Protein AF-0000000080073622 (afdb_homodimer)

Radius of gyration: 30.88 Å; Cα contacts (8 Å, |Δi|>4): 681; chains: 2; bounding box: 56×168×53 Å

Organism: NCBI:txid1611254

Structure (mmCIF, N/CA/C/O backbone):
data_AF-0000000080073622-model_v1
#
loop_
_entity.id
_entity.type
_entity.pdbx_description
1 polymer 'Uncharacterized protein'
#
loop_
_atom_site.group_PDB
_atom_site.id
_atom_site.type_symbol
_atom_site.label_atom_id
_atom_site.label_alt_id
_atom_site.label_comp_id
_atom_site.label_asym_id
_atom_site.label_entity_id
_atom_site.label_seq_id
_atom_site.pdbx_PDB_ins_code
_atom_site.Cartn_x
_atom_site.Cartn_y
_atom_site.Cartn_z
_atom_site.occupancy
_atom_site.B_iso_or_equiv
_atom_site.auth_seq_id
_atom_site.auth_comp_id
_atom_site.auth_asym_id
_atom_site.auth_atom_id
_atom_site.pdbx_PDB_model_num
ATOM 1 N N . MET A 1 1 ? 17.375 86.938 4.445 1 24.92 1 MET A N 1
ATOM 2 C CA . MET A 1 1 ? 16.125 86.75 5.156 1 24.92 1 MET A CA 1
ATOM 3 C C . MET A 1 1 ? 15.227 85.75 4.387 1 24.92 1 MET A C 1
ATOM 5 O O . MET A 1 1 ? 14.852 86.062 3.244 1 24.92 1 MET A O 1
ATOM 9 N N . MET A 1 2 ? 15.438 84.312 4.512 1 24.23 2 MET A N 1
ATOM 10 C CA . MET A 1 2 ? 15.656 83.125 3.672 1 24.23 2 MET A CA 1
ATOM 11 C C . MET A 1 2 ? 14.328 82.438 3.316 1 24.23 2 MET A C 1
ATOM 13 O O . MET A 1 2 ? 13.664 81.875 4.184 1 24.23 2 MET A O 1
ATOM 17 N N . GLY A 1 3 ? 13.422 83.25 2.586 1 22.61 3 GLY A N 1
ATOM 18 C CA . GLY A 1 3 ? 11.992 83.062 2.377 1 22.61 3 GLY A CA 1
ATOM 19 C C . GLY A 1 3 ? 11.648 81.688 1.791 1 22.61 3 GLY A C 1
ATOM 20 O O . GLY A 1 3 ? 11.859 81.438 0.602 1 22.61 3 GLY A O 1
ATOM 21 N N . THR A 1 4 ? 12.008 80.5 2.568 1 25.97 4 THR A N 1
ATOM 22 C CA . THR A 1 4 ? 12.195 79.125 2.26 1 25.97 4 THR A CA 1
ATOM 23 C C . THR A 1 4 ? 10.859 78.438 1.951 1 25.97 4 THR A C 1
ATOM 25 O O . THR A 1 4 ? 10.039 78.25 2.852 1 25.97 4 THR A O 1
ATOM 28 N N . ASP A 1 5 ? 10.164 78.812 0.792 1 23.14 5 ASP A N 1
ATOM 29 C CA . ASP A 1 5 ? 8.82 78.75 0.237 1 23.14 5 ASP A CA 1
ATOM 30 C C . ASP A 1 5 ? 8.414 77.25 0.026 1 23.14 5 ASP A C 1
ATOM 32 O O . ASP A 1 5 ? 8.734 76.688 -1.007 1 23.14 5 ASP A O 1
ATOM 36 N N . CYS A 1 6 ? 8.508 76.375 1.032 1 29.16 6 CYS A N 1
ATOM 37 C CA . CYS A 1 6 ? 8.188 75 0.837 1 29.16 6 CYS A CA 1
ATOM 38 C C . CYS A 1 6 ? 6.703 74.812 0.521 1 29.16 6 CYS A C 1
ATOM 40 O O . CYS A 1 6 ? 5.949 74.25 1.343 1 29.16 6 CYS A O 1
ATOM 42 N N . LEU A 1 7 ? 5.914 75.875 -0.12 1 26.7 7 LEU A N 1
ATOM 43 C CA . LEU A 1 7 ? 4.469 76 -0.079 1 26.7 7 LEU A CA 1
ATOM 44 C C . LEU A 1 7 ? 3.766 74.938 -0.89 1 26.7 7 LEU A C 1
ATOM 46 O O . LEU A 1 7 ? 2.646 75.125 -1.364 1 26.7 7 LEU A O 1
ATOM 50 N N . GLY A 1 8 ? 4.41 73.875 -1.225 1 27.06 8 GLY A N 1
ATOM 51 C CA . GLY A 1 8 ? 3.742 73.125 -2.273 1 27.06 8 GLY A CA 1
ATOM 52 C C . GLY A 1 8 ? 2.336 72.688 -1.898 1 27.06 8 GLY A C 1
ATOM 53 O O . GLY A 1 8 ? 1.984 72.625 -0.717 1 27.06 8 GLY A O 1
ATOM 54 N N . GLU A 1 9 ? 1.261 73 -2.658 1 27.97 9 GLU A N 1
ATOM 55 C CA . GLU A 1 9 ? -0.17 72.875 -2.379 1 27.97 9 GLU A CA 1
ATOM 56 C C . GLU A 1 9 ? -0.54 71.5 -1.832 1 27.97 9 GLU A C 1
ATOM 58 O O . GLU A 1 9 ? 0.121 70.5 -2.139 1 27.97 9 GLU A O 1
ATOM 63 N N . PRO A 1 10 ? -1.579 71.5 -0.747 1 24.12 10 PRO A N 1
ATOM 64 C CA . PRO A 1 10 ? -2.035 70.375 0.104 1 24.12 10 PRO A CA 1
ATOM 65 C C . PRO A 1 10 ? -2.617 69.188 -0.698 1 24.12 10 PRO A C 1
ATOM 67 O O . PRO A 1 10 ? -3.074 68.25 -0.117 1 24.12 10 PRO A O 1
ATOM 70 N N . ALA A 1 11 ? -3.205 69.625 -2.021 1 30.83 11 ALA A N 1
ATOM 71 C CA . ALA A 1 11 ? -3.896 68.625 -2.805 1 30.83 11 ALA A CA 1
ATOM 72 C C . ALA A 1 11 ? -3.074 67.375 -2.881 1 30.83 11 ALA A C 1
ATOM 74 O O . ALA A 1 11 ? -3.633 66.25 -2.955 1 30.83 11 ALA A O 1
ATOM 75 N N . ASP A 1 12 ? -1.812 67.625 -3.287 1 24.94 12 ASP A N 1
ATOM 76 C CA . ASP A 1 12 ? -1.096 66.438 -3.734 1 24.94 12 ASP A CA 1
ATOM 77 C C . ASP A 1 12 ? -0.843 65.5 -2.57 1 24.94 12 ASP A C 1
ATOM 79 O O . ASP A 1 12 ? -0.127 64.5 -2.721 1 24.94 12 ASP A O 1
ATOM 83 N N . MET A 1 13 ? -0.926 66 -1.353 1 24.92 13 MET A N 1
ATOM 84 C CA . MET A 1 13 ? -0.505 65.25 -0.192 1 24.92 13 MET A CA 1
ATOM 85 C C . MET A 1 13 ? -1.401 64 -0 1 24.92 13 MET A C 1
ATOM 87 O O . MET A 1 13 ? -1.188 63.25 0.917 1 24.92 13 MET A O 1
ATOM 91 N N . LEU A 1 14 ? -2.697 64.25 -0.379 1 28.52 14 LEU A N 1
ATOM 92 C CA . LEU A 1 14 ? -3.672 63.312 0.127 1 28.52 14 LEU A CA 1
ATOM 93 C C . LEU A 1 14 ? -3.367 61.906 -0.385 1 28.52 14 LEU A C 1
ATOM 95 O O . LEU A 1 14 ? -4.031 60.938 0.003 1 28.52 14 LEU A O 1
ATOM 99 N N . THR A 1 15 ? -2.801 61.906 -1.62 1 27.22 15 THR A N 1
ATOM 100 C CA . THR A 1 15 ? -2.781 60.594 -2.254 1 27.22 15 THR A CA 1
ATOM 101 C C . THR A 1 15 ? -2.156 59.562 -1.326 1 27.22 15 THR A C 1
ATOM 103 O O . THR A 1 15 ? -2.486 58.375 -1.401 1 27.22 15 THR A O 1
ATOM 106 N N . MET A 1 16 ? -1.1 59.906 -0.751 1 26.66 16 MET A N 1
ATOM 107 C CA . MET A 1 16 ? -0.229 58.875 -0.174 1 26.66 16 MET A CA 1
ATOM 108 C C . MET A 1 16 ? -0.922 58.156 0.979 1 26.66 16 MET A C 1
ATOM 110 O O . MET A 1 16 ? -0.392 57.188 1.519 1 26.66 16 MET A O 1
ATOM 114 N N . CYS A 1 17 ? -1.609 58.969 1.791 1 28.34 17 CYS A N 1
ATOM 115 C CA . CYS A 1 17 ? -1.903 58.375 3.092 1 28.34 17 CYS A CA 1
ATOM 116 C C . CYS A 1 17 ? -2.85 57.188 2.951 1 28.34 17 CYS A C 1
ATOM 118 O O . CYS A 1 17 ? -4.043 57.312 3.24 1 28.34 17 CYS A O 1
ATOM 120 N N . ASN A 1 18 ? -3.225 56.75 1.847 1 30.27 18 ASN A N 1
ATOM 121 C CA . ASN A 1 18 ? -4.098 55.562 1.81 1 30.27 18 ASN A CA 1
ATOM 122 C C . ASN A 1 18 ? -3.791 54.594 2.949 1 30.27 18 ASN A C 1
ATOM 124 O O . ASN A 1 18 ? -2.703 54.031 3 1 30.27 18 ASN A O 1
ATOM 128 N N . LYS A 1 19 ? -4.223 54.781 4.152 1 30.91 19 LYS A N 1
ATOM 129 C CA . LYS A 1 19 ? -4.371 54.094 5.43 1 30.91 19 LYS A CA 1
ATOM 130 C C . LYS A 1 19 ? -4.602 52.594 5.215 1 30.91 19 LYS A C 1
ATOM 132 O O . LYS A 1 19 ? -5.617 52.188 4.648 1 30.91 19 LYS A O 1
ATOM 137 N N . GLY A 1 20 ? -3.527 51.844 4.934 1 31.55 20 GLY A N 1
ATOM 138 C CA . GLY A 1 20 ? -3.428 50.375 5.027 1 31.55 20 GLY A CA 1
ATOM 139 C C . GLY A 1 20 ? -4.184 49.812 6.211 1 31.55 20 GLY A C 1
ATOM 140 O O . GLY A 1 20 ? -3.748 49.938 7.355 1 31.55 20 GLY A O 1
ATOM 141 N N . THR A 1 21 ? -5.348 50.125 6.574 1 31.92 21 THR A N 1
ATOM 142 C CA . THR A 1 21 ? -6.184 49.469 7.562 1 31.92 21 THR A CA 1
ATOM 143 C C . THR A 1 21 ? -5.625 48.094 7.891 1 31.92 21 THR A C 1
ATOM 145 O O . THR A 1 21 ? -4.898 47.5 7.09 1 31.92 21 THR A O 1
ATOM 148 N N . VAL A 1 22 ? -6.043 47.469 9.18 1 31.91 22 VAL A N 1
ATOM 149 C CA . VAL A 1 22 ? -5.648 46.219 9.766 1 31.91 22 VAL A CA 1
ATOM 150 C C . VAL A 1 22 ? -5.434 45.188 8.664 1 31.91 22 VAL A C 1
ATOM 152 O O . VAL A 1 22 ? -6.117 45.219 7.637 1 31.91 22 VAL A O 1
ATOM 155 N N . THR A 1 23 ? -4.27 44.531 8.484 1 36.53 23 THR A N 1
ATOM 156 C CA . THR A 1 23 ? -3.41 43.406 8.141 1 36.53 23 THR A CA 1
ATOM 157 C C . THR A 1 23 ? -4.188 42.094 8.219 1 36.53 23 THR A C 1
ATOM 159 O O . THR A 1 23 ? -4.5 41.625 9.312 1 36.53 23 THR A O 1
ATOM 162 N N . GLY A 1 24 ? -5.309 41.969 7.809 1 42.12 24 GLY A N 1
ATOM 163 C CA . GLY A 1 24 ? -6.039 40.719 7.789 1 42.12 24 GLY A CA 1
ATOM 164 C C . GLY A 1 24 ? -5.141 39.5 7.91 1 42.12 24 GLY A C 1
ATOM 165 O O . GLY A 1 24 ? -4.168 39.375 7.164 1 42.12 24 GLY A O 1
ATOM 166 N N . GLN A 1 25 ? -4.676 39.062 9.07 1 51.62 25 GLN A N 1
ATOM 167 C CA . GLN A 1 25 ? -3.785 37.938 9.406 1 51.62 25 GLN A CA 1
ATOM 168 C C . GLN A 1 25 ? -3.82 36.875 8.336 1 51.62 25 GLN A C 1
ATOM 170 O O . GLN A 1 25 ? -4.867 36.25 8.086 1 51.62 25 GLN A O 1
ATOM 175 N N . ASP A 1 26 ? -3.066 37.031 7.172 1 72.5 26 ASP A N 1
ATOM 176 C CA . ASP A 1 26 ? -2.988 36.156 6 1 72.5 26 ASP A CA 1
ATOM 177 C C . ASP A 1 26 ? -2.984 34.688 6.406 1 72.5 26 ASP A C 1
ATOM 179 O O . ASP A 1 26 ? -2.367 34.312 7.41 1 72.5 26 ASP A O 1
ATOM 183 N N . ALA A 1 27 ? -3.953 34.094 5.945 1 87.75 27 ALA A N 1
ATOM 184 C CA . ALA A 1 27 ? -4.125 32.688 6.23 1 87.75 27 ALA A CA 1
ATOM 185 C C . ALA A 1 27 ? -2.83 31.906 5.977 1 87.75 27 ALA A C 1
ATOM 187 O O . ALA A 1 27 ? -2.141 32.156 4.984 1 87.75 27 ALA A O 1
ATOM 188 N N . LYS A 1 28 ? -2.311 31.312 7.016 1 93.25 28 LYS A N 1
ATOM 189 C CA . LYS A 1 28 ? -1.169 30.422 6.844 1 93.25 28 LYS A CA 1
ATOM 190 C C . LYS A 1 28 ? -1.542 29.203 6 1 93.25 28 LYS A C 1
ATOM 192 O O . LYS A 1 28 ? -2.582 28.578 6.227 1 93.25 28 LYS A O 1
ATOM 197 N N . THR A 1 29 ? -0.723 28.969 5.051 1 95.06 29 THR A N 1
ATOM 198 C CA . THR A 1 29 ? -0.988 27.859 4.145 1 95.06 29 THR A CA 1
ATOM 199 C C . THR A 1 29 ? -0.416 26.562 4.703 1 95.06 29 THR A C 1
ATOM 201 O O . THR A 1 29 ? 0.754 26.5 5.086 1 95.06 29 THR A O 1
ATOM 204 N N . VAL A 1 30 ? -1.261 25.578 4.797 1 96.88 30 VAL A N 1
ATOM 205 C CA . VAL A 1 30 ? -0.856 24.25 5.23 1 96.88 30 VAL A CA 1
ATOM 206 C C . VAL A 1 30 ? -1.165 23.234 4.133 1 96.88 30 VAL A C 1
ATOM 208 O O . VAL A 1 30 ? -2.311 23.109 3.693 1 96.88 30 VAL A O 1
ATOM 211 N N . VAL A 1 31 ? -0.103 22.547 3.629 1 97.75 31 VAL A N 1
ATOM 212 C CA . VAL A 1 31 ? -0.328 21.422 2.715 1 97.75 31 VAL A CA 1
ATOM 213 C C . VAL A 1 31 ? -0.567 20.141 3.512 1 97.75 31 VAL A C 1
ATOM 215 O O . VAL A 1 31 ? 0.205 19.812 4.414 1 97.75 31 VAL A O 1
ATOM 218 N N . ILE A 1 32 ? -1.663 19.5 3.236 1 98.38 32 ILE A N 1
ATOM 219 C CA . ILE A 1 32 ? -1.957 18.203 3.863 1 98.38 32 ILE A CA 1
ATOM 220 C C . ILE A 1 32 ? -2.129 17.141 2.787 1 98.38 32 ILE A C 1
ATOM 222 O O . ILE A 1 32 ? -2.924 17.297 1.859 1 98.38 32 ILE A O 1
ATOM 226 N N . THR A 1 33 ? -1.308 16.078 2.883 1 98.31 33 THR A N 1
ATOM 227 C CA . THR A 1 33 ? -1.435 14.984 1.932 1 98.31 33 THR A CA 1
ATOM 228 C C . THR A 1 33 ? -2.068 13.766 2.596 1 98.31 33 THR A C 1
ATOM 230 O O . THR A 1 33 ? -1.974 13.594 3.812 1 98.31 33 THR A O 1
ATOM 233 N N . ALA A 1 34 ? -2.748 13 1.82 1 96.5 34 ALA A N 1
ATOM 234 C CA . ALA A 1 34 ? -3.307 11.703 2.201 1 96.5 34 ALA A CA 1
ATOM 235 C C . ALA A 1 34 ? -3.205 10.703 1.054 1 96.5 34 ALA A C 1
ATOM 237 O O . ALA A 1 34 ? -2.902 11.078 -0.081 1 96.5 34 ALA A O 1
ATOM 238 N N . PHE A 1 35 ? -3.389 9.445 1.387 1 91.69 35 PHE A N 1
ATOM 239 C CA . PHE A 1 35 ? -3.25 8.414 0.367 1 91.69 35 PHE A CA 1
ATOM 240 C C . PHE A 1 35 ? -4.617 7.922 -0.092 1 91.69 35 PHE A C 1
ATOM 242 O O . PHE A 1 35 ? -5.523 7.734 0.724 1 91.69 35 PHE A O 1
ATOM 249 N N . GLU A 1 36 ? -4.676 7.758 -1.34 1 85.5 36 GLU A N 1
ATOM 250 C CA . GLU A 1 36 ? -5.887 7.191 -1.93 1 85.5 36 GLU A CA 1
ATOM 251 C C . GLU A 1 36 ? -5.98 5.691 -1.668 1 85.5 36 GLU A C 1
ATOM 253 O O . GLU A 1 36 ? -4.977 5.047 -1.366 1 85.5 36 GLU A O 1
ATOM 258 N N . ASN A 1 37 ? -7.258 5.242 -1.742 1 70.88 37 ASN A N 1
ATOM 259 C CA . ASN A 1 37 ? -7.441 3.799 -1.638 1 70.88 37 ASN A CA 1
ATOM 260 C C . ASN A 1 37 ? -6.918 3.076 -2.877 1 70.88 37 ASN A C 1
ATOM 262 O O . ASN A 1 37 ? -7.133 3.531 -4.004 1 70.88 37 ASN A O 1
ATOM 266 N N . ARG A 1 38 ? -5.984 2.174 -2.723 1 60.5 38 ARG A N 1
ATOM 267 C CA . ARG A 1 38 ? -5.484 1.45 -3.887 1 60.5 38 ARG A CA 1
ATOM 268 C C . ARG A 1 38 ? -6.469 0.374 -4.328 1 60.5 38 ARG A C 1
ATOM 270 O O . ARG A 1 38 ? -6.539 0.033 -5.512 1 60.5 38 ARG A O 1
ATOM 277 N N . PHE A 1 39 ? -6.988 -0.305 -3.441 1 53.12 39 PHE A N 1
ATOM 278 C CA . PHE A 1 39 ? -7.566 -1.595 -3.799 1 53.12 39 PHE A CA 1
ATOM 279 C C . PHE A 1 39 ? -9.086 -1.562 -3.668 1 53.12 39 PHE A C 1
ATOM 281 O O . PHE A 1 39 ? -9.789 -2.326 -4.336 1 53.12 39 PHE A O 1
ATOM 288 N N . PHE A 1 40 ? -9.57 -1.065 -2.521 1 49.78 40 PHE A N 1
ATOM 289 C CA . PHE A 1 40 ? -10.883 -1.545 -2.113 1 49.78 40 PHE A CA 1
ATOM 290 C C . PHE A 1 40 ? -11.984 -0.757 -2.807 1 49.78 40 PHE A C 1
ATOM 292 O O . PHE A 1 40 ? -11.711 0.231 -3.492 1 49.78 40 PHE A O 1
ATOM 299 N N . GLU A 1 41 ? -13.102 -1.478 -2.289 1 49.12 41 GLU A N 1
ATOM 300 C CA . GLU A 1 41 ? -14.461 -1.06 -2.609 1 49.12 41 GLU A CA 1
ATOM 301 C C . GLU A 1 41 ? -14.578 0.461 -2.656 1 49.12 41 GLU A C 1
ATOM 303 O O . GLU A 1 41 ? -13.961 1.16 -1.846 1 49.12 41 GLU A O 1
ATOM 308 N N . PHE A 1 42 ? -15 0.798 -3.838 1 44.44 42 PHE A N 1
ATOM 309 C CA . PHE A 1 42 ? -15.422 2.166 -4.109 1 44.44 42 PHE A CA 1
ATOM 310 C C . PHE A 1 42 ? -15.859 2.863 -2.824 1 44.44 42 PHE A C 1
ATOM 312 O O . PHE A 1 42 ? -15.766 4.086 -2.715 1 44.44 42 PHE A O 1
ATOM 319 N N . TRP A 1 43 ? -16.25 1.98 -1.862 1 46.62 43 TRP A N 1
ATOM 320 C CA . TRP A 1 43 ? -16.984 2.723 -0.844 1 46.62 43 TRP A CA 1
ATOM 321 C C . TRP A 1 43 ? -16.109 2.98 0.379 1 46.62 43 TRP A C 1
ATOM 323 O O . TRP A 1 43 ? -16.484 3.773 1.252 1 46.62 43 TRP A O 1
ATOM 333 N N . LYS A 1 44 ? -14.938 2.092 0.504 1 58.84 44 LYS A N 1
ATOM 334 C CA . LYS A 1 44 ? -14.273 2.406 1.765 1 58.84 44 LYS A CA 1
ATOM 335 C C . LYS A 1 44 ? -13.008 3.23 1.528 1 58.84 44 LYS A C 1
ATOM 337 O O . LYS A 1 44 ? -12.203 2.902 0.658 1 58.84 44 LYS A O 1
ATOM 342 N N . LYS A 1 45 ? -12.977 4.324 2.141 1 70.69 45 LYS A N 1
ATOM 343 C CA . LYS A 1 45 ? -11.891 5.289 1.993 1 70.69 45 LYS A CA 1
ATOM 344 C C . LYS A 1 45 ? -10.711 4.938 2.9 1 70.69 45 LYS A C 1
ATOM 346 O O . LYS A 1 45 ? -10.906 4.43 4.008 1 70.69 45 LYS A O 1
ATOM 351 N N . ASN A 1 46 ? -9.492 5.047 2.375 1 80.69 46 ASN A N 1
ATOM 352 C CA . ASN A 1 46 ? -8.297 5.074 3.211 1 80.69 46 ASN A CA 1
ATOM 353 C C . ASN A 1 46 ? -8.484 5.988 4.418 1 80.69 46 ASN A C 1
ATOM 355 O O . ASN A 1 46 ? -8.953 7.117 4.281 1 80.69 46 ASN A O 1
AT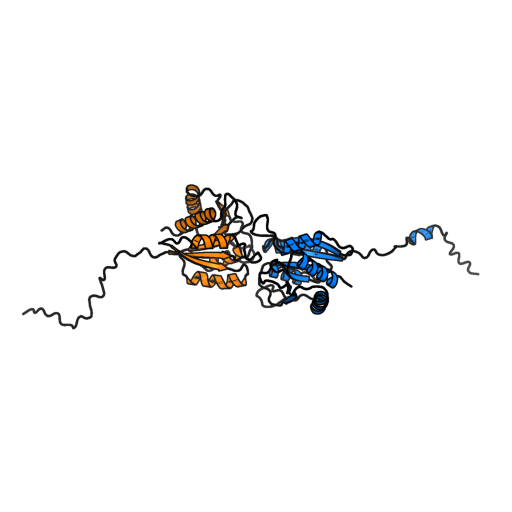OM 359 N N . PRO A 1 47 ? -8.172 5.539 5.562 1 89 47 PRO A N 1
ATOM 360 C CA . PRO A 1 47 ? -8.367 6.371 6.754 1 89 47 PRO A CA 1
ATOM 361 C C . PRO A 1 47 ? -7.75 7.758 6.613 1 89 47 PRO A C 1
ATOM 363 O O . PRO A 1 47 ? -8.336 8.75 7.059 1 89 47 PRO A O 1
ATOM 366 N N . SER A 1 48 ? -6.531 7.82 6.02 1 93.25 48 SER A N 1
ATOM 367 C CA . SER A 1 48 ? -5.895 9.125 5.867 1 93.25 48 SER A CA 1
ATOM 368 C C . SER A 1 48 ? -6.711 10.039 4.953 1 93.25 48 SER A C 1
ATOM 370 O O . SER A 1 48 ? -6.824 11.234 5.207 1 93.25 48 SER A O 1
ATOM 372 N N . GLU A 1 49 ? -7.203 9.469 3.957 1 92.06 49 GLU A N 1
ATOM 373 C CA . GLU A 1 49 ? -8.062 10.234 3.061 1 92.06 49 GLU A CA 1
ATOM 374 C C . GLU A 1 49 ? -9.352 10.656 3.754 1 92.06 49 GLU A C 1
ATOM 376 O O . GLU A 1 49 ? -9.836 11.766 3.559 1 92.06 49 GLU A O 1
ATOM 381 N N . ALA A 1 50 ? -9.953 9.758 4.52 1 91.56 50 ALA A N 1
ATOM 382 C CA . ALA A 1 50 ? -11.164 10.062 5.273 1 91.56 50 ALA A CA 1
ATOM 383 C C . ALA A 1 50 ? -10.93 11.234 6.227 1 91.56 50 ALA A C 1
ATOM 385 O O . ALA A 1 50 ? -11.781 12.125 6.34 1 91.56 50 ALA A O 1
ATOM 386 N N . VAL A 1 51 ? -9.82 11.258 6.863 1 95.25 51 VAL A N 1
ATOM 387 C CA . VAL A 1 51 ? -9.484 12.32 7.809 1 95.25 51 VAL A CA 1
ATOM 388 C C . VAL A 1 51 ? -9.289 13.633 7.055 1 95.25 51 VAL A C 1
ATOM 390 O O . VAL A 1 51 ? -9.789 14.68 7.484 1 95.25 51 VAL A O 1
ATOM 393 N N . LEU A 1 52 ? -8.594 13.602 5.965 1 97 52 LEU A N 1
ATOM 394 C CA . LEU A 1 52 ? -8.391 14.789 5.152 1 97 52 LEU A CA 1
ATOM 395 C C . LEU A 1 52 ? -9.727 15.367 4.699 1 97 52 LEU A C 1
ATOM 397 O O . LEU A 1 52 ? -9.961 16.578 4.809 1 97 52 LEU A O 1
ATOM 401 N N . ASP A 1 53 ? -10.586 14.477 4.27 1 94.19 53 ASP A N 1
ATOM 402 C CA . ASP A 1 53 ? -11.906 14.922 3.824 1 94.19 53 ASP A CA 1
ATOM 403 C C . ASP A 1 53 ? -12.672 15.578 4.965 1 94.19 53 ASP A C 1
ATOM 405 O O . ASP A 1 53 ? -13.344 16.594 4.762 1 94.19 53 ASP A O 1
ATOM 409 N N . GLU A 1 54 ? -12.594 14.984 6.07 1 95.75 54 GLU A N 1
ATOM 410 C CA . GLU A 1 54 ? -13.273 15.523 7.242 1 95.75 54 GLU A CA 1
ATOM 411 C C . GLU A 1 54 ? -12.719 16.891 7.621 1 95.75 54 GLU A C 1
ATOM 413 O O . GLU A 1 54 ? -13.469 17.797 8.016 1 95.75 54 GLU A O 1
ATOM 418 N N . LEU A 1 55 ? -11.422 17.094 7.52 1 97 55 LEU A N 1
ATOM 419 C CA . LEU A 1 55 ? -10.766 18.359 7.82 1 97 55 LEU A CA 1
ATOM 420 C C . LEU A 1 55 ? -11.297 19.484 6.93 1 97 55 LEU A C 1
ATOM 422 O O . LEU A 1 55 ? -11.438 20.625 7.379 1 97 55 LEU A O 1
ATOM 426 N N . LEU A 1 56 ? -11.594 19.156 5.738 1 96.69 56 LEU A N 1
ATOM 427 C CA . LEU A 1 56 ? -11.977 20.141 4.734 1 96.69 56 LEU A CA 1
ATOM 428 C C . LEU A 1 56 ? -13.414 20.594 4.941 1 96.69 56 LEU A C 1
ATOM 430 O O . LEU A 1 56 ? -13.828 21.625 4.391 1 96.69 56 LEU A O 1
ATOM 434 N N . LYS A 1 57 ? -14.156 19.875 5.723 1 95.75 57 LYS A N 1
ATOM 435 C CA . LYS A 1 57 ? -15.555 20.234 5.965 1 95.75 57 LYS A CA 1
ATOM 436 C C . LYS A 1 57 ? -15.664 21.438 6.891 1 95.75 57 LYS A C 1
ATOM 438 O O . LYS A 1 57 ? -16.703 22.094 6.941 1 95.75 57 LYS A O 1
ATOM 443 N N . SER A 1 58 ? -14.648 21.75 7.641 1 91.88 58 SER A N 1
ATOM 444 C CA . SER A 1 58 ? -14.672 22.844 8.602 1 91.88 58 SER A CA 1
ATOM 445 C C . SER A 1 58 ? -13.445 23.734 8.445 1 91.88 58 SER A C 1
ATOM 447 O O . SER A 1 58 ? -12.516 23.672 9.242 1 91.88 58 SER A O 1
ATOM 449 N N . PRO A 1 59 ? -13.531 24.578 7.492 1 86.69 59 PRO A N 1
ATOM 450 C CA . PRO A 1 59 ? -12.391 25.484 7.277 1 86.69 59 PRO A CA 1
ATOM 451 C C . PRO A 1 59 ? -12.164 26.438 8.445 1 86.69 59 PRO A C 1
ATOM 453 O O . PRO A 1 59 ? -13.117 26.797 9.148 1 86.69 59 PRO A O 1
ATOM 456 N N . ARG A 1 60 ? -10.93 26.781 8.617 1 87.38 60 ARG A N 1
ATOM 457 C CA . ARG A 1 60 ? -10.539 27.75 9.633 1 87.38 60 ARG A CA 1
ATOM 458 C C . ARG A 1 60 ? -10.133 29.078 8.992 1 87.38 60 ARG A C 1
ATOM 460 O O . ARG A 1 60 ? -9.523 29.094 7.922 1 87.38 60 ARG A O 1
ATOM 467 N N . LYS A 1 61 ? -10.43 30.125 9.672 1 84.31 61 LYS A N 1
ATOM 468 C CA . LYS A 1 61 ? -10.219 31.469 9.117 1 84.31 61 LYS A CA 1
ATOM 469 C C . LYS A 1 61 ? -8.734 31.75 8.93 1 84.31 61 LYS A C 1
ATOM 471 O O . LYS A 1 61 ? -8.328 32.344 7.922 1 84.31 61 LYS A O 1
ATOM 476 N N . ASN A 1 62 ? -7.875 31.375 9.773 1 90.12 62 ASN A N 1
ATOM 477 C CA . ASN A 1 62 ? -6.469 31.766 9.734 1 90.12 62 ASN A CA 1
ATOM 478 C C . ASN A 1 62 ? -5.59 30.672 9.148 1 90.12 62 ASN A C 1
ATOM 480 O O . ASN A 1 62 ? -4.363 30.75 9.219 1 90.12 62 ASN A O 1
ATOM 484 N N . ILE A 1 63 ? -6.211 29.641 8.531 1 94.12 63 ILE A N 1
ATOM 485 C CA . ILE A 1 63 ? -5.449 28.547 7.945 1 94.12 63 ILE A CA 1
ATOM 486 C C . ILE A 1 63 ? -6.051 28.172 6.598 1 94.12 63 ILE A C 1
ATOM 488 O O . ILE A 1 63 ? -7.258 27.938 6.492 1 94.12 63 ILE A O 1
ATOM 492 N N . LYS A 1 64 ? -5.254 28.188 5.586 1 94.69 64 LYS A N 1
ATOM 493 C CA . LYS A 1 64 ? -5.629 27.672 4.27 1 94.69 64 LYS A CA 1
ATOM 494 C C . LYS A 1 64 ? -5.055 26.281 4.043 1 94.69 64 LYS A C 1
ATOM 496 O O . LYS A 1 64 ? -3.84 26.109 3.928 1 94.69 64 LYS A O 1
ATOM 501 N N . ILE A 1 65 ? -5.93 25.344 3.895 1 96.81 65 ILE A N 1
ATOM 502 C CA . ILE A 1 65 ? -5.488 23.969 3.662 1 96.81 65 ILE A CA 1
ATOM 503 C C . ILE A 1 65 ? -5.402 23.703 2.16 1 96.81 65 ILE A C 1
ATOM 505 O O . ILE A 1 65 ? -6.352 23.969 1.421 1 96.81 65 ILE A O 1
ATOM 509 N N . VAL A 1 66 ? -4.281 23.281 1.68 1 96.81 66 VAL A N 1
ATOM 510 C CA . VAL A 1 66 ? -4.105 22.734 0.337 1 96.81 66 VAL A CA 1
ATOM 511 C C . VAL A 1 66 ? -4.07 21.219 0.397 1 96.81 66 VAL A C 1
ATOM 513 O O . VAL A 1 66 ? -3.053 20.625 0.765 1 96.81 66 VAL A O 1
ATOM 516 N N . PRO A 1 67 ? -5.203 20.594 0.092 1 97.62 67 PRO A N 1
ATOM 517 C CA . PRO A 1 67 ? -5.277 19.141 0.164 1 97.62 67 PRO A CA 1
ATOM 518 C C . PRO A 1 67 ? -4.672 18.453 -1.062 1 97.62 67 PRO A C 1
ATOM 520 O O . PRO A 1 67 ? -4.895 18.891 -2.191 1 97.62 67 PRO A O 1
ATOM 523 N N . LEU A 1 68 ? -3.857 17.438 -0.914 1 97.12 68 LEU A N 1
ATOM 524 C CA . LEU A 1 68 ? -3.311 16.625 -1.991 1 97.12 68 LEU A CA 1
ATOM 525 C C . LEU A 1 68 ? -3.525 15.133 -1.71 1 97.12 68 LEU A C 1
ATOM 527 O O . LEU A 1 68 ? -3.018 14.609 -0.719 1 97.12 68 LEU A O 1
ATOM 531 N N . LYS A 1 69 ? -4.285 14.516 -2.492 1 94.56 69 LYS A N 1
ATOM 532 C CA . LYS A 1 69 ? -4.461 13.062 -2.432 1 94.56 69 LYS A CA 1
ATOM 533 C C . LYS A 1 69 ? -3.482 12.352 -3.363 1 94.56 69 LYS A C 1
ATOM 535 O O . LYS A 1 69 ? -3.342 12.727 -4.527 1 94.56 69 LYS A O 1
ATOM 540 N N . ILE A 1 70 ? -2.85 11.305 -2.828 1 94.06 70 ILE A N 1
ATOM 541 C CA . ILE A 1 70 ? -1.764 10.664 -3.561 1 94.06 70 ILE A CA 1
ATOM 542 C C . ILE A 1 70 ? -2.053 9.172 -3.707 1 94.06 70 ILE A C 1
ATOM 544 O O . ILE A 1 70 ? -2.438 8.508 -2.74 1 94.06 70 ILE A O 1
ATOM 548 N N . LYS A 1 71 ? -1.843 8.672 -4.938 1 88.25 71 LYS A N 1
ATOM 549 C CA . LYS A 1 71 ? -1.813 7.227 -5.105 1 88.25 71 LYS A CA 1
ATOM 550 C C . LYS A 1 71 ? -0.592 6.617 -4.422 1 88.25 71 LYS A C 1
ATOM 552 O O . LYS A 1 71 ? 0.48 7.223 -4.398 1 88.25 71 LYS A O 1
ATOM 557 N N . SER A 1 72 ? -0.739 5.457 -3.918 1 86.31 72 SER A N 1
ATOM 558 C CA . SER A 1 72 ? 0.345 4.816 -3.182 1 86.31 72 SER A CA 1
ATOM 559 C C . SER A 1 72 ? 1.352 4.172 -4.129 1 86.31 72 SER A C 1
ATOM 561 O O . SER A 1 72 ? 1.595 2.963 -4.059 1 86.31 72 SER A O 1
ATOM 563 N N . THR A 1 73 ? 1.917 4.906 -5.043 1 87.44 73 THR A N 1
ATOM 564 C CA . THR A 1 73 ? 2.957 4.469 -5.965 1 87.44 73 THR A CA 1
ATOM 565 C C . THR A 1 73 ? 4.137 5.438 -5.949 1 87.44 73 THR A C 1
ATOM 567 O O . THR A 1 73 ? 3.971 6.621 -5.652 1 87.44 73 THR A O 1
ATOM 570 N N . PHE A 1 74 ? 5.262 4.938 -6.32 1 88.12 74 PHE A N 1
ATOM 571 C CA . PHE A 1 74 ? 6.453 5.773 -6.363 1 88.12 74 PHE A CA 1
ATOM 572 C C . PHE A 1 74 ? 6.281 6.902 -7.375 1 88.12 74 PHE A C 1
ATOM 574 O O . PHE A 1 74 ? 6.648 8.047 -7.102 1 88.12 74 PHE A O 1
ATOM 581 N N . GLU A 1 75 ? 5.68 6.539 -8.43 1 88.25 75 GLU A N 1
ATOM 582 C CA . GLU A 1 75 ? 5.484 7.535 -9.484 1 88.25 75 GLU A CA 1
ATOM 583 C C . GLU A 1 75 ? 4.586 8.672 -9 1 88.25 75 GLU A C 1
ATOM 585 O O . GLU A 1 75 ? 4.859 9.844 -9.273 1 88.25 75 GLU A O 1
ATOM 590 N N . ALA A 1 76 ? 3.564 8.312 -8.383 1 91.62 76 ALA A N 1
ATOM 591 C CA . ALA A 1 76 ? 2.631 9.32 -7.887 1 91.62 76 ALA A CA 1
ATOM 592 C C . ALA A 1 76 ? 3.305 10.234 -6.867 1 91.62 76 ALA A C 1
ATOM 594 O O . ALA A 1 76 ? 3.08 11.445 -6.867 1 91.62 76 ALA A O 1
ATOM 595 N N . VAL A 1 77 ? 4.09 9.656 -5.996 1 93.69 77 VAL A N 1
ATOM 596 C CA . VAL A 1 77 ? 4.816 10.43 -4.996 1 93.69 77 VAL A CA 1
ATOM 597 C C . VAL A 1 77 ? 5.797 11.375 -5.684 1 93.69 77 VAL A C 1
ATOM 599 O O . VAL A 1 77 ? 5.84 12.57 -5.383 1 93.69 77 VAL A O 1
ATOM 602 N N . ASP A 1 78 ? 6.52 10.875 -6.637 1 91.62 78 ASP A N 1
ATOM 603 C CA . ASP A 1 78 ? 7.488 11.688 -7.371 1 91.62 78 ASP A CA 1
ATOM 604 C C . ASP A 1 78 ? 6.812 12.883 -8.039 1 91.62 78 ASP A C 1
ATOM 606 O O . ASP A 1 78 ? 7.391 13.969 -8.117 1 91.62 78 ASP A O 1
ATOM 610 N N . GLU A 1 79 ? 5.684 12.625 -8.492 1 93.25 79 GLU A N 1
ATOM 611 C CA . GLU A 1 79 ? 4.941 13.664 -9.195 1 93.25 79 GLU A CA 1
ATOM 612 C C . GLU A 1 79 ? 4.391 14.711 -8.227 1 93.25 79 GLU A C 1
ATOM 614 O O . GLU A 1 79 ? 4.309 15.891 -8.562 1 93.25 79 GLU A O 1
ATOM 619 N N . LYS A 1 80 ? 4.039 14.273 -7.062 1 95.19 80 LYS A N 1
ATOM 620 C CA . LYS A 1 80 ? 3.311 15.141 -6.145 1 95.19 80 LYS A CA 1
ATOM 621 C C . LYS A 1 80 ? 4.27 15.977 -5.305 1 95.19 80 LYS A C 1
ATOM 623 O O . LYS A 1 80 ? 3.943 17.109 -4.922 1 95.19 80 LYS A O 1
ATOM 628 N N . VAL A 1 81 ? 5.453 15.547 -5.039 1 95.25 81 VAL A N 1
ATOM 629 C CA . VAL A 1 81 ? 6.383 16.203 -4.129 1 95.25 81 VAL A CA 1
ATOM 630 C C . VAL A 1 81 ? 6.715 17.609 -4.656 1 95.25 81 VAL A C 1
ATOM 632 O O . VAL A 1 81 ? 6.656 18.594 -3.916 1 95.25 81 VAL A O 1
ATOM 635 N N . PRO A 1 82 ? 7.004 17.781 -5.984 1 92.81 82 PRO A N 1
ATOM 636 C CA . PRO A 1 82 ? 7.234 19.141 -6.496 1 92.81 82 PRO A CA 1
ATOM 637 C C . PRO A 1 82 ? 6.012 20.047 -6.34 1 92.81 82 PRO A C 1
ATOM 639 O O . PRO A 1 82 ? 6.156 21.25 -6.148 1 92.81 82 PRO A O 1
ATOM 642 N N . GLU A 1 83 ? 4.836 19.484 -6.41 1 93.5 83 GLU A N 1
ATOM 643 C CA . GLU A 1 83 ? 3.605 20.25 -6.246 1 93.5 83 GLU A CA 1
ATOM 644 C C . GLU A 1 83 ? 3.48 20.812 -4.828 1 93.5 83 GLU A C 1
ATOM 646 O O . GLU A 1 83 ? 2.951 21.906 -4.625 1 93.5 83 GLU A O 1
ATOM 651 N N . ILE A 1 84 ? 3.898 20.047 -3.885 1 94.06 84 ILE A N 1
ATOM 652 C CA . ILE A 1 84 ? 3.854 20.453 -2.484 1 94.06 84 ILE A CA 1
ATOM 653 C C . ILE A 1 84 ? 4.668 21.719 -2.291 1 94.06 84 ILE A C 1
ATOM 655 O O . ILE A 1 84 ? 4.223 22.656 -1.612 1 94.06 84 ILE A O 1
ATOM 659 N N . GLY A 1 85 ? 5.805 21.828 -2.895 1 88.56 85 GLY A N 1
ATOM 660 C CA . GLY A 1 85 ? 6.684 22.969 -2.768 1 88.56 85 GLY A CA 1
ATOM 661 C C . GLY A 1 85 ? 6.141 24.219 -3.439 1 88.56 85 GLY A C 1
ATOM 662 O O . GLY A 1 85 ? 6.434 25.344 -3.014 1 88.56 85 GLY A O 1
ATOM 663 N N . LYS A 1 86 ? 5.324 24.062 -4.418 1 88.12 86 LYS A N 1
ATOM 664 C CA . LYS A 1 86 ? 4.801 25.172 -5.203 1 88.12 86 LYS A CA 1
ATOM 665 C C . LYS A 1 86 ? 3.877 26.047 -4.367 1 88.12 86 LYS A C 1
ATOM 667 O O . LYS A 1 86 ? 3.77 27.25 -4.613 1 88.12 86 LYS A O 1
ATOM 672 N N . SER A 1 87 ? 3.291 25.547 -3.377 1 87.31 87 SER A N 1
ATOM 673 C CA . SER A 1 87 ? 2.336 26.297 -2.561 1 87.31 87 SER A CA 1
ATOM 674 C C . SER A 1 87 ? 3.047 27.094 -1.477 1 87.31 87 SER A C 1
ATOM 676 O O . SER A 1 87 ? 2.408 27.844 -0.734 1 87.31 87 SER A O 1
ATOM 678 N N . VAL A 1 88 ? 4.293 27 -1.336 1 87.06 88 VAL A N 1
ATOM 679 C CA . VAL A 1 88 ? 5.105 27.656 -0.322 1 87.06 88 VAL A CA 1
ATOM 680 C C . VAL A 1 88 ? 4.414 27.562 1.037 1 87.06 88 VAL A C 1
ATOM 682 O O . VAL A 1 88 ? 4.102 28.578 1.657 1 87.06 88 VAL A O 1
ATOM 685 N N . PRO A 1 89 ? 4.184 26.375 1.464 1 94 89 PRO A N 1
ATOM 686 C CA . PRO A 1 89 ? 3.434 26.203 2.707 1 94 89 PRO A CA 1
ATOM 687 C C . PRO A 1 89 ? 4.238 26.594 3.945 1 94 89 PRO A C 1
ATOM 689 O O . PRO A 1 89 ? 5.469 26.578 3.914 1 94 89 PRO A O 1
ATOM 692 N N . GLU A 1 90 ? 3.412 27.016 4.965 1 93.06 90 GLU A N 1
ATOM 693 C CA . GLU A 1 90 ? 4.023 27.188 6.281 1 93.06 90 GLU A CA 1
ATOM 694 C C . GLU A 1 90 ? 4.414 25.844 6.887 1 93.06 90 GLU A C 1
ATOM 696 O O . GLU A 1 90 ? 5.48 25.719 7.488 1 93.06 90 GLU A O 1
ATOM 701 N N . ILE A 1 91 ? 3.584 24.891 6.73 1 96.06 91 ILE A N 1
ATOM 702 C CA . ILE A 1 91 ? 3.812 23.562 7.262 1 96.06 91 ILE A CA 1
ATOM 703 C C . ILE A 1 91 ? 3.271 22.516 6.285 1 96.06 91 ILE A C 1
ATOM 705 O O . ILE A 1 91 ? 2.357 22.797 5.504 1 96.06 91 ILE A O 1
ATOM 709 N N . ILE A 1 92 ? 3.902 21.375 6.273 1 98 92 ILE A N 1
ATOM 710 C CA . ILE A 1 92 ? 3.459 20.219 5.508 1 98 92 ILE A CA 1
ATOM 711 C C . ILE A 1 92 ? 3.09 19.078 6.457 1 98 92 ILE A C 1
ATOM 713 O O . ILE A 1 92 ? 3.906 18.656 7.281 1 98 92 ILE A O 1
ATOM 717 N N . LEU A 1 93 ? 1.844 18.609 6.387 1 98.56 93 LEU A N 1
ATOM 718 C CA . LEU A 1 93 ? 1.397 17.453 7.152 1 98.56 93 LEU A CA 1
ATOM 719 C C . LEU A 1 93 ? 1.062 16.281 6.227 1 98.56 93 LEU A C 1
ATOM 721 O O . LEU A 1 93 ? 0.182 16.406 5.371 1 98.56 93 LEU A O 1
ATOM 725 N N . HIS A 1 94 ? 1.815 15.227 6.348 1 98.56 94 HIS A N 1
ATOM 726 C CA . HIS A 1 94 ? 1.476 13.977 5.664 1 98.56 94 HIS A CA 1
ATOM 727 C C . HIS A 1 94 ? 0.625 13.078 6.555 1 98.56 94 HIS A C 1
ATOM 729 O O . HIS A 1 94 ? 1.007 12.781 7.688 1 98.56 94 HIS A O 1
ATOM 735 N N . LEU A 1 95 ? -0.543 12.68 6.098 1 97.88 95 LEU A N 1
ATOM 736 C CA . LEU A 1 95 ? -1.373 11.695 6.785 1 97.88 95 LEU A CA 1
ATOM 737 C C . LEU A 1 95 ? -1.232 10.32 6.137 1 97.88 95 LEU A C 1
ATOM 739 O O . LEU A 1 95 ? -1.286 10.203 4.91 1 97.88 95 LEU A O 1
ATOM 743 N N . ALA A 1 96 ? -1.028 9.32 6.926 1 94.88 96 ALA A N 1
ATOM 744 C CA . ALA A 1 96 ? -0.949 7.945 6.441 1 94.88 96 ALA A CA 1
ATOM 745 C C . ALA A 1 96 ? -1.486 6.965 7.477 1 94.88 96 ALA A C 1
ATOM 747 O O . ALA A 1 96 ? -1.24 7.121 8.672 1 94.88 96 ALA A O 1
ATOM 748 N N . ALA A 1 97 ? -2.121 5.973 7.031 1 91.25 97 ALA A N 1
ATOM 749 C CA . ALA A 1 97 ? -2.686 4.969 7.926 1 91.25 97 ALA A CA 1
ATOM 750 C C . ALA A 1 97 ? -1.617 3.982 8.391 1 91.25 97 ALA A C 1
ATOM 752 O O . ALA A 1 97 ? -0.563 3.861 7.762 1 91.25 97 ALA A O 1
ATOM 753 N N . HIS A 1 98 ? -1.833 3.402 9.523 1 88.44 98 HIS A N 1
ATOM 754 C CA . HIS A 1 98 ? -1.072 2.246 9.984 1 88.44 98 HIS A CA 1
ATOM 755 C C . HIS A 1 98 ? -1.985 1.204 10.625 1 88.44 98 HIS A C 1
ATOM 757 O O . HIS A 1 98 ? -3.168 1.468 10.852 1 88.44 98 HIS A O 1
ATOM 763 N N . SER A 1 99 ? -1.432 0.047 11.008 1 83.94 99 SER A N 1
ATOM 764 C CA . SER A 1 99 ? -2.287 -1.09 11.328 1 83.94 99 SER A CA 1
ATOM 765 C C . SER A 1 99 ? -2.426 -1.268 12.836 1 83.94 99 SER A C 1
ATOM 767 O O . SER A 1 99 ? -3.287 -2.016 13.305 1 83.94 99 SER A O 1
ATOM 769 N N . THR A 1 100 ? -1.573 -0.662 13.648 1 87.69 100 THR A N 1
ATOM 770 C CA . THR A 1 100 ? -1.633 -0.803 15.102 1 87.69 100 THR A CA 1
ATOM 771 C C . THR A 1 100 ? -2.854 -0.081 15.664 1 87.69 100 THR A C 1
ATOM 773 O O . THR A 1 100 ? -3.01 1.127 15.477 1 87.69 100 THR A O 1
ATOM 776 N N . PRO A 1 101 ? -3.746 -0.82 16.422 1 89.88 101 PRO A N 1
ATOM 777 C CA . PRO A 1 101 ? -4.961 -0.177 16.938 1 89.88 101 PRO A CA 1
ATOM 778 C C . PRO A 1 101 ? -4.672 0.814 18.062 1 89.88 101 PRO A C 1
ATOM 780 O O . PRO A 1 101 ? -3.699 0.647 18.797 1 89.88 101 PRO A O 1
ATOM 783 N N . LYS A 1 102 ? -5.473 1.868 18.125 1 94.25 102 LYS A N 1
ATOM 784 C CA . LYS A 1 102 ? -5.66 2.748 19.281 1 94.25 102 LYS A CA 1
ATOM 785 C C . LYS A 1 102 ? -4.375 3.506 19.594 1 94.25 102 LYS A C 1
ATOM 787 O O . LYS A 1 102 ? -3.994 3.617 20.766 1 94.25 102 LYS A O 1
ATOM 792 N N . ILE A 1 103 ? -3.74 4.023 18.578 1 95.75 103 ILE A N 1
ATOM 793 C CA . ILE A 1 103 ? -2.574 4.871 18.812 1 95.75 103 ILE A CA 1
ATOM 794 C C . ILE A 1 103 ? -2.279 5.699 17.562 1 95.75 103 ILE A C 1
ATOM 796 O O . ILE A 1 103 ? -2.309 5.18 16.438 1 95.75 103 ILE A O 1
ATOM 800 N N . ILE A 1 104 ? -2.09 6.977 17.719 1 97.19 104 ILE A N 1
ATOM 801 C CA . ILE A 1 104 ? -1.601 7.867 16.672 1 97.19 104 ILE A CA 1
ATOM 802 C C . ILE A 1 104 ? -0.096 8.07 16.828 1 97.19 104 ILE A C 1
ATOM 804 O O . ILE A 1 104 ? 0.383 8.367 17.922 1 97.19 104 ILE A O 1
ATOM 808 N N . TYR A 1 105 ? 0.659 7.883 15.766 1 97.31 105 TYR A N 1
ATOM 809 C CA . TYR A 1 105 ? 2.098 8.125 15.82 1 97.31 105 TYR A CA 1
ATOM 810 C C . TYR A 1 105 ? 2.463 9.414 15.102 1 97.31 105 TYR A C 1
ATOM 812 O O . TYR A 1 105 ? 1.932 9.703 14.023 1 97.31 105 TYR A O 1
ATOM 820 N N . LEU A 1 106 ? 3.311 10.18 15.711 1 98.5 106 LEU A N 1
ATOM 821 C CA . LEU A 1 106 ? 4.023 11.273 15.062 1 98.5 106 LEU A CA 1
ATOM 822 C C . LEU A 1 106 ? 5.445 10.852 14.695 1 98.5 106 LEU A C 1
ATOM 824 O O . LEU A 1 106 ? 6.281 10.648 15.578 1 98.5 106 LEU A O 1
ATOM 828 N N . GLU A 1 107 ? 5.711 10.766 13.398 1 98.12 107 GLU A N 1
ATOM 829 C CA . GLU A 1 107 ? 6.992 10.211 12.977 1 98.12 107 GLU A CA 1
ATOM 830 C C . GLU A 1 107 ? 8.094 11.266 13.039 1 98.12 107 GLU A C 1
ATOM 832 O O . GLU A 1 107 ? 8 12.305 12.383 1 98.12 107 GLU A O 1
ATOM 837 N N . LYS A 1 108 ? 9.109 10.922 13.719 1 97.56 108 LYS A N 1
ATOM 838 C CA . LYS A 1 108 ? 10.219 11.852 13.875 1 97.56 108 LYS A CA 1
ATOM 839 C C . LYS A 1 108 ? 11.219 11.719 12.734 1 97.56 108 LYS A C 1
ATOM 841 O O . LYS A 1 108 ? 11.859 12.695 12.344 1 97.56 108 LYS A O 1
ATOM 846 N N . ILE A 1 109 ? 11.359 10.477 12.25 1 95.81 109 ILE A N 1
ATOM 847 C CA . ILE A 1 109 ? 12.422 10.25 11.281 1 95.81 109 ILE A CA 1
ATOM 848 C C . ILE A 1 109 ? 11.836 9.617 10.016 1 95.81 109 ILE A C 1
ATOM 850 O O . ILE A 1 109 ? 10.719 9.094 10.039 1 95.81 109 ILE A O 1
ATOM 854 N N . ALA A 1 110 ? 12.516 9.695 8.922 1 94.75 110 ALA A N 1
ATOM 855 C CA . ALA A 1 110 ? 12.289 8.984 7.668 1 94.75 110 ALA A CA 1
ATOM 856 C C . ALA A 1 110 ? 13.602 8.461 7.094 1 94.75 110 ALA A C 1
ATOM 858 O O . ALA A 1 110 ? 14.68 8.969 7.418 1 94.75 110 ALA A O 1
ATOM 859 N N . PHE A 1 111 ? 13.453 7.43 6.242 1 89.38 111 PHE A N 1
ATOM 860 C CA . PHE A 1 111 ? 14.633 6.836 5.633 1 89.38 111 PHE A CA 1
ATOM 861 C C . PHE A 1 111 ? 14.641 7.074 4.125 1 89.38 111 PHE A C 1
ATOM 863 O O . PHE A 1 111 ? 13.633 6.852 3.451 1 89.38 111 PHE A O 1
ATOM 870 N N . SER A 1 112 ? 15.625 7.633 3.664 1 80 112 SER A N 1
ATOM 871 C CA . SER A 1 112 ? 15.766 7.797 2.221 1 80 112 SER A CA 1
ATOM 872 C C . SER A 1 112 ? 16.359 6.547 1.578 1 80 112 SER A C 1
ATOM 874 O O . SER A 1 112 ? 15.617 5.66 1.139 1 80 112 SER A O 1
ATOM 876 N N . ASP A 1 113 ? 17.578 6.578 1.134 1 65.31 113 ASP A N 1
ATOM 877 C CA . ASP A 1 113 ? 18.312 5.48 0.497 1 65.31 113 ASP A CA 1
ATOM 878 C C . ASP A 1 113 ? 18.953 4.566 1.538 1 65.31 113 ASP A C 1
ATOM 880 O O . ASP A 1 113 ? 19.719 5.023 2.377 1 65.31 113 ASP A O 1
ATOM 884 N N . GLY A 1 114 ? 18.797 3.254 1.482 1 58.34 114 GLY A N 1
ATOM 885 C CA . GLY A 1 114 ? 19.562 2.205 2.135 1 58.34 114 GLY A CA 1
ATOM 886 C C . GLY A 1 114 ? 19.688 2.402 3.633 1 58.34 114 GLY A C 1
ATOM 887 O O . GLY A 1 114 ? 20.641 1.91 4.25 1 58.34 114 GLY A O 1
ATOM 888 N N . TYR A 1 115 ? 18.781 2.777 4.469 1 59.72 115 TYR A N 1
ATOM 889 C CA . TYR A 1 115 ? 18.641 2.848 5.918 1 59.72 115 TYR A CA 1
ATOM 890 C C . TYR A 1 115 ? 19.812 3.586 6.547 1 59.72 115 TYR A C 1
ATOM 892 O O . TYR A 1 115 ? 19.938 3.643 7.773 1 59.72 115 TYR A O 1
ATOM 900 N N . SER A 1 116 ? 20.75 4.129 5.891 1 65.62 116 SER A N 1
ATOM 901 C CA . SER A 1 116 ? 21.984 4.523 6.559 1 65.62 116 SER A CA 1
ATOM 902 C C . SER A 1 116 ? 21.875 5.941 7.113 1 65.62 116 SER A C 1
ATOM 904 O O . SER A 1 116 ? 22.453 6.242 8.164 1 65.62 116 SER A O 1
ATOM 906 N N . ASN A 1 117 ? 21.141 6.863 6.57 1 79.62 117 ASN A N 1
ATOM 907 C CA . ASN A 1 117 ? 21.094 8.234 7.066 1 79.62 117 ASN A CA 1
ATOM 908 C C . ASN A 1 117 ? 19.672 8.734 7.219 1 79.62 117 ASN A C 1
ATOM 910 O O . ASN A 1 117 ? 19.094 9.281 6.277 1 79.62 117 ASN A O 1
ATOM 914 N N . PRO A 1 118 ? 19.219 8.578 8.516 1 90 118 PRO A N 1
ATOM 915 C CA . PRO A 1 118 ? 17.828 9.023 8.719 1 90 118 PRO A CA 1
ATOM 916 C C . PRO A 1 118 ? 17.672 10.539 8.625 1 90 118 PRO A C 1
ATOM 918 O O . PRO A 1 118 ? 18.578 11.281 9.039 1 90 118 PRO A O 1
ATOM 921 N N . LEU A 1 119 ? 16.641 11.008 8.008 1 93.94 119 LEU A N 1
ATOM 922 C CA . LEU A 1 119 ? 16.188 12.398 8.031 1 93.94 119 LEU A CA 1
ATOM 923 C C . LEU A 1 119 ? 15.258 12.641 9.211 1 93.94 119 LEU A C 1
ATOM 925 O O . LEU A 1 119 ? 14.477 11.766 9.586 1 93.94 119 LEU A O 1
ATOM 929 N N . GLU A 1 120 ? 15.383 13.844 9.797 1 95.19 120 GLU A N 1
ATOM 930 C CA . GLU A 1 120 ? 14.578 14.102 10.984 1 95.19 120 GLU A CA 1
ATOM 931 C C . GLU A 1 120 ? 13.68 15.32 10.781 1 95.19 120 GLU A C 1
ATOM 933 O O . GLU A 1 120 ? 14.109 16.328 10.227 1 95.19 120 GLU A O 1
ATOM 938 N N . SER A 1 121 ? 12.414 15.195 11.172 1 96.56 121 SER A N 1
ATOM 939 C CA . SER A 1 121 ? 11.539 16.359 11.234 1 96.56 121 SER A CA 1
ATOM 940 C C . SER A 1 121 ? 12.016 17.359 12.281 1 96.56 121 SER A C 1
ATOM 942 O O . SER A 1 121 ? 12.484 16.969 13.352 1 96.56 121 SER A O 1
ATOM 944 N N . THR A 1 122 ? 11.75 18.609 12.039 1 94.06 122 THR A N 1
ATOM 945 C CA . THR A 1 122 ? 12.234 19.641 12.945 1 94.06 122 THR A CA 1
ATOM 946 C C . THR A 1 122 ? 11.094 20.172 13.805 1 94.06 122 THR A C 1
ATOM 948 O O . THR A 1 122 ? 11.266 21.156 14.531 1 94.06 122 THR A O 1
ATOM 951 N N . VAL A 1 123 ? 10.047 19.594 13.734 1 95.88 123 VAL A N 1
ATOM 952 C CA . VAL A 1 123 ? 8.93 20.062 14.547 1 95.88 123 VAL A CA 1
ATOM 953 C C . VAL A 1 123 ? 9.227 19.844 16.031 1 95.88 123 VAL A C 1
ATOM 955 O O . VAL A 1 123 ? 10.008 18.953 16.375 1 95.88 123 VAL A O 1
ATOM 958 N N . ASP A 1 124 ? 8.602 20.703 16.859 1 95 124 ASP A N 1
ATOM 959 C CA . ASP A 1 124 ? 8.75 20.578 18.297 1 95 124 ASP A CA 1
ATOM 960 C C . ASP A 1 124 ? 7.789 19.547 18.859 1 95 124 ASP A C 1
ATOM 962 O O . ASP A 1 124 ? 6.68 19.875 19.297 1 95 124 ASP A O 1
ATOM 966 N N . PHE A 1 125 ? 8.289 18.328 18.953 1 97.19 125 PHE A N 1
ATOM 967 C CA . PHE A 1 125 ? 7.445 17.203 19.359 1 97.19 125 PHE A CA 1
ATOM 968 C C . PHE A 1 125 ? 6.969 17.375 20.797 1 97.19 125 PHE A C 1
ATOM 970 O O . PHE A 1 125 ? 5.812 17.078 21.109 1 97.19 125 PHE A O 1
ATOM 977 N N . GLU A 1 126 ? 7.828 17.797 21.625 1 95.06 126 GLU A N 1
ATOM 978 C CA . GLU A 1 126 ? 7.449 17.969 23.031 1 95.06 126 GLU A CA 1
ATOM 979 C C . GLU A 1 126 ? 6.324 18.984 23.172 1 95.06 126 GLU A C 1
ATOM 981 O O . GLU A 1 126 ? 5.344 18.75 23.875 1 95.06 126 GLU A O 1
ATOM 986 N N . TYR A 1 127 ? 6.516 20.031 22.484 1 94.69 127 TYR A N 1
ATOM 987 C CA . TYR A 1 127 ? 5.496 21.078 22.531 1 94.69 127 TYR A CA 1
ATOM 988 C C . TYR A 1 127 ? 4.16 20.562 22.016 1 94.69 127 TYR A C 1
ATOM 990 O O . TYR A 1 127 ? 3.119 20.766 22.641 1 94.69 127 TYR A O 1
ATOM 998 N N . ILE A 1 128 ? 4.145 19.859 20.859 1 95.62 128 ILE A N 1
ATOM 999 C CA . ILE A 1 128 ? 2.932 19.328 20.25 1 95.62 128 ILE A CA 1
ATOM 1000 C C . ILE A 1 128 ? 2.26 18.344 21.219 1 95.62 128 ILE A C 1
ATOM 1002 O O . ILE A 1 128 ? 1.053 18.438 21.453 1 95.62 128 ILE A O 1
ATOM 1006 N N . LEU A 1 129 ? 3.029 17.453 21.828 1 95.81 129 LEU A N 1
ATOM 1007 C CA . LEU A 1 129 ? 2.486 16.406 22.688 1 95.81 129 LEU A CA 1
ATOM 1008 C C . LEU A 1 129 ? 1.913 17 23.969 1 95.81 129 LEU A C 1
ATOM 1010 O O . LEU A 1 129 ? 0.887 16.531 24.469 1 95.81 129 LEU A O 1
ATOM 1014 N N . ASP A 1 130 ? 2.553 18 24.516 1 94 130 ASP A N 1
ATOM 1015 C CA . ASP A 1 130 ? 2.043 18.688 25.688 1 94 130 ASP A CA 1
ATOM 1016 C C . ASP A 1 130 ? 0.684 19.328 25.406 1 94 130 ASP A C 1
ATOM 1018 O O . ASP A 1 130 ? -0.238 19.219 26.219 1 94 130 ASP A O 1
ATOM 1022 N N . GLU A 1 131 ? 0.604 19.969 24.266 1 91.5 131 GLU A N 1
ATOM 1023 C CA . GLU A 1 131 ? -0.639 20.625 23.875 1 91.5 131 GLU A CA 1
ATOM 1024 C C . GLU A 1 131 ? -1.762 19.625 23.656 1 91.5 131 GLU A C 1
ATOM 1026 O O . GLU A 1 131 ? -2.918 19.891 24 1 91.5 131 GLU A O 1
ATOM 1031 N N . LEU A 1 132 ? -1.438 18.484 23.094 1 93 132 LEU A N 1
ATOM 1032 C CA . LEU A 1 132 ? -2.432 17.453 22.781 1 93 132 LEU A CA 1
ATOM 1033 C C . LEU A 1 132 ? -2.895 16.75 24.062 1 93 132 LEU A C 1
ATOM 1035 O O . LEU A 1 132 ? -4.059 16.375 24.172 1 93 132 LEU A O 1
ATOM 1039 N N . ASP A 1 133 ? -1.989 16.406 24.938 1 86.5 133 ASP A N 1
ATOM 1040 C CA . ASP A 1 133 ? -2.324 15.75 26.203 1 86.5 133 ASP A CA 1
ATOM 1041 C C . ASP A 1 133 ? -3.381 16.547 26.953 1 86.5 133 ASP A C 1
ATOM 1043 O O . ASP A 1 133 ? -4.277 15.969 27.578 1 86.5 133 ASP A O 1
ATOM 1047 N N . GLU A 1 134 ? -3.465 17.766 26.844 1 79.81 134 GLU A N 1
ATOM 1048 C CA . GLU A 1 134 ? -4.391 18.641 27.547 1 79.81 134 GLU A CA 1
ATOM 1049 C C . GLU A 1 134 ? -5.758 18.672 26.875 1 79.81 134 GLU A C 1
ATOM 1051 O O . GLU A 1 134 ? -6.777 18.875 27.531 1 79.81 134 GLU A O 1
ATOM 1056 N N . LYS A 1 135 ? -5.723 18.328 25.656 1 82.06 135 LYS A N 1
ATOM 1057 C CA . LYS A 1 135 ? -6.926 18.656 24.906 1 82.06 135 LYS A CA 1
ATOM 1058 C C . LYS A 1 135 ? -7.586 17.406 24.328 1 82.06 135 LYS A C 1
ATOM 1060 O O . LYS A 1 135 ? -8.789 17.406 24.047 1 82.06 135 LYS A O 1
ATOM 1065 N N . CYS A 1 136 ? -6.645 16.453 24.141 1 81.5 136 CYS A N 1
ATOM 1066 C CA . CYS A 1 136 ? -7.176 15.305 23.438 1 81.5 136 CYS A CA 1
ATOM 1067 C C . CYS A 1 136 ? -7.09 14.047 24.297 1 81.5 136 CYS A C 1
ATOM 1069 O O . CYS A 1 136 ? -6.219 13.938 25.156 1 81.5 136 CYS A O 1
ATOM 1071 N N . GLY A 1 137 ? -8.094 13.117 24.203 1 87.62 137 GLY A N 1
ATOM 1072 C CA . GLY A 1 137 ? -8.164 11.906 25.016 1 87.62 137 GLY A CA 1
ATOM 1073 C C . GLY A 1 137 ? -7.633 10.68 24.281 1 87.62 137 GLY A C 1
ATOM 1074 O O . GLY A 1 137 ? -7.766 9.562 24.766 1 87.62 137 GLY A O 1
ATOM 1075 N N . LEU A 1 138 ? -6.977 10.898 23.172 1 95.75 138 LEU A N 1
ATOM 1076 C CA . LEU A 1 138 ? -6.445 9.766 22.406 1 95.75 138 LEU A CA 1
ATOM 1077 C C . LEU A 1 138 ? -4.961 9.578 22.688 1 95.75 138 LEU A C 1
ATOM 1079 O O . LEU A 1 138 ? -4.25 10.539 23 1 95.75 138 LEU A O 1
ATOM 1083 N N . LYS A 1 139 ? -4.504 8.344 22.641 1 96.56 139 LYS A N 1
ATOM 1084 C CA . LYS A 1 139 ? -3.08 8.055 22.781 1 96.56 139 LYS A CA 1
ATOM 1085 C C . LYS A 1 139 ? -2.301 8.5 21.547 1 96.56 139 LYS A C 1
ATOM 1087 O O . LYS A 1 139 ? -2.623 8.102 20.438 1 96.56 139 LYS A O 1
ATOM 1092 N N . ILE A 1 140 ? -1.338 9.367 21.797 1 97.56 140 ILE A N 1
ATOM 1093 C CA . ILE A 1 140 ? -0.448 9.875 20.766 1 97.56 140 ILE A CA 1
ATOM 1094 C C . ILE A 1 140 ? 1.005 9.711 21.203 1 97.56 140 ILE A C 1
ATOM 1096 O O . ILE A 1 140 ? 1.353 10.023 22.344 1 97.56 140 ILE A O 1
ATOM 1100 N N . GLU A 1 141 ? 1.838 9.203 20.297 1 96.88 141 GLU A N 1
ATOM 1101 C CA . GLU A 1 141 ? 3.24 9.008 20.641 1 96.88 141 GLU A CA 1
ATOM 1102 C C . GLU A 1 141 ? 4.164 9.461 19.516 1 96.88 141 GLU A C 1
ATOM 1104 O O . GLU A 1 141 ? 3.82 9.328 18.344 1 96.88 141 GLU A O 1
ATOM 1109 N N . LYS A 1 142 ? 5.281 9.984 19.938 1 97.75 142 LYS A N 1
ATOM 1110 C CA . LYS A 1 142 ? 6.383 10.164 19 1 97.75 142 LYS A CA 1
ATOM 1111 C C . LYS A 1 142 ? 6.996 8.828 18.594 1 97.75 142 LYS A C 1
ATOM 1113 O O . LYS A 1 142 ? 7.207 7.957 19.438 1 97.75 142 LYS A O 1
ATOM 1118 N N . SER A 1 143 ? 7.199 8.609 17.281 1 97.25 143 SER A N 1
ATOM 1119 C CA . SER A 1 143 ? 7.75 7.352 16.797 1 97.25 143 SER A CA 1
ATOM 1120 C C . SER A 1 143 ? 9.031 7.582 16 1 97.25 143 SER A C 1
ATOM 1122 O O . SER A 1 143 ? 9.141 8.562 15.25 1 97.25 143 SER A O 1
ATOM 1124 N N . GLU A 1 144 ? 10.039 6.652 16.125 1 94.31 144 GLU A N 1
ATOM 1125 C CA . GLU A 1 144 ? 11.258 6.641 15.328 1 94.31 144 GLU A CA 1
ATOM 1126 C C . GLU A 1 144 ? 11.414 5.312 14.586 1 94.31 144 GLU A C 1
ATOM 1128 O O . GLU A 1 144 ? 12.516 4.953 14.18 1 94.31 144 GLU A O 1
ATOM 1133 N N . ASN A 1 145 ? 10.297 4.605 14.453 1 88.25 145 ASN A N 1
ATOM 1134 C CA . ASN A 1 145 ? 10.305 3.26 13.883 1 88.25 145 ASN A CA 1
ATOM 1135 C C . ASN A 1 145 ? 9.461 3.178 12.625 1 88.25 145 ASN A C 1
ATOM 1137 O O . ASN A 1 145 ? 8.719 2.213 12.43 1 88.25 145 ASN A O 1
ATOM 1141 N N . ILE A 1 146 ? 9.672 4.109 11.805 1 88.62 146 ILE A N 1
ATOM 1142 C CA . ILE A 1 146 ? 8.859 4.133 10.594 1 88.62 146 ILE A CA 1
ATOM 1143 C C . ILE A 1 146 ? 9.234 2.955 9.695 1 88.62 146 ILE A C 1
ATOM 1145 O O . ILE A 1 146 ? 10.414 2.598 9.586 1 88.62 146 ILE A O 1
ATOM 1149 N N . GLU A 1 147 ? 8.203 2.354 9.18 1 84.75 147 GLU A N 1
ATOM 1150 C CA . GLU A 1 147 ? 8.398 1.288 8.195 1 84.75 147 GLU A CA 1
ATOM 1151 C C . GLU A 1 147 ? 8.852 1.851 6.852 1 84.75 147 GLU A C 1
ATOM 1153 O O . GLU A 1 147 ? 8.492 2.973 6.488 1 84.75 147 GLU A O 1
ATOM 1158 N N . ARG A 1 148 ? 9.648 1.065 6.094 1 86.31 148 ARG A N 1
ATOM 1159 C CA . ARG A 1 148 ? 10.039 1.464 4.746 1 86.31 148 ARG A CA 1
ATOM 1160 C C . ARG A 1 148 ? 8.914 1.213 3.75 1 86.31 148 ARG A C 1
ATOM 1162 O O . ARG A 1 148 ? 8.859 0.15 3.129 1 86.31 148 ARG A O 1
ATOM 1169 N N . SER A 1 149 ? 8.141 2.16 3.588 1 90.12 149 SER A N 1
ATOM 1170 C CA . SER A 1 149 ? 6.934 2.127 2.771 1 90.12 149 SER A CA 1
ATOM 1171 C C . SER A 1 149 ? 6.852 3.346 1.859 1 90.12 149 SER A C 1
ATOM 1173 O O . SER A 1 149 ? 7.75 4.191 1.857 1 90.12 149 SER A O 1
ATOM 1175 N N . ILE A 1 150 ? 5.82 3.322 1.101 1 90.06 150 ILE A N 1
ATOM 1176 C CA . ILE A 1 150 ? 5.617 4.449 0.196 1 90.06 150 ILE A CA 1
ATOM 1177 C C . ILE A 1 150 ? 5.441 5.73 1.003 1 90.06 150 ILE A C 1
ATOM 1179 O O . ILE A 1 150 ? 5.895 6.801 0.587 1 90.06 150 ILE A O 1
ATOM 1183 N N . GLU A 1 151 ? 4.785 5.613 2.168 1 93.81 151 GLU A N 1
ATOM 1184 C CA . GLU A 1 151 ? 4.609 6.773 3.037 1 93.81 151 GLU A CA 1
ATOM 1185 C C . GLU A 1 151 ? 5.957 7.289 3.543 1 93.81 151 GLU A C 1
ATOM 1187 O O . GLU A 1 151 ? 6.172 8.5 3.617 1 93.81 151 GLU A O 1
ATOM 1192 N N . ASN A 1 152 ? 6.816 6.363 3.914 1 92.69 152 ASN A N 1
ATOM 1193 C CA . ASN A 1 152 ? 8.18 6.754 4.27 1 92.69 152 ASN A CA 1
ATOM 1194 C C . ASN A 1 152 ? 8.883 7.449 3.107 1 92.69 152 ASN A C 1
ATOM 1196 O O . ASN A 1 152 ? 9.602 8.43 3.311 1 92.69 152 ASN A O 1
ATOM 1200 N N . TYR A 1 153 ? 8.703 6.922 1.955 1 92.19 153 TYR A N 1
ATOM 1201 C CA . TYR A 1 153 ? 9.312 7.508 0.768 1 92.19 153 TYR A CA 1
ATOM 1202 C C . TYR A 1 153 ? 8.852 8.945 0.568 1 92.19 153 TYR A C 1
ATOM 1204 O O . TYR A 1 153 ? 9.672 9.852 0.393 1 92.19 153 TYR A O 1
ATOM 1212 N N . LEU A 1 154 ? 7.602 9.164 0.651 1 95.38 154 LEU A N 1
ATOM 1213 C CA . LEU A 1 154 ? 7.043 10.508 0.552 1 95.38 154 LEU A CA 1
ATOM 1214 C C . LEU A 1 154 ? 7.641 11.422 1.616 1 95.38 154 LEU A C 1
ATOM 1216 O O . LEU A 1 154 ? 8.117 12.523 1.305 1 95.38 154 LEU A O 1
ATOM 1220 N N . TYR A 1 155 ? 7.602 10.922 2.791 1 97.06 155 TYR A N 1
ATOM 1221 C CA . TYR A 1 155 ? 8.078 11.695 3.934 1 97.06 155 TYR A CA 1
ATOM 1222 C C . TYR A 1 155 ? 9.547 12.055 3.773 1 97.06 155 TYR A C 1
ATOM 1224 O O . TYR A 1 155 ? 9.938 13.211 3.963 1 97.06 155 TYR A O 1
ATOM 1232 N N . SER A 1 156 ? 10.336 11.102 3.357 1 95 156 SER A N 1
ATOM 1233 C CA . SER A 1 156 ? 11.766 11.328 3.188 1 95 156 SER A CA 1
ATOM 1234 C C . SER A 1 156 ? 12.039 12.352 2.094 1 95 156 SER A C 1
ATOM 1236 O O . SER A 1 156 ? 12.93 13.195 2.236 1 95 156 SER A O 1
ATOM 1238 N N . LEU A 1 157 ? 11.32 12.281 1.054 1 94.38 157 LEU A N 1
ATOM 1239 C CA . LEU A 1 157 ? 11.516 13.219 -0.041 1 94.38 157 LEU A CA 1
ATOM 1240 C C . LEU A 1 157 ? 11.172 14.641 0.397 1 94.38 157 LEU A C 1
ATOM 1242 O O . LEU A 1 157 ? 11.906 15.586 0.087 1 94.38 157 LEU A O 1
ATOM 1246 N N . THR A 1 158 ? 10.07 14.758 1.091 1 96.31 158 THR A N 1
ATOM 1247 C CA . THR A 1 158 ? 9.664 16.094 1.507 1 96.31 158 THR A CA 1
ATOM 1248 C C . THR A 1 158 ? 10.633 16.656 2.543 1 96.31 158 THR A C 1
ATOM 1250 O O . THR A 1 158 ? 10.961 17.844 2.514 1 96.31 158 THR A O 1
ATOM 1253 N N . LEU A 1 159 ? 11.062 15.828 3.457 1 95.31 159 LEU A N 1
ATOM 1254 C CA . LEU A 1 159 ? 12.047 16.281 4.438 1 95.31 159 LEU A CA 1
ATOM 1255 C C . LEU A 1 159 ? 13.328 16.734 3.756 1 95.31 159 LEU A C 1
ATOM 1257 O O . LEU A 1 159 ? 13.977 17.672 4.211 1 95.31 159 LEU A O 1
ATOM 1261 N N . ARG A 1 160 ? 13.664 16.078 2.721 1 91.94 160 ARG A N 1
ATOM 1262 C CA . ARG A 1 160 ? 14.906 16.359 2.02 1 91.94 160 ARG A CA 1
ATOM 1263 C C . ARG A 1 160 ? 14.773 17.609 1.154 1 91.94 160 ARG A C 1
ATOM 1265 O O . ARG A 1 160 ? 15.703 18.422 1.073 1 91.94 160 ARG A O 1
ATOM 1272 N N . GLU A 1 161 ? 13.664 17.766 0.537 1 91.06 161 GLU A N 1
ATOM 1273 C CA . GLU A 1 161 ? 13.531 18.766 -0.52 1 91.06 161 GLU A CA 1
ATOM 1274 C C . GLU A 1 161 ? 12.906 20.047 0.011 1 91.06 161 GLU A C 1
ATOM 1276 O O . GLU A 1 161 ? 12.977 21.094 -0.639 1 91.06 161 GLU A O 1
ATOM 1281 N N . SER A 1 162 ? 12.289 19.953 1.132 1 89.06 162 SER A N 1
ATOM 1282 C CA . SER A 1 162 ? 11.602 21.125 1.658 1 89.06 162 SER A CA 1
ATOM 1283 C C . SER A 1 162 ? 12.305 21.656 2.9 1 89.06 162 SER A C 1
ATOM 1285 O O . SER A 1 162 ? 12.812 20.891 3.719 1 89.06 162 SER A O 1
ATOM 1287 N N . SER A 1 163 ? 12.258 22.969 3.031 1 87.5 163 SER A N 1
ATOM 1288 C CA . SER A 1 163 ? 12.773 23.609 4.234 1 87.5 163 SER A CA 1
ATOM 1289 C C . SER A 1 163 ? 11.664 23.844 5.254 1 87.5 163 SER A C 1
ATOM 1291 O O . SER A 1 163 ? 11.93 24.234 6.391 1 87.5 163 SER A O 1
ATOM 1293 N N . GLN A 1 164 ? 10.508 23.594 4.852 1 91.25 164 GLN A N 1
ATOM 1294 C CA . GLN A 1 164 ? 9.359 23.844 5.715 1 91.25 164 GLN A CA 1
ATOM 1295 C C . GLN A 1 164 ? 9.219 22.75 6.766 1 91.25 164 GLN A C 1
ATOM 1297 O O . GLN A 1 164 ? 9.68 21.625 6.562 1 91.25 164 GLN A O 1
ATOM 1302 N N . LYS A 1 165 ? 8.578 23.141 7.895 1 93.94 165 LYS A N 1
ATOM 1303 C CA . LYS A 1 165 ? 8.227 22.141 8.898 1 93.94 165 LYS A CA 1
ATOM 1304 C C . LYS A 1 165 ? 7.336 21.047 8.297 1 93.94 165 LYS A C 1
ATOM 1306 O O . LYS A 1 165 ? 6.297 21.344 7.703 1 93.94 165 LYS A O 1
ATOM 1311 N N . THR A 1 166 ? 7.82 19.828 8.391 1 97.19 166 THR A N 1
ATOM 1312 C CA . THR A 1 166 ? 7.117 18.688 7.828 1 97.19 166 THR A CA 1
ATOM 1313 C C . THR A 1 166 ? 6.918 17.594 8.883 1 97.19 166 THR A C 1
ATOM 1315 O O . THR A 1 166 ? 7.832 17.312 9.656 1 97.19 166 THR A O 1
ATOM 1318 N N . LEU A 1 167 ? 5.695 17.078 8.953 1 98.44 167 LEU A N 1
ATOM 1319 C CA . LEU A 1 167 ? 5.387 16.031 9.914 1 98.44 167 LEU A CA 1
ATOM 1320 C C . LEU A 1 167 ? 4.512 14.953 9.289 1 98.44 167 LEU A C 1
ATOM 1322 O O . LEU A 1 167 ? 3.564 15.258 8.562 1 98.44 167 LEU A O 1
ATOM 1326 N N . LEU A 1 168 ? 4.93 13.688 9.469 1 98.56 168 LEU A N 1
ATOM 1327 C CA . LEU A 1 168 ? 4.086 12.555 9.109 1 98.56 168 LEU A CA 1
ATOM 1328 C C . LEU A 1 168 ? 3.283 12.07 10.312 1 98.56 168 LEU A C 1
ATOM 1330 O O . LEU A 1 168 ? 3.857 11.711 11.344 1 98.56 168 LEU A O 1
ATOM 1334 N N . ILE A 1 169 ? 1.995 12.07 10.164 1 98.5 169 ILE A N 1
ATOM 1335 C CA . ILE A 1 169 ? 1.066 11.594 11.18 1 98.5 169 ILE A CA 1
ATOM 1336 C C . ILE A 1 169 ? 0.502 10.242 10.766 1 98.5 169 ILE A C 1
ATOM 1338 O O . ILE A 1 169 ? -0.136 10.117 9.719 1 98.5 169 ILE A O 1
ATOM 1342 N N . ARG A 1 170 ? 0.712 9.258 11.562 1 96.56 170 ARG A N 1
ATOM 1343 C CA . ARG A 1 170 ? 0.221 7.906 11.297 1 96.56 170 ARG A CA 1
ATOM 1344 C C . ARG A 1 170 ? -1.115 7.664 11.992 1 96.56 170 ARG A C 1
ATOM 1346 O O . ARG A 1 170 ? -1.203 7.727 13.219 1 96.56 170 ARG A O 1
ATOM 1353 N N . ILE A 1 171 ? -2.059 7.32 11.234 1 94.44 171 ILE A N 1
ATOM 1354 C CA . ILE A 1 171 ? -3.451 7.211 11.656 1 94.44 171 ILE A CA 1
ATOM 1355 C C . ILE A 1 171 ? -3.807 5.742 11.883 1 94.44 171 ILE A C 1
ATOM 1357 O O . ILE A 1 171 ? -3.643 4.914 10.984 1 94.44 171 ILE A O 1
ATOM 1361 N N . PRO A 1 172 ? -4.355 5.395 13.047 1 92.88 172 PRO A N 1
ATOM 1362 C CA . PRO A 1 172 ? -4.781 4.02 13.297 1 92.88 172 PRO A CA 1
ATOM 1363 C C . PRO A 1 172 ? -6.117 3.68 12.633 1 92.88 172 PRO A C 1
ATOM 1365 O O . PRO A 1 172 ? -6.812 4.574 12.156 1 92.88 172 PRO A O 1
ATOM 1368 N N . PRO A 1 173 ? -6.391 2.33 12.586 1 88.5 173 PRO A N 1
ATOM 1369 C CA . PRO A 1 173 ? -7.75 1.979 12.172 1 88.5 173 PRO A CA 1
ATOM 1370 C C . PRO A 1 173 ? -8.82 2.637 13.039 1 88.5 173 PRO A C 1
ATOM 1372 O O . PRO A 1 173 ? -8.633 2.789 14.25 1 88.5 173 PRO A O 1
ATOM 1375 N N . PHE A 1 174 ? -9.914 3.012 12.367 1 91.25 174 PHE A N 1
ATOM 1376 C CA . PHE A 1 174 ? -11 3.629 13.117 1 91.25 174 PHE A CA 1
ATOM 1377 C C . PHE A 1 174 ? -11.664 2.611 14.039 1 91.25 174 PHE A C 1
ATOM 1379 O O . PHE A 1 174 ? -11.758 1.43 13.703 1 91.25 174 PHE A O 1
ATOM 1386 N N . ASP A 1 175 ? -12.039 2.982 15.148 1 90.69 175 ASP A N 1
ATOM 1387 C CA . ASP A 1 175 ? -12.883 2.209 16.062 1 90.69 175 ASP A CA 1
ATOM 1388 C C . ASP A 1 175 ? -13.789 3.123 16.875 1 90.69 175 ASP A C 1
ATOM 1390 O O . ASP A 1 175 ? -14.055 4.262 16.484 1 90.69 175 ASP A O 1
ATOM 1394 N N . ASP A 1 176 ? -14.352 2.605 17.953 1 93 176 ASP A N 1
ATOM 1395 C CA . ASP A 1 176 ? -15.359 3.367 18.688 1 93 176 ASP A CA 1
ATOM 1396 C C . ASP A 1 176 ? -14.727 4.559 19.406 1 93 176 ASP A C 1
ATOM 1398 O O . ASP A 1 176 ? -15.398 5.562 19.656 1 93 176 ASP A O 1
ATOM 1402 N N . GLU A 1 177 ? -13.531 4.441 19.75 1 93.94 177 GLU A N 1
ATOM 1403 C CA . GLU A 1 177 ? -12.812 5.508 20.453 1 93.94 177 GLU A CA 1
ATOM 1404 C C . GLU A 1 177 ? -12.016 6.367 19.469 1 93.94 177 GLU A C 1
ATOM 1406 O O . GLU A 1 177 ? -12.07 7.598 19.531 1 93.94 177 GLU A O 1
ATOM 1411 N N . TYR A 1 178 ? -11.367 5.73 18.609 1 94.5 178 TYR A N 1
ATOM 1412 C CA . TYR A 1 178 ? -10.602 6.395 17.562 1 94.5 178 TYR A CA 1
ATOM 1413 C C . TYR A 1 178 ? -11.438 6.574 16.312 1 94.5 178 TYR A C 1
ATOM 1415 O O . TYR A 1 178 ? -11.133 6 15.258 1 94.5 178 TYR A O 1
ATOM 1423 N N . THR A 1 179 ? -12.453 7.461 16.422 1 94.12 179 THR A N 1
ATOM 1424 C CA . THR A 1 179 ? -13.336 7.73 15.297 1 94.12 179 THR A CA 1
ATOM 1425 C C . THR A 1 179 ? -12.664 8.664 14.297 1 94.12 179 THR A C 1
ATOM 1427 O O . THR A 1 179 ? -11.672 9.328 14.625 1 94.12 179 THR A O 1
ATOM 1430 N N . LYS A 1 180 ? -13.219 8.672 13.141 1 94.94 180 LYS A N 1
ATOM 1431 C CA . LYS A 1 180 ? -12.758 9.617 12.133 1 94.94 180 LYS A CA 1
ATOM 1432 C C . LYS A 1 180 ? -12.75 11.047 12.68 1 94.94 180 LYS A C 1
ATOM 1434 O O . LYS A 1 180 ? -11.766 11.766 12.508 1 94.94 180 LYS A O 1
ATOM 1439 N N . GLU A 1 181 ? -13.789 11.398 13.398 1 96.06 181 GLU A N 1
ATOM 1440 C CA . GLU A 1 181 ? -13.938 12.75 13.93 1 96.06 181 GLU A CA 1
ATOM 1441 C C . GLU A 1 181 ? -12.914 13.023 15.023 1 96.06 181 GLU A C 1
ATOM 1443 O O . GLU A 1 181 ? -12.328 14.109 15.07 1 96.06 181 GLU A O 1
ATOM 1448 N N . ALA A 1 182 ? -12.781 12.055 15.867 1 96.38 182 ALA A N 1
ATOM 1449 C CA . ALA A 1 182 ? -11.836 12.227 16.969 1 96.38 182 ALA A CA 1
ATOM 1450 C C . ALA A 1 182 ? -10.406 12.398 16.438 1 96.38 182 ALA A C 1
ATOM 1452 O O . ALA A 1 182 ? -9.68 13.281 16.891 1 96.38 182 ALA A O 1
ATOM 1453 N N . ILE A 1 183 ? -10.023 11.602 15.516 1 97.38 183 ILE A N 1
ATOM 1454 C CA . ILE A 1 183 ? -8.68 11.672 14.953 1 97.38 183 ILE A CA 1
ATOM 1455 C C . ILE A 1 183 ? -8.508 12.992 14.203 1 97.38 183 ILE A C 1
ATOM 1457 O O . ILE A 1 183 ? -7.453 13.625 14.281 1 97.38 183 ILE A O 1
ATOM 1461 N N . THR A 1 184 ? -9.547 13.398 13.484 1 97.19 184 THR A N 1
ATOM 1462 C CA . THR A 1 184 ? -9.508 14.672 12.781 1 97.19 184 THR A CA 1
ATOM 1463 C C . THR A 1 184 ? -9.266 15.82 13.766 1 97.19 184 THR A C 1
ATOM 1465 O O . THR A 1 184 ? -8.516 16.75 13.469 1 97.19 184 THR A O 1
ATOM 1468 N N . SER A 1 185 ? -9.875 15.75 14.883 1 95.94 185 SER A N 1
ATOM 1469 C CA . SER A 1 185 ? -9.68 16.781 15.906 1 95.94 185 SER A CA 1
ATOM 1470 C C . SER A 1 185 ? -8.227 16.844 16.359 1 95.94 185 SER A C 1
ATOM 1472 O O . SER A 1 185 ? -7.695 17.938 16.594 1 95.94 185 SER A O 1
ATOM 1474 N N . VAL A 1 186 ? -7.633 15.727 16.484 1 97.25 186 VAL A N 1
ATOM 1475 C CA . VAL A 1 186 ? -6.223 15.68 16.859 1 97.25 186 VAL A CA 1
ATOM 1476 C C . VAL A 1 186 ? -5.379 16.359 15.789 1 97.25 186 VAL A C 1
ATOM 1478 O O . VAL A 1 186 ? -4.516 17.188 16.094 1 97.25 186 VAL A O 1
ATOM 1481 N N . VAL A 1 187 ? -5.652 16.062 14.508 1 97.62 187 VAL A N 1
ATOM 1482 C CA . VAL A 1 187 ? -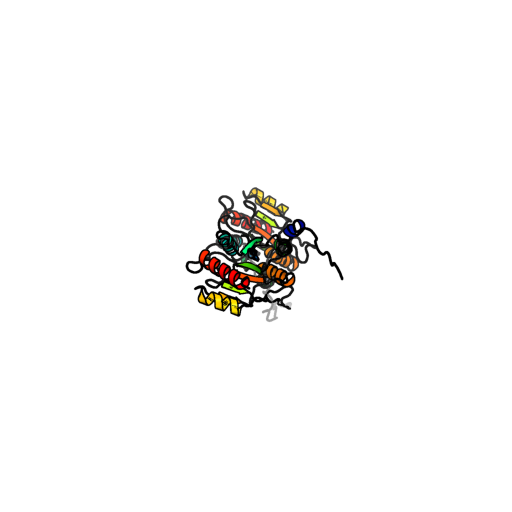4.895 16.641 13.406 1 97.62 187 VAL A CA 1
ATOM 1483 C C . VAL A 1 187 ? -5.098 18.156 13.383 1 97.62 187 VAL A C 1
ATOM 1485 O O . VAL A 1 187 ? -4.148 18.922 13.148 1 97.62 187 VAL A O 1
ATOM 1488 N N . ARG A 1 188 ? -6.27 18.578 13.688 1 95.94 188 ARG A N 1
ATOM 1489 C CA . ARG A 1 188 ? -6.57 20.016 13.742 1 95.94 188 ARG A CA 1
ATOM 1490 C C . ARG A 1 188 ? -5.742 20.703 14.82 1 95.94 188 ARG A C 1
ATOM 1492 O O . ARG A 1 188 ? -5.207 21.797 14.602 1 95.94 188 ARG A O 1
ATOM 1499 N N . GLU A 1 189 ? -5.703 20.094 15.93 1 95 189 GLU A N 1
ATOM 1500 C CA . GLU A 1 189 ? -4.945 20.688 17.031 1 95 189 GLU A CA 1
ATOM 1501 C C . GLU A 1 189 ? -3.455 20.75 16.703 1 95 189 GLU A C 1
ATOM 1503 O O . GLU A 1 189 ? -2.775 21.719 17.047 1 95 189 GLU A O 1
ATOM 1508 N N . ILE A 1 190 ? -2.959 19.703 16.062 1 96.69 190 ILE A N 1
ATOM 1509 C CA . ILE A 1 190 ? -1.562 19.703 15.641 1 96.69 190 ILE A CA 1
ATOM 1510 C C . ILE A 1 190 ? -1.313 20.859 14.672 1 96.69 190 ILE A C 1
ATOM 1512 O O . ILE A 1 190 ? -0.34 21.609 14.82 1 96.69 190 ILE A O 1
ATOM 1516 N N . MET A 1 191 ? -2.172 20.984 13.742 1 95.5 191 MET A N 1
ATOM 1517 C CA . MET A 1 191 ? -2.086 22.062 12.758 1 95.5 191 MET A CA 1
ATOM 1518 C C . MET A 1 191 ? -2.08 23.422 13.445 1 95.5 191 MET A C 1
ATOM 1520 O O . MET A 1 191 ? -1.257 24.281 13.125 1 95.5 191 MET A O 1
ATOM 1524 N N . ARG A 1 192 ? -2.947 23.609 14.367 1 92.62 192 ARG A N 1
ATOM 1525 C CA . ARG A 1 192 ? -3.031 24.859 15.117 1 92.62 192 ARG A CA 1
ATOM 1526 C C . ARG A 1 192 ? -1.741 25.125 15.891 1 92.62 192 ARG A C 1
ATOM 1528 O O . ARG A 1 192 ? -1.223 26.234 15.875 1 92.62 192 ARG A O 1
ATOM 1535 N N . THR A 1 193 ? -1.29 24.094 16.562 1 93.38 193 THR A N 1
ATOM 1536 C CA . THR A 1 193 ? -0.096 24.219 17.391 1 93.38 193 THR A CA 1
ATOM 1537 C C . THR A 1 193 ? 1.12 24.578 16.531 1 93.38 193 THR A C 1
ATOM 1539 O O . THR A 1 193 ? 1.937 25.406 16.938 1 93.38 193 THR A O 1
ATOM 1542 N N . LEU A 1 194 ? 1.194 24.016 15.312 1 94.19 194 LEU A N 1
ATOM 1543 C CA . LEU A 1 194 ? 2.375 24.188 14.477 1 94.19 194 LEU A CA 1
ATOM 1544 C C . LEU A 1 194 ? 2.289 25.484 13.688 1 94.19 194 LEU A C 1
ATOM 1546 O O . LEU A 1 194 ? 3.291 25.953 13.133 1 94.19 194 LEU A O 1
ATOM 1550 N N . THR A 1 195 ? 1.129 26.062 13.555 1 91.69 195 THR A N 1
ATOM 1551 C CA . THR A 1 195 ? 0.978 27.297 12.805 1 91.69 195 THR A CA 1
ATOM 1552 C C . THR A 1 195 ? 0.92 28.5 13.758 1 91.69 195 THR A C 1
ATOM 1554 O O . THR A 1 195 ? 0.749 29.641 13.312 1 91.69 195 THR A O 1
ATOM 1557 N N . ARG A 1 196 ? 0.821 28.172 14.984 1 82.69 196 ARG A N 1
ATOM 1558 C CA . ARG A 1 196 ? 0.827 29.25 15.969 1 82.69 196 ARG A CA 1
ATOM 1559 C C . ARG A 1 196 ? 2.191 29.922 16.031 1 82.69 196 ARG A C 1
ATOM 1561 O O . ARG A 1 196 ? 3.223 29.281 15.852 1 82.69 196 ARG A O 1
ATOM 1568 N N . ASP A 1 197 ? 2.271 31.266 15.852 1 59.5 197 ASP A N 1
ATOM 1569 C CA . ASP A 1 197 ? 3.455 32.094 16.031 1 59.5 197 ASP A CA 1
ATOM 1570 C C . ASP A 1 197 ? 4.039 31.938 17.422 1 59.5 197 ASP A C 1
ATOM 1572 O O . ASP A 1 197 ? 3.299 31.828 18.406 1 59.5 197 ASP A O 1
ATOM 1576 N N . MET B 1 1 ? 34.719 -82 -12.375 1 22.8 1 MET B N 1
ATOM 1577 C CA . MET B 1 1 ? 35.375 -81.625 -11.141 1 22.8 1 MET B CA 1
ATOM 1578 C C . MET B 1 1 ? 34.938 -80.25 -10.688 1 22.8 1 MET B C 1
ATOM 1580 O O . MET B 1 1 ? 35.531 -79.625 -9.805 1 22.8 1 MET B O 1
ATOM 1584 N N . MET B 1 2 ? 34.031 -79.562 -11.422 1 24.48 2 MET B N 1
ATOM 1585 C CA . MET B 1 2 ? 33.781 -78.188 -11.859 1 24.48 2 MET B CA 1
ATOM 1586 C C . MET B 1 2 ? 32.969 -77.438 -10.828 1 24.48 2 MET B C 1
ATOM 1588 O O . MET B 1 2 ? 31.766 -77.25 -10.984 1 24.48 2 MET B O 1
ATOM 1592 N N . GLY B 1 3 ? 33.188 -77.625 -9.508 1 22.11 3 GLY B N 1
ATOM 1593 C CA . GLY B 1 3 ? 32.094 -77.5 -8.562 1 22.11 3 GLY B CA 1
ATOM 1594 C C . GLY B 1 3 ? 31.562 -76.062 -8.484 1 22.11 3 GLY B C 1
ATOM 1595 O O . GLY B 1 3 ? 32.188 -75.125 -8.953 1 22.11 3 GLY B O 1
ATOM 1596 N N . THR B 1 4 ? 30.188 -75.688 -7.84 1 25.48 4 THR B N 1
ATOM 1597 C CA . THR B 1 4 ? 28.922 -75 -7.582 1 25.48 4 THR B CA 1
ATOM 1598 C C . THR B 1 4 ? 29.156 -73.812 -6.637 1 25.48 4 THR B C 1
ATOM 1600 O O . THR B 1 4 ? 28.359 -72.875 -6.605 1 25.48 4 THR B O 1
ATOM 1603 N N . ASP B 1 5 ? 29.984 -73.875 -5.676 1 26.34 5 ASP B N 1
ATOM 1604 C CA . ASP B 1 5 ? 29.516 -73.312 -4.402 1 26.34 5 ASP B CA 1
ATOM 1605 C C . ASP B 1 5 ? 29.812 -71.812 -4.309 1 26.34 5 ASP B C 1
ATOM 1607 O O . ASP B 1 5 ? 30.969 -71.438 -4.285 1 26.34 5 ASP B O 1
ATOM 1611 N N . CYS B 1 6 ? 29.031 -71 -5 1 31.5 6 CYS B N 1
ATOM 1612 C CA . CYS B 1 6 ? 29.234 -69.562 -4.988 1 31.5 6 CYS B CA 1
ATOM 1613 C C . CYS B 1 6 ? 29.422 -69 -3.566 1 31.5 6 CYS B C 1
ATOM 1615 O O . CYS B 1 6 ? 28.5 -69.062 -2.752 1 31.5 6 CYS B O 1
ATOM 1617 N N . LEU B 1 7 ? 30.547 -69 -2.939 1 27.2 7 LEU B N 1
ATOM 1618 C CA . LEU B 1 7 ? 31.219 -68.812 -1.652 1 27.2 7 LEU B CA 1
ATOM 1619 C C . LEU B 1 7 ? 31.203 -67.375 -1.233 1 27.2 7 LEU B C 1
ATOM 1621 O O . LEU B 1 7 ? 31.516 -67.062 -0.088 1 27.2 7 LEU B O 1
ATOM 1625 N N . GLY B 1 8 ? 31.312 -66.375 -1.999 1 27.45 8 GLY B N 1
ATOM 1626 C CA . GLY B 1 8 ? 31.547 -65.438 -0.925 1 27.45 8 GLY B CA 1
ATOM 1627 C C . GLY B 1 8 ? 30.312 -65.188 -0.07 1 27.45 8 GLY B C 1
ATOM 1628 O O . GLY B 1 8 ? 29.219 -65.625 -0.415 1 27.45 8 GLY B O 1
ATOM 1629 N N . GLU B 1 9 ? 30.266 -64.75 1.302 1 30.59 9 GLU B N 1
ATOM 1630 C CA . GLU B 1 9 ? 29.25 -64.375 2.27 1 30.59 9 GLU B CA 1
ATOM 1631 C C . GLU B 1 9 ? 28.484 -63.156 1.798 1 30.59 9 GLU B C 1
ATOM 1633 O O . GLU B 1 9 ? 29.016 -62.062 1.771 1 30.59 9 GLU B O 1
ATOM 1638 N N . PRO B 1 10 ? 27.5 -63.094 0.469 1 21.33 10 PRO B N 1
ATOM 1639 C CA . PRO B 1 10 ? 27 -62.219 -0.581 1 21.33 10 PRO B CA 1
ATOM 1640 C C . PRO B 1 10 ? 25.922 -61.25 -0.074 1 21.33 10 PRO B C 1
ATOM 1642 O O . PRO B 1 10 ? 24.75 -61.625 0.009 1 21.33 10 PRO B O 1
ATOM 1645 N N . ALA B 1 11 ? 26.016 -60.844 1.492 1 36.78 11 ALA B N 1
ATOM 1646 C CA . ALA B 1 11 ? 25.125 -59.781 1.938 1 36.78 11 ALA B CA 1
ATOM 1647 C C . ALA B 1 11 ? 25.172 -58.594 0.991 1 36.78 11 ALA B C 1
ATOM 1649 O O . ALA B 1 11 ? 24.703 -57.5 1.329 1 36.78 11 ALA B O 1
ATOM 1650 N N . ASP B 1 12 ? 25.906 -58.656 -0.195 1 23.34 12 ASP B N 1
ATOM 1651 C CA . ASP B 1 12 ? 26.312 -57.812 -1.313 1 23.34 12 ASP B CA 1
ATOM 1652 C C . ASP B 1 12 ? 25.125 -57.438 -2.182 1 23.34 12 ASP B C 1
ATOM 1654 O O . ASP B 1 12 ? 25.125 -56.375 -2.834 1 23.34 12 ASP B O 1
ATOM 1658 N N . MET B 1 13 ? 24.328 -58.406 -2.785 1 24.27 13 MET B N 1
ATOM 1659 C CA . MET B 1 13 ? 23.734 -58.219 -4.109 1 24.27 13 MET B CA 1
ATOM 1660 C C . MET B 1 13 ? 22.578 -57.219 -4.062 1 24.27 13 MET B C 1
ATOM 1662 O O . MET B 1 13 ? 22.438 -56.406 -4.957 1 24.27 13 MET B O 1
ATOM 1666 N N . LEU B 1 14 ? 21.266 -57.625 -3.586 1 26.28 14 LEU B N 1
ATOM 1667 C CA . LEU B 1 14 ? 19.859 -57.469 -3.887 1 26.28 14 LEU B CA 1
ATOM 1668 C C . LEU B 1 14 ? 19.375 -56.062 -3.488 1 26.28 14 LEU B C 1
ATOM 1670 O O . LEU B 1 14 ? 18.359 -55.938 -2.791 1 26.28 14 LEU B O 1
ATOM 1674 N N . THR B 1 15 ? 20.219 -55.031 -3.42 1 27.55 15 THR B N 1
ATOM 1675 C CA . THR B 1 15 ? 20.031 -53.562 -3.49 1 27.55 15 THR B CA 1
ATOM 1676 C C . THR B 1 15 ? 19.125 -53.188 -4.656 1 27.55 15 THR B C 1
ATOM 1678 O O . THR B 1 15 ? 18.594 -52.094 -4.699 1 27.55 15 THR B O 1
ATOM 1681 N N . MET B 1 16 ? 19.203 -53.844 -5.848 1 26.33 16 MET B N 1
ATOM 1682 C CA . MET B 1 16 ? 18.781 -53.344 -7.152 1 26.33 16 MET B CA 1
ATOM 1683 C C . MET B 1 16 ? 17.266 -53.156 -7.203 1 26.33 16 MET B C 1
ATOM 1685 O O . MET B 1 16 ? 16.781 -52.156 -7.746 1 26.33 16 MET B O 1
ATOM 1689 N N . CYS B 1 17 ? 16.562 -54.281 -7.441 1 27 17 CYS B N 1
ATOM 1690 C CA . CYS B 1 17 ? 15.258 -54.312 -8.102 1 27 17 CYS B CA 1
ATOM 1691 C C . CYS B 1 17 ? 14.195 -53.625 -7.25 1 27 17 CYS B C 1
ATOM 1693 O O . CYS B 1 17 ? 13.023 -54 -7.293 1 27 17 CYS B O 1
ATOM 1695 N N . ASN B 1 18 ? 14.375 -53.344 -6.141 1 29.69 18 ASN B N 1
ATOM 1696 C CA . ASN B 1 18 ? 13.148 -52.969 -5.449 1 29.69 18 ASN B CA 1
ATOM 1697 C C . ASN B 1 18 ? 12.219 -52.156 -6.355 1 29.69 18 ASN B C 1
ATOM 1699 O O . ASN B 1 18 ? 12.617 -51.125 -6.902 1 29.69 18 ASN B O 1
ATOM 1703 N N . LYS B 1 19 ? 11.234 -52.844 -7.062 1 31.16 19 LYS B N 1
ATOM 1704 C CA . LYS B 1 19 ? 10.07 -52.5 -7.867 1 31.16 19 LYS B CA 1
ATOM 1705 C C . LYS B 1 19 ? 9.5 -51.125 -7.457 1 31.16 19 LYS B C 1
ATOM 1707 O O . LYS B 1 19 ? 8.992 -50.969 -6.348 1 31.16 19 LYS B O 1
ATOM 1712 N N . GLY B 1 20 ? 10.133 -50.062 -7.891 1 31 20 GLY B N 1
ATOM 1713 C CA . GLY B 1 20 ? 9.641 -48.688 -7.906 1 31 20 GLY B CA 1
ATOM 1714 C C . GLY B 1 20 ? 8.188 -48.594 -8.344 1 31 20 GLY B C 1
ATOM 1715 O O . GLY B 1 20 ? 7.883 -48.719 -9.531 1 31 20 GLY B O 1
ATOM 1716 N N . THR B 1 21 ? 7.273 -49.406 -7.973 1 31.69 21 THR B N 1
ATOM 1717 C CA . THR B 1 21 ? 5.867 -49.125 -8.25 1 31.69 21 THR B CA 1
ATOM 1718 C C . THR B 1 21 ? 5.688 -47.688 -8.68 1 31.69 21 THR B C 1
ATOM 1720 O O . THR B 1 21 ? 6.5 -46.812 -8.344 1 31.69 21 THR B O 1
ATOM 1723 N N . VAL B 1 22 ? 4.598 -47.406 -9.633 1 31.69 22 VAL B N 1
ATOM 1724 C CA . VAL B 1 22 ? 4.152 -46.094 -10.102 1 31.69 22 VAL B CA 1
ATOM 1725 C C . VAL B 1 22 ? 4.414 -45.031 -9.023 1 31.69 22 VAL B C 1
ATOM 1727 O O . VAL B 1 22 ? 4.258 -45.312 -7.828 1 31.69 22 VAL B O 1
ATOM 1730 N N . THR B 1 23 ? 5.262 -44.062 -9.164 1 36.5 23 THR B N 1
ATOM 1731 C CA . THR B 1 23 ? 5.758 -42.688 -9.062 1 36.5 23 THR B CA 1
ATOM 1732 C C . THR B 1 23 ? 4.637 -41.75 -8.664 1 36.5 23 THR B C 1
ATOM 1734 O O . THR B 1 23 ? 3.746 -41.438 -9.469 1 36.5 23 THR B O 1
ATOM 1737 N N . GLY B 1 24 ? 3.889 -41.969 -7.738 1 42.03 24 GLY B N 1
ATOM 1738 C CA . GLY B 1 24 ? 2.91 -41 -7.266 1 42.03 24 GLY B CA 1
ATOM 1739 C C . GLY B 1 24 ? 3.197 -39.562 -7.738 1 42.03 24 GLY B C 1
ATOM 1740 O O . GLY B 1 24 ? 4.324 -39.094 -7.613 1 42.03 24 GLY B O 1
ATOM 1741 N N . GLN B 1 25 ? 2.838 -39.125 -8.922 1 51.38 25 GLN B N 1
ATOM 1742 C CA . GLN B 1 25 ? 3.021 -37.844 -9.57 1 51.38 25 GLN B CA 1
ATOM 1743 C C . GLN B 1 25 ? 3.234 -36.719 -8.539 1 51.38 25 GLN B C 1
ATOM 1745 O O . GLN B 1 25 ? 2.344 -36.438 -7.734 1 51.38 25 GLN B O 1
ATOM 1750 N N . ASP B 1 26 ? 4.484 -36.562 -7.926 1 72.19 26 ASP B N 1
ATOM 1751 C CA . ASP B 1 26 ? 4.898 -35.625 -6.887 1 72.19 26 ASP B CA 1
ATOM 1752 C C . ASP B 1 26 ? 4.277 -34.25 -7.113 1 72.19 26 ASP B C 1
ATOM 1754 O O . ASP B 1 26 ? 4.16 -33.781 -8.258 1 72.19 26 ASP B O 1
ATOM 1758 N N . ALA B 1 27 ? 3.584 -33.969 -6.188 1 87.69 27 ALA B N 1
ATOM 1759 C CA . ALA B 1 27 ? 2.891 -32.656 -6.227 1 87.69 27 ALA B CA 1
ATOM 1760 C C . ALA B 1 27 ? 3.85 -31.547 -6.598 1 87.69 27 ALA B C 1
ATOM 1762 O O . ALA B 1 27 ? 4.98 -31.5 -6.113 1 87.69 27 ALA B O 1
ATOM 1763 N N . LYS B 1 28 ? 3.59 -30.906 -7.719 1 93.25 28 LYS B N 1
ATOM 1764 C CA . LYS B 1 28 ? 4.348 -29.719 -8.078 1 93.25 28 LYS B CA 1
ATOM 1765 C C . LYS B 1 28 ? 4.121 -28.594 -7.062 1 93.25 28 LYS B C 1
ATOM 1767 O O . LYS B 1 28 ? 2.98 -28.328 -6.676 1 93.25 28 LYS B O 1
ATOM 1772 N N . THR B 1 29 ? 5.199 -28.062 -6.641 1 95.12 29 THR B N 1
ATOM 1773 C CA . THR B 1 29 ? 5.125 -27 -5.637 1 95.12 29 THR B CA 1
ATOM 1774 C C . THR B 1 29 ? 4.922 -25.641 -6.301 1 95.12 29 THR B C 1
ATOM 1776 O O . THR B 1 29 ? 5.66 -25.281 -7.219 1 95.12 29 THR B O 1
ATOM 1779 N N . VAL B 1 30 ? 3.9 -24.953 -5.883 1 96.88 30 VAL B N 1
ATOM 1780 C CA . VAL B 1 30 ? 3.619 -23.594 -6.344 1 96.88 30 VAL B CA 1
ATOM 1781 C C . VAL B 1 30 ? 3.633 -22.641 -5.164 1 96.88 30 VAL B C 1
ATOM 1783 O O . VAL B 1 30 ? 2.893 -22.812 -4.195 1 96.88 30 VAL B O 1
ATOM 1786 N N . VAL B 1 31 ? 4.555 -21.641 -5.207 1 97.81 31 VAL B N 1
ATOM 1787 C CA . VAL B 1 31 ? 4.512 -20.578 -4.219 1 97.81 31 VAL B CA 1
ATOM 1788 C C . VAL B 1 31 ? 3.541 -19.484 -4.672 1 97.81 31 VAL B C 1
ATOM 1790 O O . VAL B 1 31 ? 3.607 -19.016 -5.812 1 97.81 31 VAL B O 1
ATOM 1793 N N . ILE B 1 32 ? 2.607 -19.172 -3.826 1 98.38 32 ILE B N 1
ATOM 1794 C CA . ILE B 1 32 ? 1.676 -18.078 -4.105 1 98.38 32 ILE B CA 1
ATOM 1795 C C . ILE B 1 32 ? 1.776 -17.016 -3.008 1 98.38 32 ILE B C 1
ATOM 1797 O O . ILE B 1 32 ? 1.658 -17.328 -1.821 1 98.38 32 ILE B O 1
ATOM 1801 N N . THR B 1 33 ? 2.078 -15.781 -3.418 1 98.31 33 THR B N 1
ATOM 1802 C CA . THR B 1 33 ? 2.137 -14.695 -2.447 1 98.31 33 THR B CA 1
ATOM 1803 C C . THR B 1 33 ? 0.927 -13.773 -2.594 1 98.31 33 THR B C 1
ATOM 1805 O O . THR B 1 33 ? 0.332 -13.688 -3.67 1 98.31 33 THR B O 1
ATOM 1808 N N . ALA B 1 34 ? 0.543 -13.172 -1.519 1 96.56 34 ALA B N 1
ATOM 1809 C CA . ALA B 1 34 ? -0.482 -12.133 -1.454 1 96.56 34 ALA B CA 1
ATOM 1810 C C . ALA B 1 34 ? -0.108 -11.062 -0.441 1 96.56 34 ALA B C 1
ATOM 1812 O O . ALA B 1 34 ? 0.817 -11.242 0.354 1 96.56 34 ALA B O 1
ATOM 1813 N N . PHE B 1 35 ? -0.785 -9.938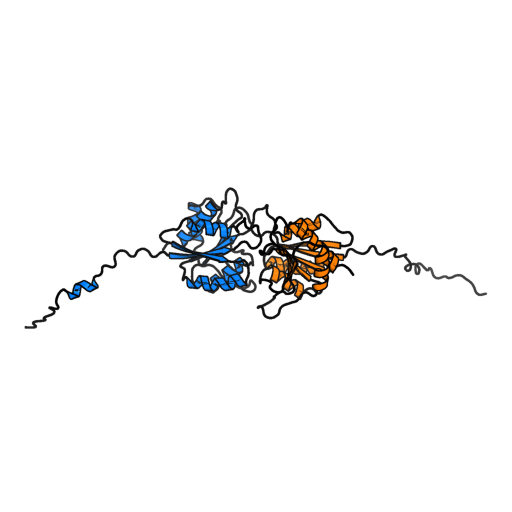 -0.535 1 91.75 35 PHE B N 1
ATOM 1814 C CA . PHE B 1 35 ? -0.455 -8.828 0.354 1 91.75 35 PHE B CA 1
ATOM 1815 C C . PHE B 1 35 ? -1.471 -8.727 1.485 1 91.75 35 PHE B C 1
ATOM 1817 O O . PHE B 1 35 ? -2.674 -8.875 1.264 1 91.75 35 PHE B O 1
ATOM 1824 N N . GLU B 1 36 ? -0.94 -8.477 2.598 1 85.56 36 GLU B N 1
ATOM 1825 C CA . GLU B 1 36 ? -1.783 -8.242 3.764 1 85.56 36 GLU B CA 1
ATOM 1826 C C . GLU B 1 36 ? -2.428 -6.859 3.709 1 85.56 36 GLU B C 1
ATOM 1828 O O . GLU B 1 36 ? -1.961 -5.98 2.98 1 85.56 36 GLU B O 1
ATOM 1833 N N . ASN B 1 37 ? -3.541 -6.789 4.465 1 70.81 37 ASN B N 1
ATOM 1834 C CA . ASN B 1 37 ? -4.16 -5.473 4.582 1 70.81 37 ASN B CA 1
ATOM 1835 C C . ASN B 1 37 ? -3.311 -4.527 5.422 1 70.81 37 ASN B C 1
ATOM 1837 O O . ASN B 1 37 ? -2.76 -4.926 6.449 1 70.81 37 ASN B O 1
ATOM 1841 N N . ARG B 1 38 ? -2.873 -3.41 4.859 1 60.47 38 ARG B N 1
ATOM 1842 C CA . ARG B 1 38 ? -2.084 -2.477 5.652 1 60.47 38 ARG B CA 1
ATOM 1843 C C . ARG B 1 38 ? -2.963 -1.725 6.648 1 60.47 38 ARG B C 1
ATOM 1845 O O . ARG B 1 38 ? -2.496 -1.316 7.711 1 60.47 38 ARG B O 1
ATOM 1852 N N . PHE B 1 39 ? -4.051 -1.283 6.215 1 52.56 39 PHE B N 1
ATOM 1853 C CA . PHE B 1 39 ? -4.715 -0.214 6.953 1 52.56 39 PHE B CA 1
ATOM 1854 C C . PHE B 1 39 ? -5.984 -0.726 7.621 1 52.56 39 PHE B C 1
ATOM 1856 O O . PHE B 1 39 ? -6.414 -0.194 8.648 1 52.56 39 PHE B O 1
ATOM 1863 N N . PHE B 1 40 ? -6.824 -1.395 6.812 1 49.41 40 PHE B N 1
ATOM 1864 C CA . PHE B 1 40 ? -8.234 -1.339 7.16 1 49.41 40 PHE B CA 1
ATOM 1865 C C . PHE B 1 40 ? -8.562 -2.336 8.266 1 49.41 40 PHE B C 1
ATOM 1867 O O . PHE B 1 40 ? -7.715 -3.143 8.648 1 49.41 40 PHE B O 1
ATOM 1874 N N . GLU B 1 41 ? -9.945 -2.045 8.414 1 48.78 41 GLU B N 1
ATOM 1875 C CA . GLU B 1 41 ? -10.789 -2.791 9.344 1 48.78 41 GLU B CA 1
ATOM 1876 C C . GLU B 1 41 ? -10.422 -4.273 9.352 1 48.78 41 GLU B C 1
ATOM 1878 O O . GLU B 1 41 ? -10.133 -4.852 8.305 1 48.78 41 GLU B O 1
ATOM 1883 N N . PHE B 1 42 ? -10.055 -4.605 10.555 1 44.28 42 PHE B N 1
ATOM 1884 C CA . PHE B 1 42 ? -9.875 -6.004 10.914 1 44.28 42 PHE B CA 1
ATOM 1885 C C . PHE B 1 42 ? -10.672 -6.914 9.984 1 44.28 42 PHE B C 1
ATOM 1887 O O . PHE B 1 42 ? -10.297 -8.062 9.766 1 44.28 42 PHE B O 1
ATOM 1894 N N . TRP B 1 43 ? -11.742 -6.27 9.422 1 46.47 43 TRP B N 1
ATOM 1895 C CA . TRP B 1 43 ? -12.633 -7.285 8.875 1 46.47 43 TRP B CA 1
ATOM 1896 C C . TRP B 1 43 ? -12.461 -7.398 7.363 1 46.47 43 TRP B C 1
ATOM 1898 O O . TRP B 1 43 ? -12.969 -8.336 6.746 1 46.47 43 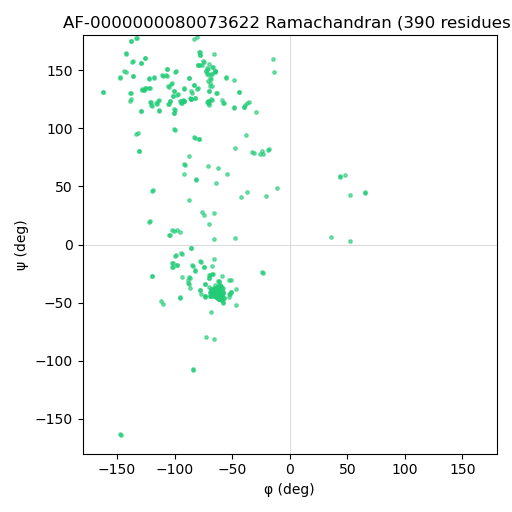TRP B O 1
ATOM 1908 N N . LYS B 1 44 ? -11.828 -6.219 6.711 1 58.78 44 LYS B N 1
ATOM 1909 C CA . LYS B 1 44 ? -11.836 -6.441 5.266 1 58.78 44 LYS B CA 1
ATOM 1910 C C . LYS B 1 44 ? -10.453 -6.836 4.766 1 58.78 44 LYS B C 1
ATOM 1912 O O . LYS B 1 44 ? -9.453 -6.215 5.129 1 58.78 44 LYS B O 1
ATOM 1917 N N . LYS B 1 45 ? -10.414 -7.934 4.137 1 70.62 45 LYS B N 1
ATOM 1918 C CA . LYS B 1 45 ? -9.172 -8.523 3.631 1 70.62 45 LYS B CA 1
ATOM 1919 C C . LYS B 1 45 ? -8.789 -7.918 2.283 1 70.62 45 LYS B C 1
ATOM 1921 O O . LYS B 1 45 ? -9.664 -7.582 1.476 1 70.62 45 LYS B O 1
ATOM 1926 N N . ASN B 1 46 ? -7.5 -7.609 2.098 1 80.75 46 ASN B N 1
ATOM 1927 C CA . ASN B 1 46 ? -6.957 -7.352 0.769 1 80.75 46 ASN B CA 1
ATOM 1928 C C . ASN B 1 46 ? -7.449 -8.375 -0.249 1 80.75 46 ASN B C 1
ATOM 1930 O O . ASN B 1 46 ? -7.438 -9.578 0.016 1 80.75 46 ASN B O 1
ATOM 1934 N N . PRO B 1 47 ? -7.914 -7.953 -1.35 1 88.94 47 PRO B N 1
ATOM 1935 C CA . PRO B 1 47 ? -8.438 -8.898 -2.34 1 88.94 47 PRO B CA 1
ATOM 1936 C C . PRO B 1 47 ? -7.461 -10.031 -2.652 1 88.94 47 PRO B C 1
ATOM 1938 O O . PRO B 1 47 ? -7.875 -11.18 -2.811 1 88.94 47 PRO B O 1
ATOM 1941 N N . SER B 1 48 ? -6.16 -9.68 -2.771 1 93.25 48 SER B N 1
ATOM 1942 C CA . SER B 1 48 ? -5.191 -10.727 -3.074 1 93.25 48 SER B CA 1
ATOM 1943 C C . SER B 1 48 ? -5.121 -11.758 -1.952 1 93.25 48 SER B C 1
ATOM 1945 O O . SER B 1 48 ? -4.988 -12.953 -2.209 1 93.25 48 SER B O 1
ATOM 1947 N N . GLU B 1 49 ? -5.168 -11.273 -0.791 1 92.06 49 GLU B N 1
ATOM 1948 C CA . GLU B 1 49 ? -5.18 -12.188 0.35 1 92.06 49 GLU B CA 1
ATOM 1949 C C . GLU B 1 49 ? -6.461 -13.016 0.38 1 92.06 49 GLU B C 1
ATOM 1951 O O . GLU B 1 49 ? -6.426 -14.211 0.7 1 92.06 49 GLU B O 1
ATOM 1956 N N . ALA B 1 50 ? -7.598 -12.398 0.101 1 91.62 50 ALA B N 1
ATOM 1957 C CA . ALA B 1 50 ? -8.875 -13.109 0.047 1 91.62 50 ALA B CA 1
ATOM 1958 C C . ALA B 1 50 ? -8.836 -14.234 -0.982 1 91.62 50 ALA B C 1
ATOM 1960 O O . ALA B 1 50 ? -9.312 -15.344 -0.72 1 91.62 50 ALA B O 1
ATOM 1961 N N . VAL B 1 51 ? -8.25 -13.984 -2.102 1 95.31 51 VAL B N 1
ATOM 1962 C CA . VAL B 1 51 ? -8.148 -14.977 -3.168 1 95.31 51 VAL B CA 1
ATOM 1963 C C . VAL B 1 51 ? -7.23 -16.109 -2.732 1 95.31 51 VAL B C 1
ATOM 1965 O O . VAL B 1 51 ? -7.547 -17.297 -2.934 1 95.31 51 VAL B O 1
ATOM 1968 N N . LEU B 1 52 ? -6.121 -15.773 -2.146 1 97 52 LEU B N 1
ATOM 1969 C CA . LEU B 1 52 ? -5.199 -16.797 -1.65 1 97 52 LEU B CA 1
ATOM 1970 C C . LEU B 1 52 ? -5.883 -17.688 -0.626 1 97 52 LEU B C 1
ATOM 1972 O O . LEU B 1 52 ? -5.773 -18.922 -0.701 1 97 52 LEU B O 1
ATOM 1976 N N . ASP B 1 53 ? -6.609 -17.062 0.258 1 94.19 53 ASP B N 1
ATOM 1977 C CA . ASP B 1 53 ? -7.324 -17.828 1.272 1 94.19 53 ASP B CA 1
ATOM 1978 C C . ASP B 1 53 ? -8.336 -18.781 0.633 1 94.19 53 ASP B C 1
ATOM 1980 O O . ASP B 1 53 ? -8.477 -19.922 1.064 1 94.19 53 ASP B O 1
ATOM 1984 N N . GLU B 1 54 ? -9.016 -18.281 -0.31 1 95.88 54 GLU B N 1
ATOM 1985 C CA . GLU B 1 54 ? -10.008 -19.078 -1.014 1 95.88 54 GLU B CA 1
ATOM 1986 C C . GLU B 1 54 ? -9.344 -20.25 -1.736 1 95.88 54 GLU B C 1
ATOM 1988 O O . GLU B 1 54 ? -9.891 -21.359 -1.76 1 95.88 54 GLU B O 1
ATOM 1993 N N . LEU B 1 55 ? -8.188 -20.078 -2.326 1 97.06 55 LEU B N 1
ATOM 1994 C CA . LEU B 1 55 ? -7.434 -21.109 -3.023 1 97.06 55 LEU B CA 1
ATOM 1995 C C . LEU B 1 55 ? -7.09 -22.25 -2.082 1 97.06 55 LEU B C 1
ATOM 1997 O O . LEU B 1 55 ? -7.105 -23.422 -2.484 1 97.06 55 LEU B O 1
ATOM 2001 N N . LEU B 1 56 ? -6.816 -21.922 -0.882 1 96.69 56 LEU B N 1
ATOM 2002 C CA . LEU B 1 56 ? -6.324 -22.906 0.088 1 96.69 56 LEU B CA 1
ATOM 2003 C C . LEU B 1 56 ? -7.461 -23.766 0.609 1 96.69 56 LEU B C 1
ATOM 2005 O O . LEU B 1 56 ? -7.219 -24.828 1.205 1 96.69 56 LEU B O 1
ATOM 2009 N N . LYS B 1 57 ? -8.672 -23.359 0.386 1 95.75 57 LYS B N 1
ATOM 2010 C CA . LYS B 1 57 ? -9.82 -24.125 0.86 1 95.75 57 LYS B CA 1
ATOM 2011 C C . LYS B 1 57 ? -10.039 -25.375 0.019 1 95.75 57 LYS B C 1
ATOM 2013 O O . LYS B 1 57 ? -10.719 -26.312 0.449 1 95.75 57 LYS B O 1
ATOM 2018 N N . SER B 1 58 ? -9.5 -25.422 -1.171 1 91.81 58 SER B N 1
ATOM 2019 C CA . SER B 1 58 ? -9.688 -26.562 -2.074 1 91.81 58 SER B CA 1
ATOM 2020 C C . SER B 1 58 ? -8.359 -27.047 -2.643 1 91.81 58 SER B C 1
ATOM 2022 O O . SER B 1 58 ? -8.031 -26.75 -3.795 1 91.81 58 SER B O 1
ATOM 2024 N N . PRO B 1 59 ? -7.695 -27.797 -1.859 1 86.69 59 PRO B N 1
ATOM 2025 C CA . PRO B 1 59 ? -6.402 -28.297 -2.332 1 86.69 59 PRO B CA 1
ATOM 2026 C C . PRO B 1 59 ? -6.535 -29.234 -3.525 1 86.69 59 PRO B C 1
ATOM 2028 O O . PRO B 1 59 ? -7.555 -29.922 -3.666 1 86.69 59 PRO B O 1
ATOM 2031 N N . ARG B 1 60 ? -5.523 -29.203 -4.328 1 87.56 60 ARG B N 1
ATOM 2032 C CA . ARG B 1 60 ? -5.438 -30.109 -5.477 1 87.56 60 ARG B CA 1
ATOM 2033 C C . ARG B 1 60 ? -4.398 -31.203 -5.246 1 87.56 60 ARG B C 1
ATOM 2035 O O . ARG B 1 60 ? -3.352 -30.953 -4.645 1 87.56 60 ARG B O 1
ATOM 2042 N N . LYS B 1 61 ? -4.684 -32.344 -5.754 1 84.38 61 LYS B N 1
ATOM 2043 C CA . LYS B 1 61 ? -3.848 -33.531 -5.492 1 84.38 61 LYS B CA 1
ATOM 2044 C C . LYS B 1 61 ? -2.465 -33.344 -6.113 1 84.38 61 LYS B C 1
ATOM 2046 O O . LYS B 1 61 ? -1.456 -33.719 -5.504 1 84.38 61 LYS B O 1
ATOM 2051 N N . ASN B 1 62 ? -2.295 -32.781 -7.234 1 90.12 62 ASN B N 1
ATOM 2052 C CA . ASN B 1 62 ? -1.021 -32.75 -7.945 1 90.12 62 ASN B CA 1
ATOM 2053 C C . ASN B 1 62 ? -0.334 -31.406 -7.805 1 90.12 62 ASN B C 1
ATOM 2055 O O . ASN B 1 62 ? 0.647 -31.125 -8.5 1 90.12 62 ASN B O 1
ATOM 2059 N N . ILE B 1 63 ? -0.828 -30.578 -6.875 1 94.19 63 ILE B N 1
ATOM 2060 C CA . ILE B 1 63 ? -0.231 -29.25 -6.672 1 94.19 63 ILE B CA 1
ATOM 2061 C C . ILE B 1 63 ? -0.14 -28.953 -5.176 1 94.19 63 ILE B C 1
ATOM 2063 O O . ILE B 1 63 ? -1.13 -29.078 -4.453 1 94.19 63 ILE B O 1
ATOM 2067 N N . LYS B 1 64 ? 1.029 -28.672 -4.727 1 94.69 64 LYS B N 1
ATOM 2068 C CA . LYS B 1 64 ? 1.248 -28.188 -3.365 1 94.69 64 LYS B CA 1
ATOM 2069 C C . LYS B 1 64 ? 1.421 -26.672 -3.344 1 94.69 64 LYS B C 1
ATOM 2071 O O . LYS B 1 64 ? 2.416 -26.141 -3.85 1 94.69 64 LYS B O 1
ATOM 2076 N N . ILE B 1 65 ? 0.511 -26.016 -2.703 1 96.81 65 ILE B N 1
ATOM 2077 C CA . ILE B 1 65 ? 0.588 -24.562 -2.613 1 96.81 65 ILE B CA 1
ATOM 2078 C C . ILE B 1 65 ? 1.347 -24.156 -1.35 1 96.81 65 ILE B C 1
ATOM 2080 O O . ILE B 1 65 ? 1.031 -24.641 -0.254 1 96.81 65 ILE B O 1
ATOM 2084 N N . VAL B 1 66 ? 2.373 -23.406 -1.47 1 96.88 66 VAL B N 1
ATOM 2085 C CA . VAL B 1 66 ? 3.043 -22.734 -0.365 1 96.88 66 VAL B CA 1
ATOM 2086 C C . VAL B 1 66 ? 2.598 -21.266 -0.309 1 96.88 66 VAL B C 1
ATOM 2088 O O . VAL B 1 66 ? 3.064 -20.438 -1.094 1 96.88 66 VAL B O 1
ATOM 2091 N N . PRO B 1 67 ? 1.653 -20.984 0.572 1 97.62 67 PRO B N 1
ATOM 2092 C CA . PRO B 1 67 ? 1.136 -19.609 0.67 1 97.62 67 PRO B CA 1
ATOM 2093 C C . PRO B 1 67 ? 2.053 -18.688 1.469 1 97.62 67 PRO B C 1
ATOM 2095 O O . PRO B 1 67 ? 2.578 -19.094 2.512 1 97.62 67 PRO B O 1
ATOM 2098 N N . LEU B 1 68 ? 2.34 -17.5 1.018 1 97.12 68 LEU B N 1
ATOM 2099 C CA . LEU B 1 68 ? 3.092 -16.484 1.731 1 97.12 68 LEU B CA 1
ATOM 2100 C C . LEU B 1 68 ? 2.344 -15.148 1.724 1 97.12 68 LEU B C 1
ATOM 2102 O O . LEU B 1 68 ? 2.104 -14.57 0.659 1 97.12 68 LEU B O 1
ATOM 2106 N N . LYS B 1 69 ? 1.948 -14.719 2.83 1 94.62 69 LYS B N 1
ATOM 2107 C CA . LYS B 1 69 ? 1.354 -13.391 2.986 1 94.62 69 LYS B CA 1
ATOM 2108 C C . LYS B 1 69 ? 2.414 -12.352 3.346 1 94.62 69 LYS B C 1
ATOM 2110 O O . LYS B 1 69 ? 3.234 -12.578 4.238 1 94.62 69 LYS B O 1
ATOM 2115 N N . ILE B 1 70 ? 2.328 -11.203 2.656 1 94.06 70 ILE B N 1
ATOM 2116 C CA . ILE B 1 70 ? 3.393 -10.211 2.783 1 94.06 70 ILE B CA 1
ATOM 2117 C C . ILE B 1 70 ? 2.799 -8.867 3.182 1 94.06 70 ILE B C 1
ATOM 2119 O O . ILE B 1 70 ? 1.8 -8.422 2.605 1 94.06 70 ILE B O 1
ATOM 2123 N N . LYS B 1 71 ? 3.463 -8.242 4.168 1 88.25 71 LYS B N 1
ATOM 2124 C CA . LYS B 1 71 ? 3.148 -6.836 4.422 1 88.25 71 LYS B CA 1
ATOM 2125 C C . LYS B 1 71 ? 3.611 -5.953 3.266 1 88.25 71 LYS B C 1
ATOM 2127 O O . LYS B 1 71 ? 4.648 -6.219 2.652 1 88.25 71 LYS B O 1
ATOM 2132 N N . SER B 1 72 ? 2.9 -4.93 3.002 1 86.31 72 SER B N 1
ATOM 2133 C CA . SER B 1 72 ? 3.213 -4.059 1.872 1 86.31 72 SER B CA 1
ATOM 2134 C C . SER B 1 72 ? 4.324 -3.074 2.223 1 86.31 72 SER B C 1
ATOM 2136 O O . SER B 1 72 ? 4.129 -1.859 2.137 1 86.31 72 SER B O 1
ATOM 2138 N N . THR B 1 73 ? 5.449 -3.537 2.656 1 87.56 73 THR B N 1
ATOM 2139 C CA . THR B 1 73 ? 6.633 -2.74 2.955 1 87.56 73 THR B CA 1
ATOM 2140 C C . THR B 1 73 ? 7.863 -3.318 2.262 1 87.56 73 THR B C 1
ATOM 2142 O O . THR B 1 73 ? 7.922 -4.52 1.987 1 87.56 73 THR B O 1
ATOM 2145 N N . PHE B 1 74 ? 8.82 -2.486 2.055 1 88.06 74 PHE B N 1
ATOM 2146 C CA . PHE B 1 74 ? 10.055 -2.936 1.422 1 88.06 74 PHE B CA 1
ATOM 2147 C C . PHE B 1 74 ? 10.75 -3.982 2.279 1 88.06 74 PHE B C 1
ATOM 2149 O O . PHE B 1 74 ? 11.242 -4.992 1.764 1 88.06 74 PHE B O 1
ATOM 2156 N N . GLU B 1 75 ? 10.703 -3.729 3.512 1 88.25 75 GLU B N 1
ATOM 2157 C CA . GLU B 1 75 ? 11.367 -4.652 4.43 1 88.25 75 GLU B CA 1
ATOM 2158 C C . GLU B 1 75 ? 10.727 -6.035 4.383 1 88.25 75 GLU B C 1
ATOM 2160 O O . GLU B 1 75 ? 11.422 -7.051 4.379 1 88.25 75 GLU B O 1
ATOM 2165 N N . ALA B 1 76 ? 9.477 -6.043 4.406 1 91.56 76 ALA B N 1
ATOM 2166 C CA . ALA B 1 76 ? 8.766 -7.316 4.367 1 91.56 76 ALA B CA 1
ATOM 2167 C C . ALA B 1 76 ? 9.055 -8.07 3.076 1 91.56 76 ALA B C 1
ATOM 2169 O O . ALA B 1 76 ? 9.227 -9.297 3.092 1 91.56 76 ALA B O 1
ATOM 2170 N N . VAL B 1 77 ? 9.078 -7.359 1.972 1 93.69 77 VAL B N 1
ATOM 2171 C CA . VAL B 1 77 ? 9.383 -7.969 0.682 1 93.69 77 VAL B CA 1
ATOM 2172 C C . VAL B 1 77 ? 10.805 -8.523 0.698 1 93.69 77 VAL B C 1
ATOM 2174 O O . VAL B 1 77 ? 11.031 -9.68 0.319 1 93.69 77 VAL B O 1
ATOM 2177 N N . ASP B 1 78 ? 11.727 -7.77 1.193 1 91.62 78 ASP B N 1
ATOM 2178 C CA . ASP B 1 78 ? 13.125 -8.195 1.264 1 91.62 78 ASP B CA 1
ATOM 2179 C C . ASP B 1 78 ? 13.258 -9.477 2.082 1 91.62 78 ASP B C 1
ATOM 2181 O O . ASP B 1 78 ? 14.086 -10.336 1.763 1 91.62 78 ASP B O 1
ATOM 2185 N N . GLU B 1 79 ? 12.508 -9.523 3.062 1 93.31 79 GLU B N 1
ATOM 2186 C CA . GLU B 1 79 ? 12.562 -10.68 3.957 1 93.31 79 GLU B CA 1
ATOM 2187 C C . GLU B 1 79 ? 11.93 -11.906 3.314 1 93.31 79 GLU B C 1
ATOM 2189 O O . GLU B 1 79 ? 12.375 -13.031 3.545 1 93.31 79 GLU B O 1
ATOM 2194 N N . LYS B 1 80 ? 10.93 -11.695 2.539 1 95.25 80 LYS B N 1
ATOM 2195 C CA . LYS B 1 80 ? 10.125 -12.805 2.047 1 95.25 80 LYS B CA 1
ATOM 2196 C C . LYS B 1 80 ? 10.727 -13.398 0.773 1 95.25 80 LYS B C 1
ATOM 2198 O O . LYS B 1 80 ? 10.586 -14.594 0.515 1 95.25 80 LYS B O 1
ATOM 2203 N N . VAL B 1 81 ? 11.422 -12.648 -0.028 1 95.25 81 VAL B N 1
ATOM 2204 C CA . VAL B 1 81 ? 11.898 -13.086 -1.334 1 95.25 81 VAL B CA 1
ATOM 2205 C C . VAL B 1 81 ? 12.844 -14.273 -1.165 1 95.25 81 VAL B C 1
ATOM 2207 O O . VAL B 1 81 ? 12.703 -15.297 -1.848 1 95.25 81 VAL B O 1
ATOM 2210 N N . PRO B 1 82 ? 13.812 -14.266 -0.179 1 92.88 82 PRO B N 1
ATOM 2211 C CA . PRO B 1 82 ? 14.648 -15.445 0.031 1 92.88 82 PRO B CA 1
ATOM 2212 C C . PRO B 1 82 ? 13.844 -16.672 0.442 1 92.88 82 PRO B C 1
ATOM 2214 O O . PRO B 1 82 ? 14.211 -17.812 0.104 1 92.88 82 PRO B O 1
ATOM 2217 N N . GLU B 1 83 ? 12.758 -16.484 1.146 1 93.69 83 GLU B N 1
ATOM 2218 C CA . GLU B 1 83 ? 11.891 -17.578 1.57 1 93.69 83 GLU B CA 1
ATOM 2219 C C . GLU B 1 83 ? 11.234 -18.266 0.373 1 93.69 83 GLU B C 1
ATOM 2221 O O . GLU B 1 83 ? 11.008 -19.469 0.381 1 93.69 83 GLU B O 1
ATOM 2226 N N . ILE B 1 84 ? 10.875 -17.484 -0.591 1 94.19 84 ILE B N 1
ATOM 2227 C CA . ILE B 1 84 ? 10.242 -18 -1.802 1 94.19 84 ILE B CA 1
ATOM 2228 C C . ILE B 1 84 ? 11.172 -19 -2.482 1 94.19 84 ILE B C 1
ATOM 2230 O O . ILE B 1 84 ? 10.734 -20.062 -2.914 1 94.19 84 ILE B O 1
ATOM 2234 N N . GLY B 1 85 ? 12.438 -18.703 -2.551 1 88.62 85 GLY B N 1
ATOM 2235 C CA . GLY B 1 85 ? 13.422 -19.562 -3.203 1 88.62 85 GLY B CA 1
ATOM 2236 C C . GLY B 1 85 ? 13.68 -20.859 -2.449 1 88.62 85 GLY B C 1
ATOM 2237 O O . GLY B 1 85 ? 14.031 -21.875 -3.053 1 88.62 85 GLY B O 1
ATOM 2238 N N . LYS B 1 86 ? 13.477 -20.859 -1.188 1 88.31 86 LYS B N 1
ATOM 2239 C CA . LYS B 1 86 ? 13.773 -22 -0.337 1 88.31 86 LYS B CA 1
ATOM 2240 C C . LYS B 1 86 ? 12.859 -23.188 -0.661 1 88.31 86 LYS B C 1
ATOM 2242 O O . LYS B 1 86 ? 13.25 -24.344 -0.496 1 88.31 86 LYS B O 1
ATOM 2247 N N . SER B 1 87 ? 11.734 -22.953 -1.177 1 87.5 87 SER B N 1
ATOM 2248 C CA . SER B 1 87 ? 10.766 -24 -1.455 1 87.5 87 SER B CA 1
ATOM 2249 C C . SER B 1 87 ? 11.016 -24.641 -2.814 1 87.5 87 SER B C 1
ATOM 2251 O O . SER B 1 87 ? 10.336 -25.594 -3.195 1 87.5 87 SER B O 1
ATOM 2253 N N . VAL B 1 88 ? 11.93 -24.203 -3.561 1 87.25 88 VAL B N 1
ATOM 2254 C CA . VAL B 1 88 ? 12.266 -24.672 -4.898 1 87.25 88 VAL B CA 1
ATOM 2255 C C . VAL B 1 88 ? 10.984 -24.891 -5.707 1 87.25 88 VAL B C 1
ATOM 2257 O O . VAL B 1 88 ? 10.711 -26 -6.164 1 87.25 88 VAL B O 1
ATOM 2260 N N . PRO B 1 89 ? 10.234 -23.875 -5.844 1 94.12 89 PRO B N 1
ATOM 2261 C CA . PRO B 1 89 ? 8.945 -24.016 -6.516 1 94.12 89 PRO B CA 1
ATOM 2262 C C . PRO B 1 89 ? 9.078 -24.25 -8.016 1 94.12 89 PRO B C 1
ATOM 2264 O O . PRO B 1 89 ? 10.094 -23.891 -8.609 1 94.12 89 PRO B O 1
ATOM 2267 N N . GLU B 1 90 ? 8.031 -24.984 -8.508 1 93.19 90 GLU B N 1
ATOM 2268 C CA . GLU B 1 90 ? 7.91 -25.078 -9.961 1 93.19 90 GLU B CA 1
ATOM 2269 C C . GLU B 1 90 ? 7.523 -23.734 -10.562 1 93.19 90 GLU B C 1
ATOM 2271 O O . GLU B 1 90 ? 8.047 -23.344 -11.609 1 93.19 90 GLU B O 1
ATOM 2276 N N . ILE B 1 91 ? 6.637 -23.047 -9.945 1 96.06 91 ILE B N 1
ATOM 2277 C CA . ILE B 1 91 ? 6.164 -21.75 -10.406 1 96.06 91 ILE B CA 1
ATOM 2278 C C . ILE B 1 91 ? 5.922 -20.828 -9.203 1 96.06 91 ILE B C 1
ATOM 2280 O O . ILE B 1 91 ? 5.668 -21.312 -8.094 1 96.06 91 ILE B O 1
ATOM 2284 N N . ILE B 1 92 ? 6.113 -19.562 -9.406 1 98 92 ILE B N 1
ATOM 2285 C CA . ILE B 1 92 ? 5.809 -18.531 -8.43 1 98 92 ILE B CA 1
ATOM 2286 C C . ILE B 1 92 ? 4.691 -17.641 -8.961 1 98 92 ILE B C 1
ATOM 2288 O O . ILE B 1 92 ? 4.812 -17.062 -10.047 1 98 92 ILE B O 1
ATOM 2292 N N . LEU B 1 93 ? 3.582 -17.562 -8.227 1 98.56 93 LEU B N 1
ATOM 2293 C CA . LEU B 1 93 ? 2.492 -16.641 -8.562 1 98.56 93 LEU B CA 1
ATOM 2294 C C . LEU B 1 93 ? 2.352 -15.555 -7.504 1 98.56 93 LEU B C 1
ATOM 2296 O O . LEU B 1 93 ? 2.102 -15.852 -6.332 1 98.56 93 LEU B O 1
ATOM 2300 N N . HIS B 1 94 ? 2.594 -14.336 -7.898 1 98.56 94 HIS B N 1
ATOM 2301 C CA . HIS B 1 94 ? 2.301 -13.195 -7.043 1 98.56 94 HIS B CA 1
ATOM 2302 C C . HIS B 1 94 ? 0.897 -12.656 -7.297 1 98.56 94 HIS B C 1
ATOM 2304 O O . HIS B 1 94 ? 0.544 -12.352 -8.438 1 98.56 94 HIS B O 1
ATOM 2310 N N . LEU B 1 95 ? 0.067 -12.578 -6.277 1 98 95 LEU B N 1
ATOM 2311 C CA . LEU B 1 95 ? -1.241 -11.938 -6.363 1 98 95 LEU B CA 1
ATOM 2312 C C . LEU B 1 95 ? -1.201 -10.531 -5.77 1 98 95 LEU B C 1
ATOM 2314 O O . LEU B 1 95 ? -0.657 -10.336 -4.68 1 98 95 LEU B O 1
ATOM 2318 N N . ALA B 1 96 ? -1.729 -9.578 -6.469 1 94.88 96 ALA B N 1
ATOM 2319 C CA . ALA B 1 96 ? -1.819 -8.211 -5.977 1 94.88 96 ALA B CA 1
ATOM 2320 C C . ALA B 1 96 ? -3.072 -7.52 -6.508 1 94.88 96 ALA B C 1
ATOM 2322 O O . ALA B 1 96 ? -3.439 -7.695 -7.672 1 94.88 96 ALA B O 1
ATOM 2323 N N . ALA B 1 97 ? -3.652 -6.719 -5.719 1 91.25 97 ALA B N 1
ATOM 2324 C CA . ALA B 1 97 ? -4.859 -6 -6.117 1 91.25 97 ALA B CA 1
ATOM 2325 C C . ALA B 1 97 ? -4.516 -4.785 -6.977 1 91.25 97 ALA B C 1
ATOM 2327 O O . ALA B 1 97 ? -3.379 -4.312 -6.965 1 91.25 97 ALA B O 1
ATOM 2328 N N . HIS B 1 98 ? -5.445 -4.391 -7.793 1 88.5 98 HIS B N 1
ATOM 2329 C CA . HIS B 1 98 ? -5.398 -3.104 -8.477 1 88.5 98 HIS B CA 1
ATOM 2330 C C . HIS B 1 98 ? -6.766 -2.428 -8.477 1 88.5 98 HIS B C 1
ATOM 2332 O O . HIS B 1 98 ? -7.766 -3.043 -8.094 1 88.5 98 HIS B O 1
ATOM 2338 N N . SER B 1 99 ? -6.848 -1.195 -8.984 1 83.81 99 SER B N 1
ATOM 2339 C CA . SER B 1 99 ? -8.039 -0.387 -8.727 1 83.81 99 SER B CA 1
ATOM 2340 C C . SER B 1 99 ? -8.969 -0.378 -9.938 1 83.81 99 SER B C 1
ATOM 2342 O O . SER B 1 99 ? -10.117 0.048 -9.836 1 83.81 99 SER B O 1
ATOM 2344 N N . THR B 1 100 ? -8.516 -0.78 -11.117 1 87.62 100 THR B N 1
ATOM 2345 C CA . THR B 1 100 ? -9.344 -0.781 -12.32 1 8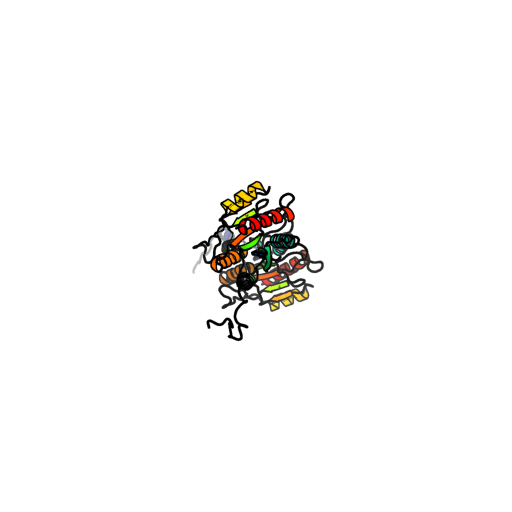7.62 100 THR B CA 1
ATOM 2346 C C . THR B 1 100 ? -10.406 -1.874 -12.242 1 87.62 100 THR B C 1
ATOM 2348 O O . THR B 1 100 ? -10.086 -3.055 -12.109 1 87.62 100 THR B O 1
ATOM 2351 N N . PRO B 1 101 ? -11.734 -1.499 -12.375 1 89.88 101 PRO B N 1
ATOM 2352 C CA . PRO B 1 101 ? -12.781 -2.508 -12.25 1 89.88 101 PRO B CA 1
ATOM 2353 C C . PRO B 1 101 ? -12.836 -3.459 -13.438 1 89.88 101 PRO B C 1
ATOM 2355 O O . PRO B 1 101 ? -12.477 -3.076 -14.555 1 89.88 101 PRO B O 1
ATOM 2358 N N . LYS B 1 102 ? -13.203 -4.695 -13.172 1 94.38 102 LYS B N 1
ATOM 2359 C CA . LYS B 1 102 ? -13.688 -5.684 -14.133 1 94.38 102 LYS B CA 1
ATOM 2360 C C . LYS B 1 102 ? -12.594 -6.055 -15.133 1 94.38 102 LYS B C 1
ATOM 2362 O O . LYS B 1 102 ? -12.844 -6.137 -16.328 1 94.38 102 LYS B O 1
ATOM 2367 N N . ILE B 1 103 ? -11.406 -6.281 -14.617 1 95.75 103 ILE B N 1
ATOM 2368 C CA . ILE B 1 103 ? -10.328 -6.766 -15.484 1 95.75 103 ILE B CA 1
ATOM 2369 C C . ILE B 1 103 ? -9.219 -7.367 -14.625 1 95.75 103 ILE B C 1
ATOM 2371 O O . ILE B 1 103 ? -8.82 -6.789 -13.609 1 95.75 103 ILE B O 1
ATOM 2375 N N . ILE B 1 104 ? -8.773 -8.539 -14.977 1 97.19 104 ILE B N 1
ATOM 2376 C CA . ILE B 1 104 ? -7.586 -9.164 -14.398 1 97.19 104 ILE B CA 1
ATOM 2377 C C . ILE B 1 104 ? -6.387 -8.93 -15.32 1 97.19 104 ILE B C 1
ATOM 2379 O O . ILE B 1 104 ? -6.473 -9.156 -16.531 1 97.19 104 ILE B O 1
ATOM 2383 N N . TYR B 1 105 ? -5.285 -8.43 -14.773 1 97.31 105 TYR B N 1
ATOM 2384 C CA . TYR B 1 105 ? -4.078 -8.242 -15.57 1 97.31 105 TYR B CA 1
ATOM 2385 C C . TYR B 1 105 ? -3.037 -9.312 -15.242 1 97.31 105 TYR B C 1
ATOM 2387 O O . TYR B 1 105 ? -2.838 -9.656 -14.078 1 97.31 105 TYR B O 1
ATOM 2395 N N . LEU B 1 106 ? -2.443 -9.852 -16.266 1 98.5 106 LEU B N 1
ATOM 2396 C CA . LEU B 1 106 ? -1.214 -10.633 -16.156 1 98.5 106 LEU B CA 1
ATOM 2397 C C . LEU B 1 106 ? -0.001 -9.789 -16.547 1 98.5 106 LEU B C 1
ATOM 2399 O O . LEU B 1 106 ? 0.165 -9.422 -17.703 1 98.5 106 LEU B O 1
ATOM 2403 N N . GLU B 1 107 ? 0.855 -9.516 -15.555 1 98.12 107 GLU B N 1
ATOM 2404 C CA . GLU B 1 107 ? 1.944 -8.578 -15.805 1 98.12 107 GLU B CA 1
ATOM 2405 C C . GLU B 1 107 ? 3.115 -9.258 -16.5 1 98.12 107 GLU B C 1
ATOM 2407 O O . GLU B 1 107 ? 3.684 -10.219 -15.977 1 98.12 107 GLU B O 1
ATOM 2412 N N . LYS B 1 108 ? 3.488 -8.703 -17.562 1 97.62 108 LYS B N 1
ATOM 2413 C CA . LYS B 1 108 ? 4.574 -9.281 -18.344 1 97.62 108 LYS B CA 1
ATOM 2414 C C . LYS B 1 108 ? 5.93 -8.766 -17.875 1 97.62 108 LYS B C 1
ATOM 2416 O O . LYS B 1 108 ? 6.934 -9.477 -17.938 1 97.62 108 LYS B O 1
ATOM 2421 N N . ILE B 1 109 ? 5.93 -7.508 -17.422 1 95.81 109 ILE B N 1
ATOM 2422 C CA . ILE B 1 109 ? 7.219 -6.902 -17.109 1 95.81 109 ILE B CA 1
ATOM 2423 C C . ILE B 1 109 ? 7.207 -6.367 -15.68 1 95.81 109 ILE B C 1
ATOM 2425 O O . ILE B 1 109 ? 6.141 -6.203 -15.078 1 95.81 109 ILE B O 1
ATOM 2429 N N . ALA B 1 110 ? 8.336 -6.148 -15.094 1 94.75 110 ALA B N 1
ATOM 2430 C CA . ALA B 1 110 ? 8.578 -5.438 -13.844 1 94.75 110 ALA B CA 1
ATOM 2431 C C . ALA B 1 110 ? 9.789 -4.508 -13.969 1 94.75 110 ALA B C 1
ATOM 2433 O O . ALA B 1 110 ? 10.648 -4.711 -14.828 1 94.75 110 ALA B O 1
ATOM 2434 N N . PHE B 1 111 ? 9.805 -3.488 -13.086 1 89.38 111 PHE B N 1
ATOM 2435 C CA . PHE B 1 111 ? 10.906 -2.529 -13.109 1 89.38 111 PHE B CA 1
ATOM 2436 C C . PHE B 1 111 ? 11.742 -2.637 -11.844 1 89.38 111 PHE B C 1
ATOM 2438 O O . PHE B 1 111 ? 11.203 -2.678 -10.734 1 89.38 111 PHE B O 1
ATOM 2445 N N . SER B 1 112 ? 12.945 -2.848 -11.977 1 79.69 112 SER B N 1
ATOM 2446 C CA . SER B 1 112 ? 13.844 -2.848 -10.82 1 79.69 112 SER B CA 1
ATOM 2447 C C . SER B 1 112 ? 14.289 -1.434 -10.469 1 79.69 112 SER B C 1
ATOM 2449 O O . SER B 1 112 ? 13.742 -0.819 -9.547 1 79.69 112 SER B O 1
ATOM 2451 N N . ASP B 1 113 ? 15.523 -1.085 -10.75 1 65.38 113 ASP B N 1
ATOM 2452 C CA . ASP B 1 113 ? 16.109 0.224 -10.484 1 65.38 113 ASP B CA 1
ATOM 2453 C C . ASP B 1 113 ? 15.828 1.196 -11.633 1 65.38 113 ASP B C 1
ATOM 2455 O O . ASP B 1 113 ? 16.172 0.924 -12.781 1 65.38 113 ASP B O 1
ATOM 2459 N N . GLY B 1 114 ? 15.383 2.387 -11.344 1 56.44 114 GLY B N 1
ATOM 2460 C CA . GLY B 1 114 ? 15.383 3.535 -12.234 1 56.44 114 GLY B CA 1
ATOM 2461 C C . GLY B 1 114 ? 14.844 3.217 -13.617 1 56.44 114 GLY B C 1
ATOM 2462 O O . GLY B 1 114 ? 15.234 3.854 -14.602 1 56.44 114 GLY B O 1
ATOM 2463 N N . TYR B 1 115 ? 13.602 2.742 -13.953 1 59.59 115 TYR B N 1
ATOM 2464 C CA . TYR B 1 115 ? 12.781 2.521 -15.141 1 59.59 115 TYR B CA 1
ATOM 2465 C C . TYR B 1 115 ? 13.641 2.084 -16.328 1 59.59 115 TYR B C 1
ATOM 2467 O O . TYR B 1 115 ? 13.141 1.967 -17.438 1 59.59 115 TYR B O 1
ATOM 2475 N N . SER B 1 116 ? 14.867 1.822 -16.266 1 66 116 SER B N 1
ATOM 2476 C CA . SER B 1 116 ? 15.648 1.743 -17.5 1 66 116 SER B CA 1
ATOM 2477 C C . SER B 1 116 ? 15.719 0.31 -18.016 1 66 116 SER B C 1
ATOM 2479 O O . SER B 1 116 ? 15.773 0.084 -19.219 1 66 116 SER B O 1
ATOM 2481 N N . ASN B 1 117 ? 15.641 -0.738 -17.25 1 79.81 117 ASN B N 1
ATOM 2482 C CA . ASN B 1 117 ? 15.773 -2.104 -17.75 1 79.81 117 ASN B CA 1
ATOM 2483 C C . ASN B 1 117 ? 14.688 -3.016 -17.188 1 79.81 117 ASN B C 1
ATOM 2485 O O . ASN B 1 117 ? 14.867 -3.635 -16.125 1 79.81 117 ASN B O 1
ATOM 2489 N N . PRO B 1 118 ? 13.617 -3.107 -18.062 1 89.94 118 PRO B N 1
ATOM 2490 C CA . PRO B 1 118 ? 12.531 -3.949 -17.547 1 89.94 118 PRO B CA 1
ATOM 2491 C C . PRO B 1 118 ? 12.898 -5.434 -17.531 1 89.94 118 PRO B C 1
ATOM 2493 O O . PRO B 1 118 ? 13.617 -5.91 -18.406 1 89.94 118 PRO B O 1
ATOM 2496 N N . LEU B 1 119 ? 12.508 -6.125 -16.516 1 94 119 LEU B N 1
ATOM 2497 C CA . LEU B 1 119 ? 12.531 -7.582 -16.422 1 94 119 LEU B CA 1
ATOM 2498 C C . LEU B 1 119 ? 11.25 -8.18 -16.984 1 94 119 LEU B C 1
ATOM 2500 O O . LEU B 1 119 ? 10.172 -7.602 -16.828 1 94 119 LEU B O 1
ATOM 2504 N N . GLU B 1 120 ? 11.414 -9.336 -17.641 1 95.19 120 GLU B N 1
ATOM 2505 C CA . GLU B 1 120 ? 10.227 -9.922 -18.266 1 95.19 120 GLU B CA 1
ATOM 2506 C C . GLU B 1 120 ? 9.961 -11.328 -17.75 1 95.19 120 GLU B C 1
ATOM 2508 O O . GLU B 1 120 ? 10.891 -12.117 -17.578 1 95.19 120 GLU B O 1
ATOM 2513 N N . SER B 1 121 ? 8.703 -11.594 -17.438 1 96.56 121 SER B N 1
ATOM 2514 C CA . SER B 1 121 ? 8.297 -12.961 -17.141 1 96.56 121 SER B CA 1
ATOM 2515 C C . SER B 1 121 ? 8.445 -13.859 -18.359 1 96.56 121 SER B C 1
ATOM 2517 O O . SER B 1 121 ? 8.172 -13.438 -19.484 1 96.56 121 SER B O 1
ATOM 2519 N N . THR B 1 122 ? 8.734 -15.102 -18.109 1 94 122 THR B N 1
ATOM 2520 C CA . THR B 1 122 ? 8.961 -16.031 -19.219 1 94 122 THR B CA 1
ATOM 2521 C C . THR B 1 122 ? 7.758 -16.938 -19.422 1 94 122 THR B C 1
ATOM 2523 O O . THR B 1 122 ? 7.809 -17.875 -20.219 1 94 122 THR B O 1
ATOM 2526 N N . VAL B 1 123 ? 6.773 -16.688 -18.781 1 95.81 123 VAL B N 1
ATOM 2527 C CA . VAL B 1 123 ? 5.594 -17.531 -18.938 1 95.81 123 VAL B CA 1
ATOM 2528 C C . VAL B 1 123 ? 5.012 -17.344 -20.328 1 95.81 123 VAL B C 1
ATOM 2530 O O . VAL B 1 123 ? 5.211 -16.312 -20.969 1 95.81 123 VAL B O 1
ATOM 2533 N N . ASP B 1 124 ? 4.34 -18.406 -20.812 1 95 124 ASP B N 1
ATOM 2534 C CA . ASP B 1 124 ? 3.691 -18.375 -22.109 1 95 124 ASP B CA 1
ATOM 2535 C C . ASP B 1 124 ? 2.32 -17.703 -22.031 1 95 124 ASP B C 1
ATOM 2537 O O . ASP B 1 124 ? 1.306 -18.391 -21.859 1 95 124 ASP B O 1
ATOM 2541 N N . PHE B 1 125 ? 2.326 -16.406 -22.266 1 97.19 125 PHE B N 1
ATOM 2542 C CA . PHE B 1 125 ? 1.113 -15.625 -22.078 1 97.19 125 PHE B CA 1
ATOM 2543 C C . PHE B 1 125 ? 0.045 -16.031 -23.078 1 97.19 125 PHE B C 1
ATOM 2545 O O . PHE B 1 125 ? -1.137 -16.125 -22.75 1 97.19 125 PHE B O 1
ATOM 2552 N N . GLU B 1 126 ? 0.439 -16.25 -24.266 1 95.06 126 GLU B N 1
ATOM 2553 C CA . GLU B 1 126 ? -0.527 -16.641 -25.281 1 95.06 126 GLU B CA 1
ATOM 2554 C C . GLU B 1 126 ? -1.214 -17.953 -24.922 1 95.06 126 GLU B C 1
ATOM 2556 O O . GLU B 1 126 ? -2.439 -18.062 -25 1 95.06 126 GLU B O 1
ATOM 2561 N N . TYR B 1 127 ? -0.414 -18.828 -24.516 1 94.69 127 TYR B N 1
ATOM 2562 C CA . TYR B 1 127 ? -0.959 -20.125 -24.125 1 94.69 127 TYR B CA 1
ATOM 2563 C C . TYR B 1 127 ? -1.929 -19.984 -22.953 1 94.69 127 TYR B C 1
ATOM 2565 O O . TYR B 1 127 ? -3.027 -20.547 -22.984 1 94.69 127 TYR B O 1
ATOM 2573 N N . ILE B 1 128 ? -1.564 -19.234 -21.922 1 95.62 128 ILE B N 1
ATOM 2574 C CA . ILE B 1 128 ? -2.395 -19.031 -20.734 1 95.62 128 ILE B CA 1
ATOM 2575 C C . ILE B 1 128 ? -3.713 -18.375 -21.141 1 95.62 128 ILE B C 1
ATOM 2577 O O . ILE B 1 128 ? -4.785 -18.828 -20.734 1 95.62 128 ILE B O 1
ATOM 2581 N N . LEU B 1 129 ? -3.662 -17.344 -21.969 1 95.81 129 LEU B N 1
ATOM 2582 C CA . LEU B 1 129 ? -4.844 -16.578 -22.344 1 95.81 129 LEU B CA 1
ATOM 2583 C C . LEU B 1 129 ? -5.785 -17.422 -23.203 1 95.81 129 LEU B C 1
ATOM 2585 O O . LEU B 1 129 ? -7.008 -17.328 -23.078 1 95.81 129 LEU B O 1
ATOM 2589 N N . ASP B 1 130 ? -5.246 -18.219 -24.062 1 94 130 ASP B N 1
ATOM 2590 C CA . ASP B 1 130 ? -6.055 -19.125 -24.875 1 94 130 ASP B CA 1
ATOM 2591 C C . ASP B 1 130 ? -6.824 -20.109 -23.984 1 94 130 ASP B C 1
ATOM 2593 O O . ASP B 1 130 ? -8.016 -20.344 -24.203 1 94 130 ASP B O 1
ATOM 2597 N N . GLU B 1 131 ? -6.117 -20.656 -23.031 1 91.62 131 GLU B N 1
ATOM 2598 C CA . GLU B 1 131 ? -6.734 -21.625 -22.125 1 91.62 131 GLU B CA 1
ATOM 2599 C C . GLU B 1 131 ? -7.832 -20.969 -21.281 1 91.62 131 GLU B C 1
ATOM 2601 O O . GLU B 1 131 ? -8.859 -21.594 -21 1 91.62 131 GLU B O 1
ATOM 2606 N N . LEU B 1 132 ? -7.617 -19.734 -20.859 1 93.06 132 LEU B N 1
ATOM 2607 C CA . LEU B 1 132 ? -8.57 -19.031 -20.016 1 93.06 132 LEU B CA 1
ATOM 2608 C C . LEU B 1 132 ? -9.797 -18.594 -20.812 1 93.06 132 LEU B C 1
ATOM 2610 O O . LEU B 1 132 ? -10.906 -18.578 -20.281 1 93.06 132 LEU B O 1
ATOM 2614 N N . ASP B 1 133 ? -9.609 -18.047 -21.984 1 86.69 133 ASP B N 1
ATOM 2615 C CA . ASP B 1 133 ? -10.711 -17.641 -22.844 1 86.69 133 ASP B CA 1
ATOM 2616 C C . ASP B 1 133 ? -11.719 -18.766 -23.031 1 86.69 133 ASP B C 1
ATOM 2618 O O . ASP B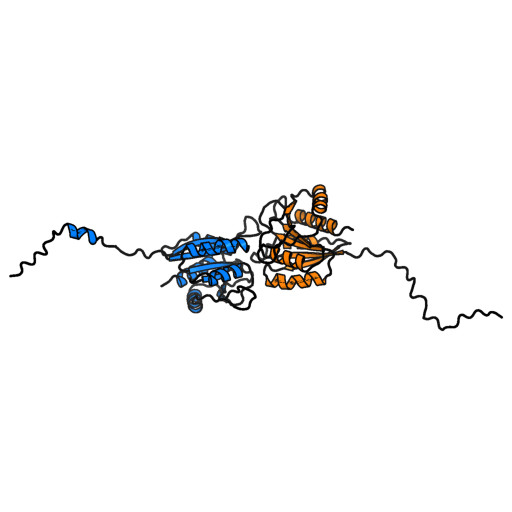 1 133 ? -12.93 -18.531 -23.062 1 86.69 133 ASP B O 1
ATOM 2622 N N . GLU B 1 134 ? -11.375 -19.922 -23 1 79.5 134 GLU B N 1
ATOM 2623 C CA . GLU B 1 134 ? -12.227 -21.094 -23.203 1 79.5 134 GLU B CA 1
ATOM 2624 C C . GLU B 1 134 ? -12.977 -21.469 -21.922 1 79.5 134 GLU B C 1
ATOM 2626 O O . GLU B 1 134 ? -14.078 -22.016 -21.984 1 79.5 134 GLU B O 1
ATOM 2631 N N . LYS B 1 135 ? -12.438 -21.047 -20.875 1 81.62 135 LYS B N 1
ATOM 2632 C CA . LYS B 1 135 ? -12.93 -21.656 -19.641 1 81.62 135 LYS B CA 1
ATOM 2633 C C . LYS B 1 135 ? -13.539 -20.609 -18.719 1 81.62 135 LYS B C 1
ATOM 2635 O O . LYS B 1 135 ? -14.383 -20.938 -17.875 1 81.62 135 LYS B O 1
ATOM 2640 N N . CYS B 1 136 ? -12.961 -19.406 -18.953 1 81.44 136 CYS B N 1
ATOM 2641 C CA . CYS B 1 136 ? -13.367 -18.406 -17.969 1 81.44 136 CYS B CA 1
ATOM 2642 C C . CYS B 1 136 ? -14.109 -17.25 -18.641 1 81.44 136 CYS B C 1
ATOM 2644 O O . CYS B 1 136 ? -13.867 -16.969 -19.812 1 81.44 136 CYS B O 1
ATOM 2646 N N . GLY B 1 137 ? -15.156 -16.656 -18 1 87.56 137 GLY B N 1
ATOM 2647 C CA . GLY B 1 137 ? -15.969 -15.586 -18.531 1 87.56 137 GLY B CA 1
ATOM 2648 C C . GLY B 1 137 ? -15.523 -14.211 -18.094 1 87.56 137 GLY B C 1
ATOM 2649 O O . GLY B 1 137 ? -16.219 -13.219 -18.328 1 87.56 137 GLY B O 1
ATOM 2650 N N . LEU B 1 138 ? -14.352 -14.141 -17.484 1 95.69 138 LEU B N 1
ATOM 2651 C CA . LEU B 1 138 ? -13.867 -12.844 -17.016 1 95.69 138 LEU B CA 1
ATOM 2652 C C . LEU B 1 138 ? -12.867 -12.25 -18 1 95.69 138 LEU B C 1
ATOM 2654 O O . LEU B 1 138 ? -12.172 -12.984 -18.703 1 95.69 138 LEU B O 1
ATOM 2658 N N . LYS B 1 139 ? -12.828 -10.93 -18.078 1 96.56 139 LYS B N 1
ATOM 2659 C CA . LYS B 1 139 ? -11.828 -10.258 -18.906 1 96.56 139 LYS B CA 1
ATOM 2660 C C . LYS B 1 139 ? -10.438 -10.352 -18.281 1 96.56 139 LYS B C 1
ATOM 2662 O O . LYS B 1 139 ? -10.242 -9.977 -17.125 1 96.56 139 LYS B O 1
ATOM 2667 N N . ILE B 1 140 ? -9.539 -10.922 -19.062 1 97.56 140 ILE B N 1
ATOM 2668 C CA . ILE B 1 140 ? -8.141 -11.07 -18.672 1 97.56 140 ILE B CA 1
ATOM 2669 C C . ILE B 1 140 ? -7.234 -10.523 -19.766 1 97.56 140 ILE B C 1
ATOM 2671 O O . ILE B 1 140 ? -7.438 -10.82 -20.953 1 97.56 140 ILE B O 1
ATOM 2675 N N . GLU B 1 141 ? -6.246 -9.711 -19.375 1 96.81 141 GLU B N 1
ATOM 2676 C CA . GLU B 1 141 ? -5.348 -9.141 -20.359 1 96.81 141 GLU B CA 1
ATOM 2677 C C . GLU B 1 141 ? -3.895 -9.211 -19.906 1 96.81 141 GLU B C 1
ATOM 2679 O O . GLU B 1 141 ? -3.609 -9.102 -18.703 1 96.81 141 GLU B O 1
ATOM 2684 N N . LYS B 1 142 ? -3.051 -9.422 -20.875 1 97.75 142 LYS B N 1
ATOM 2685 C CA . LYS B 1 142 ? -1.625 -9.203 -20.641 1 97.75 142 LYS B CA 1
ATOM 2686 C C . LYS B 1 142 ? -1.316 -7.715 -20.5 1 97.75 142 LYS B C 1
ATOM 2688 O O . LYS B 1 142 ? -1.831 -6.891 -21.266 1 97.75 142 LYS B O 1
ATOM 2693 N N . SER B 1 143 ? -0.544 -7.336 -19.453 1 97.25 143 SER B N 1
ATOM 2694 C CA . SER B 1 143 ? -0.217 -5.934 -19.219 1 97.25 143 SER B CA 1
ATOM 2695 C C . SER B 1 143 ? 1.292 -5.711 -19.203 1 97.25 143 SER B C 1
ATOM 2697 O O . SER B 1 143 ? 2.045 -6.551 -18.703 1 97.25 143 SER B O 1
ATOM 2699 N N . GLU B 1 144 ? 1.763 -4.555 -19.766 1 94.25 144 GLU B N 1
ATOM 2700 C CA . GLU B 1 144 ? 3.152 -4.117 -19.688 1 94.25 144 GLU B CA 1
ATOM 2701 C C . GLU B 1 144 ? 3.266 -2.744 -19.031 1 94.25 144 GLU B C 1
ATOM 2703 O O . GLU B 1 144 ? 4.262 -2.041 -19.219 1 94.25 144 GLU B O 1
ATOM 2708 N N . ASN B 1 145 ? 2.232 -2.379 -18.281 1 88.38 145 ASN B N 1
ATOM 2709 C CA . ASN B 1 145 ? 2.133 -1.049 -17.688 1 88.38 145 ASN B CA 1
ATOM 2710 C C . ASN B 1 145 ? 2.068 -1.116 -16.172 1 88.38 145 ASN B C 1
ATOM 2712 O O . ASN B 1 145 ? 1.285 -0.4 -15.547 1 88.38 145 ASN B O 1
ATOM 2716 N N . ILE B 1 146 ? 2.93 -1.896 -15.664 1 88.69 146 ILE B N 1
ATOM 2717 C CA . ILE B 1 146 ? 2.898 -2.061 -14.219 1 88.69 146 ILE B CA 1
ATOM 2718 C C . ILE B 1 146 ? 3.307 -0.755 -13.539 1 88.69 146 ILE B C 1
ATOM 2720 O O . ILE B 1 146 ? 4.211 -0.06 -14.008 1 88.69 146 ILE B O 1
ATOM 2724 N N . GLU B 1 147 ? 2.559 -0.438 -12.531 1 84.81 147 GLU B N 1
ATOM 2725 C CA . GLU B 1 147 ? 2.902 0.713 -11.703 1 84.81 147 GLU B CA 1
ATOM 2726 C C . GLU B 1 147 ? 4.117 0.421 -10.82 1 84.81 147 GLU B C 1
ATOM 2728 O O . GLU B 1 147 ? 4.344 -0.725 -10.43 1 84.81 147 GLU B O 1
ATOM 2733 N N . ARG B 1 148 ? 4.91 1.459 -10.508 1 86.19 148 ARG B N 1
ATOM 2734 C CA . ARG B 1 148 ? 6.035 1.306 -9.586 1 86.19 148 ARG B CA 1
ATOM 2735 C C . ARG B 1 148 ? 5.559 1.299 -8.141 1 86.19 148 ARG B C 1
ATOM 2737 O O . ARG B 1 148 ? 5.508 2.348 -7.492 1 86.19 148 ARG B O 1
ATOM 2744 N N . SER B 1 149 ? 5.301 0.182 -7.684 1 90.06 149 SER B N 1
ATOM 2745 C CA . SER B 1 149 ? 4.73 -0.072 -6.363 1 90.06 149 SER B CA 1
ATOM 2746 C C . SER B 1 149 ? 5.488 -1.182 -5.641 1 90.06 149 SER B C 1
ATOM 2748 O O . SER B 1 149 ? 6.457 -1.727 -6.168 1 90.06 149 SER B O 1
ATOM 2750 N N . ILE B 1 150 ? 5.031 -1.373 -4.465 1 90.06 150 ILE B N 1
ATOM 2751 C CA . ILE B 1 150 ? 5.656 -2.43 -3.68 1 90.06 150 ILE B CA 1
ATOM 2752 C C . ILE B 1 150 ? 5.48 -3.773 -4.383 1 90.06 150 ILE B C 1
ATOM 2754 O O . ILE B 1 150 ? 6.367 -4.625 -4.344 1 90.06 150 ILE B O 1
ATOM 2758 N N . GLU B 1 151 ? 4.32 -3.963 -5.031 1 93.94 151 GLU B N 1
ATOM 2759 C CA . GLU B 1 151 ? 4.078 -5.191 -5.781 1 93.94 151 GLU B CA 1
ATOM 2760 C C . GLU B 1 151 ? 5.059 -5.332 -6.941 1 93.94 151 GLU B C 1
ATOM 2762 O O . GLU B 1 151 ? 5.555 -6.426 -7.215 1 93.94 151 GLU B O 1
ATOM 2767 N N . ASN B 1 152 ? 5.301 -4.223 -7.633 1 92.69 152 ASN B N 1
ATOM 2768 C CA . ASN B 1 152 ? 6.336 -4.23 -8.664 1 92.69 152 ASN B CA 1
ATOM 2769 C C . ASN B 1 152 ? 7.699 -4.594 -8.086 1 92.69 152 ASN B C 1
ATOM 2771 O O . ASN B 1 152 ? 8.461 -5.336 -8.711 1 92.69 152 ASN B O 1
ATOM 2775 N N . TYR B 1 153 ? 7.984 -4.047 -6.953 1 92 153 TYR B N 1
ATOM 2776 C CA . TYR B 1 153 ? 9.258 -4.332 -6.297 1 92 153 TYR B CA 1
ATOM 2777 C C . TYR B 1 153 ? 9.398 -5.82 -6.008 1 92 153 TYR B C 1
ATOM 2779 O O . TYR B 1 153 ? 10.414 -6.434 -6.352 1 92 153 TYR B O 1
ATOM 2787 N N . LEU B 1 154 ? 8.414 -6.402 -5.465 1 95.38 154 LEU B N 1
ATOM 2788 C CA . LEU B 1 154 ? 8.406 -7.84 -5.207 1 95.38 154 LEU B CA 1
ATOM 2789 C C . LEU B 1 154 ? 8.609 -8.625 -6.5 1 95.38 154 LEU B C 1
ATOM 2791 O O . LEU B 1 154 ? 9.469 -9.508 -6.562 1 95.38 154 LEU B O 1
ATOM 2795 N N . TYR B 1 155 ? 7.836 -8.258 -7.453 1 97.12 155 TYR B N 1
ATOM 2796 C CA . TYR B 1 155 ? 7.863 -8.945 -8.734 1 97.12 155 TYR B CA 1
ATOM 2797 C C . TYR B 1 155 ? 9.242 -8.852 -9.375 1 97.12 155 TYR B C 1
ATOM 2799 O O . TYR B 1 155 ? 9.789 -9.852 -9.836 1 97.12 155 TYR B O 1
ATOM 2807 N N . SER B 1 156 ? 9.805 -7.684 -9.328 1 95 156 SER B N 1
ATOM 2808 C CA . SER B 1 156 ? 11.117 -7.465 -9.938 1 95 156 SER B CA 1
ATOM 2809 C C . SER B 1 156 ? 12.195 -8.281 -9.227 1 95 156 SER B C 1
ATOM 2811 O O . SER B 1 156 ? 13.086 -8.836 -9.867 1 95 156 SER B O 1
ATOM 2813 N N . LEU B 1 157 ? 12.109 -8.336 -7.965 1 94.31 157 LEU B N 1
ATOM 2814 C CA . LEU B 1 157 ? 13.102 -9.086 -7.207 1 94.31 157 LEU B CA 1
ATOM 2815 C C . LEU B 1 157 ? 13.016 -10.578 -7.527 1 94.31 157 LEU B C 1
ATOM 2817 O O . LEU B 1 157 ? 14.047 -11.234 -7.711 1 94.31 157 LEU B O 1
ATOM 2821 N N . THR B 1 158 ? 11.805 -11.07 -7.562 1 96.38 158 THR B N 1
ATOM 2822 C CA . THR B 1 158 ? 11.656 -12.492 -7.828 1 96.38 158 THR B CA 1
ATOM 2823 C C . THR B 1 158 ? 12.07 -12.828 -9.258 1 96.38 158 THR B C 1
ATOM 2825 O O . THR B 1 158 ? 12.695 -13.859 -9.5 1 96.38 158 THR B O 1
ATOM 2828 N N . LEU B 1 159 ? 11.719 -11.977 -10.195 1 95.38 159 LEU B N 1
ATOM 2829 C CA . LEU B 1 159 ? 12.148 -12.195 -11.57 1 95.38 159 LEU B CA 1
ATOM 2830 C C . LEU B 1 159 ? 13.664 -12.195 -11.672 1 95.38 159 LEU B C 1
ATOM 2832 O O . LEU B 1 159 ? 14.234 -12.945 -12.477 1 95.38 159 LEU B O 1
ATOM 2836 N N . ARG B 1 160 ? 14.266 -11.391 -10.891 1 91.94 160 ARG B N 1
ATOM 2837 C CA . ARG B 1 160 ? 15.719 -11.25 -10.945 1 91.94 160 ARG B CA 1
ATOM 2838 C C . ARG B 1 160 ? 16.406 -12.414 -10.242 1 91.94 160 ARG B C 1
ATOM 2840 O O . ARG B 1 160 ? 17.438 -12.914 -10.711 1 91.94 160 ARG B O 1
ATOM 2847 N N . GLU B 1 161 ? 15.867 -12.844 -9.172 1 91.19 161 GLU B N 1
ATOM 2848 C CA . GLU B 1 161 ? 16.594 -13.75 -8.281 1 91.19 161 GLU B CA 1
ATOM 2849 C C . GLU B 1 161 ? 16.188 -15.203 -8.523 1 91.19 161 GLU B C 1
ATOM 2851 O O . GLU B 1 161 ? 16.875 -16.125 -8.094 1 91.19 161 GLU B O 1
ATOM 2856 N N . SER B 1 162 ? 15.086 -15.359 -9.156 1 89.19 162 SER B N 1
ATOM 2857 C CA . SER B 1 162 ? 14.602 -16.719 -9.352 1 89.19 162 SER B CA 1
ATOM 2858 C C . SER B 1 162 ? 14.695 -17.141 -10.82 1 89.19 162 SER B C 1
ATOM 2860 O O . SER B 1 162 ? 14.469 -16.328 -11.711 1 89.19 162 SER B O 1
ATOM 2862 N N . SER B 1 163 ? 14.977 -18.391 -11.023 1 87.56 163 SER B N 1
ATOM 2863 C CA . SER B 1 163 ? 14.969 -18.953 -12.367 1 87.56 163 SER B CA 1
ATOM 2864 C C . SER B 1 163 ? 13.617 -19.578 -12.695 1 87.56 163 SER B C 1
ATOM 2866 O O . SER B 1 163 ? 13.367 -19.984 -13.836 1 87.56 163 SER B O 1
ATOM 2868 N N . GLN B 1 164 ? 12.82 -19.656 -11.727 1 91.25 164 GLN B N 1
ATOM 2869 C CA . GLN B 1 164 ? 11.523 -20.297 -11.906 1 91.25 164 GLN B CA 1
ATOM 2870 C C . GLN B 1 164 ? 10.555 -19.391 -12.641 1 91.25 164 GLN B C 1
ATOM 2872 O O . GLN B 1 164 ? 10.703 -18.156 -12.609 1 91.25 164 GLN B O 1
ATOM 2877 N N . LYS B 1 165 ? 9.57 -20.031 -13.32 1 93.94 165 LYS B N 1
ATOM 2878 C CA . LYS B 1 165 ? 8.484 -19.266 -13.914 1 93.94 165 LYS B CA 1
ATOM 2879 C C . LYS B 1 165 ? 7.758 -18.438 -12.859 1 93.94 165 LYS B C 1
ATOM 2881 O O . LYS B 1 165 ? 7.305 -18.984 -11.844 1 93.94 165 LYS B O 1
ATOM 2886 N N . THR B 1 166 ? 7.746 -17.141 -13.086 1 97.19 166 THR B N 1
ATOM 2887 C CA . THR B 1 166 ? 7.137 -16.203 -12.156 1 97.19 166 THR B CA 1
ATOM 2888 C C . THR B 1 166 ? 6.125 -15.312 -12.867 1 97.19 166 THR B C 1
ATOM 2890 O O . THR B 1 166 ? 6.379 -14.836 -13.969 1 97.19 166 THR B O 1
ATOM 2893 N N . LEU B 1 167 ? 4.945 -15.172 -12.258 1 98.44 167 LEU B N 1
ATOM 2894 C CA . LEU B 1 167 ? 3.898 -14.344 -12.844 1 98.44 167 LEU B CA 1
ATOM 2895 C C . LEU B 1 167 ? 3.199 -13.516 -11.766 1 98.44 167 LEU B C 1
ATOM 2897 O O . LEU B 1 167 ? 2.893 -14.023 -10.688 1 98.44 167 LEU B O 1
ATOM 2901 N N . LEU B 1 168 ? 3.07 -12.211 -12.031 1 98.62 168 LEU B N 1
ATOM 2902 C CA . LEU B 1 168 ? 2.242 -11.344 -11.195 1 98.62 168 LEU B CA 1
ATOM 2903 C C . LEU B 1 168 ? 0.837 -11.211 -11.773 1 98.62 168 LEU B C 1
ATOM 2905 O O . LEU B 1 168 ? 0.673 -10.797 -12.922 1 98.62 168 LEU B O 1
ATOM 2909 N N . ILE B 1 169 ? -0.125 -11.578 -11 1 98.56 169 ILE B N 1
ATOM 2910 C CA . ILE B 1 169 ? -1.535 -11.477 -11.359 1 98.56 169 ILE B CA 1
ATOM 2911 C C . ILE B 1 169 ? -2.18 -10.32 -10.609 1 98.56 169 ILE B C 1
ATOM 2913 O O . ILE B 1 169 ? -2.195 -10.305 -9.375 1 98.56 169 ILE B O 1
ATOM 2917 N N . ARG B 1 170 ? -2.707 -9.383 -11.32 1 96.56 170 ARG B N 1
ATOM 2918 C CA . ARG B 1 170 ? -3.363 -8.219 -10.727 1 96.56 170 ARG B CA 1
ATOM 2919 C C . ARG B 1 170 ? -4.871 -8.438 -10.625 1 96.56 170 ARG B C 1
ATOM 2921 O O . ARG B 1 170 ? -5.547 -8.617 -11.641 1 96.56 170 ARG B O 1
ATOM 2928 N N . ILE B 1 171 ? -5.348 -8.32 -9.469 1 94.56 171 ILE B N 1
ATOM 2929 C CA . ILE B 1 171 ? -6.723 -8.656 -9.109 1 94.56 171 ILE B CA 1
ATOM 2930 C C . ILE B 1 171 ? -7.555 -7.383 -9.008 1 94.56 171 ILE B C 1
ATOM 2932 O O . ILE B 1 171 ? -7.211 -6.469 -8.25 1 94.56 171 ILE B O 1
ATOM 2936 N N . PRO B 1 172 ? -8.695 -7.32 -9.688 1 92.94 172 PRO B N 1
ATOM 2937 C CA . PRO B 1 172 ? -9.57 -6.152 -9.578 1 92.94 172 PRO B CA 1
ATOM 2938 C C . PRO B 1 172 ? -10.414 -6.168 -8.297 1 92.94 172 PRO B C 1
ATOM 2940 O O . PRO B 1 172 ? -10.469 -7.188 -7.605 1 92.94 172 PRO B O 1
ATOM 2943 N N . PRO B 1 173 ? -11.008 -4.957 -7.996 1 88.56 173 PRO B N 1
ATOM 2944 C CA . PRO B 1 173 ? -12 -4.984 -6.918 1 88.56 173 PRO B CA 1
ATOM 2945 C C . PRO B 1 173 ? -13.117 -5.996 -7.168 1 88.56 173 PRO B C 1
ATOM 2947 O O . PRO B 1 173 ? -13.539 -6.18 -8.312 1 88.56 173 PRO B O 1
ATOM 2950 N N . PHE B 1 174 ? -13.555 -6.609 -6.082 1 91.38 174 PHE B N 1
ATOM 2951 C CA . PHE B 1 174 ? -14.633 -7.578 -6.227 1 91.38 174 PHE B CA 1
ATOM 2952 C C . PHE B 1 174 ? -15.938 -6.879 -6.59 1 91.38 174 PHE B C 1
ATOM 2954 O O . PHE B 1 174 ? -16.188 -5.75 -6.156 1 91.38 174 PHE B O 1
ATOM 2961 N N . ASP B 1 175 ? -16.688 -7.445 -7.371 1 90.75 175 ASP B N 1
ATOM 2962 C CA . ASP B 1 175 ? -18.062 -7.023 -7.66 1 90.75 175 ASP B CA 1
ATOM 2963 C C . ASP B 1 175 ? -18.953 -8.227 -7.977 1 90.75 175 ASP B C 1
ATOM 2965 O O . ASP B 1 175 ? -18.625 -9.359 -7.605 1 90.75 175 ASP B O 1
ATOM 2969 N N . ASP B 1 176 ? -20.094 -7.988 -8.57 1 93 176 ASP B N 1
ATOM 2970 C CA . ASP B 1 176 ? -21.062 -9.062 -8.75 1 93 176 ASP B CA 1
ATOM 2971 C C . ASP B 1 176 ? -20.562 -10.078 -9.789 1 93 176 ASP B C 1
ATOM 2973 O O . ASP B 1 176 ? -20.938 -11.25 -9.742 1 93 176 ASP B O 1
ATOM 2977 N N . GLU B 1 177 ? -19.797 -9.641 -10.695 1 93.94 177 GLU B N 1
ATOM 2978 C CA . GLU B 1 177 ? -19.266 -10.5 -11.742 1 93.94 177 GLU B CA 1
ATOM 2979 C C . GLU B 1 177 ? -17.875 -11.016 -11.375 1 93.94 177 GLU B C 1
ATOM 2981 O O . GLU B 1 177 ? -17.594 -12.203 -11.508 1 93.94 177 GLU B O 1
ATOM 2986 N N . TYR B 1 178 ? -17.094 -10.133 -10.93 1 94.5 178 TYR B N 1
ATOM 2987 C CA . TYR B 1 178 ? -15.75 -10.461 -10.469 1 94.5 178 TYR B CA 1
ATOM 2988 C C . TYR B 1 178 ? -15.742 -10.773 -8.977 1 94.5 178 TYR B C 1
ATOM 2990 O O . TYR B 1 178 ? -15.125 -10.047 -8.195 1 94.5 178 TYR B O 1
ATOM 2998 N N . THR B 1 179 ? -16.375 -11.922 -8.633 1 94.19 179 THR B N 1
ATOM 2999 C CA . THR B 1 179 ? -16.422 -12.344 -7.238 1 94.19 179 THR B CA 1
ATOM 3000 C C . THR B 1 179 ? -15.102 -12.961 -6.805 1 94.19 179 THR B C 1
ATOM 3002 O O . THR B 1 179 ? -14.273 -13.328 -7.645 1 94.19 179 THR B O 1
ATOM 3005 N N . LYS B 1 180 ? -14.961 -13.039 -5.531 1 94.94 180 LYS B N 1
ATOM 3006 C CA . LYS B 1 180 ? -13.797 -13.727 -4.977 1 94.94 180 LYS B CA 1
ATOM 3007 C C . LYS B 1 180 ? -13.648 -15.125 -5.57 1 94.94 180 LYS B C 1
ATOM 3009 O O . LYS B 1 180 ? -12.555 -15.508 -5.992 1 94.94 180 LYS B O 1
ATOM 3014 N N . GLU B 1 181 ? -14.75 -15.828 -5.691 1 96 181 GLU B N 1
ATOM 3015 C CA . GLU B 1 181 ? -14.75 -17.203 -6.184 1 96 181 GLU B CA 1
ATOM 3016 C C . GLU B 1 181 ? -14.398 -17.25 -7.668 1 96 181 GLU B C 1
ATOM 3018 O O . GLU B 1 181 ? -13.625 -18.125 -8.094 1 96 181 GLU B O 1
ATOM 3023 N N . ALA B 1 182 ? -15 -16.359 -8.375 1 96.31 182 ALA B N 1
ATOM 3024 C CA . ALA B 1 182 ? -14.742 -16.328 -9.82 1 96.31 182 ALA B CA 1
ATOM 3025 C C . ALA B 1 182 ? -13.273 -16.031 -10.109 1 96.31 182 ALA B C 1
ATOM 3027 O O . ALA B 1 182 ? -12.656 -16.703 -10.945 1 96.31 182 ALA B O 1
ATOM 3028 N N . ILE B 1 183 ? -12.719 -15.086 -9.438 1 97.38 183 ILE B N 1
ATOM 3029 C CA . ILE B 1 183 ? -11.32 -14.719 -9.641 1 97.38 183 ILE B CA 1
ATOM 3030 C C . ILE B 1 183 ? -10.414 -15.859 -9.195 1 97.38 183 ILE B C 1
ATOM 3032 O O . ILE B 1 183 ? -9.414 -16.156 -9.852 1 97.38 183 ILE B O 1
ATOM 3036 N N . THR B 1 184 ? -10.781 -16.484 -8.094 1 97.19 184 THR B N 1
ATOM 3037 C CA . THR B 1 184 ? -10.023 -17.641 -7.613 1 97.19 184 THR B CA 1
ATOM 3038 C C . THR B 1 184 ? -9.984 -18.734 -8.672 1 97.19 184 THR B C 1
ATOM 3040 O O . THR B 1 184 ? -8.953 -19.375 -8.875 1 97.19 184 THR B O 1
ATOM 3043 N N . SER B 1 185 ? -11.07 -18.938 -9.32 1 95.94 185 SER B N 1
ATOM 3044 C CA . SER B 1 185 ? -11.125 -19.953 -10.375 1 95.94 185 SER B CA 1
ATOM 3045 C C . SER B 1 185 ? -10.156 -19.625 -11.5 1 95.94 185 SER B C 1
ATOM 3047 O O . SER B 1 185 ? -9.531 -20.531 -12.07 1 95.94 185 SER B O 1
ATOM 3049 N N . VAL B 1 186 ? -10.078 -18.391 -11.828 1 97.25 186 VAL B N 1
ATOM 3050 C CA . VAL B 1 186 ? -9.141 -17.953 -12.859 1 97.25 186 VAL B CA 1
ATOM 3051 C C . VAL B 1 186 ? -7.711 -18.281 -12.422 1 97.25 186 VAL B C 1
ATOM 3053 O O . VAL B 1 186 ? -6.93 -18.828 -13.195 1 97.25 186 VAL B O 1
ATOM 3056 N N . VAL B 1 187 ? -7.375 -17.969 -11.172 1 97.62 187 VAL B N 1
ATOM 3057 C CA . VAL B 1 187 ? -6.027 -18.219 -10.656 1 97.62 187 VAL B CA 1
ATOM 3058 C C . VAL B 1 187 ? -5.738 -19.719 -10.656 1 97.62 187 VAL B C 1
ATOM 3060 O O . VAL B 1 187 ? -4.633 -20.141 -11 1 97.62 187 VAL B O 1
ATOM 3063 N N . ARG B 1 188 ? -6.707 -20.484 -10.352 1 96 188 ARG B N 1
ATOM 3064 C CA . ARG B 1 188 ? -6.562 -21.938 -10.367 1 96 188 ARG B CA 1
ATOM 3065 C C . ARG B 1 188 ? -6.242 -22.438 -11.766 1 96 188 ARG B C 1
ATOM 3067 O O . ARG B 1 188 ? -5.375 -23.312 -11.938 1 96 188 ARG B O 1
ATOM 3074 N N . GLU B 1 189 ? -6.945 -21.938 -12.695 1 95 189 GLU B N 1
ATOM 3075 C CA . GLU B 1 189 ? -6.723 -22.359 -14.07 1 95 189 GLU B CA 1
ATOM 3076 C C . GLU B 1 189 ? -5.336 -21.953 -14.555 1 95 189 GLU B C 1
ATOM 3078 O O . GLU B 1 189 ? -4.676 -22.719 -15.281 1 95 189 GLU B O 1
ATOM 3083 N N . ILE B 1 190 ? -4.918 -20.781 -14.164 1 96.69 190 ILE B N 1
ATOM 3084 C CA . ILE B 1 190 ? -3.572 -20.344 -14.516 1 96.69 190 ILE B CA 1
ATOM 3085 C C . ILE B 1 190 ? -2.541 -21.297 -13.906 1 96.69 190 ILE B C 1
ATOM 3087 O O . ILE B 1 190 ? -1.609 -21.719 -14.594 1 96.69 190 ILE B O 1
ATOM 3091 N N . MET B 1 191 ? -2.73 -21.578 -12.688 1 95.56 191 MET B N 1
ATOM 3092 C CA . MET B 1 191 ? -1.846 -22.5 -11.977 1 95.56 191 MET B CA 1
ATOM 3093 C C . MET B 1 191 ? -1.796 -23.859 -1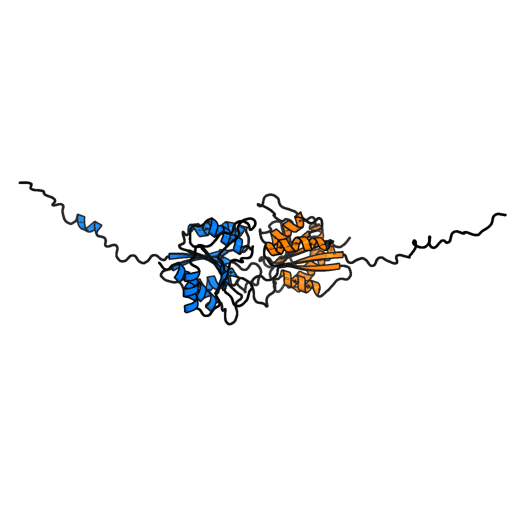2.68 1 95.56 191 MET B C 1
ATOM 3095 O O . MET B 1 191 ? -0.715 -24.406 -12.898 1 95.56 191 MET B O 1
ATOM 3099 N N . ARG B 1 192 ? -2.906 -24.359 -13.039 1 92.69 192 ARG B N 1
ATOM 3100 C CA . ARG B 1 192 ? -2.996 -25.641 -13.75 1 92.69 192 ARG B CA 1
ATOM 3101 C C . ARG B 1 192 ? -2.264 -25.578 -15.086 1 92.69 192 ARG B C 1
ATOM 3103 O O . ARG B 1 192 ? -1.512 -26.484 -15.43 1 92.69 192 ARG B O 1
ATOM 3110 N N . THR B 1 193 ? -2.533 -24.516 -15.805 1 93.38 193 THR B N 1
ATOM 3111 C CA . THR B 1 193 ? -1.956 -24.344 -17.125 1 93.38 193 THR B CA 1
ATOM 3112 C C . THR B 1 193 ? -0.435 -24.25 -17.047 1 93.38 193 THR B C 1
ATOM 3114 O O . THR B 1 193 ? 0.266 -24.844 -17.875 1 93.38 193 THR B O 1
ATOM 3117 N N . LEU B 1 194 ? 0.088 -23.594 -16 1 94.25 194 LEU B N 1
ATOM 3118 C CA . LEU B 1 194 ? 1.523 -23.359 -15.898 1 94.25 194 LEU B CA 1
ATOM 3119 C C . LEU B 1 194 ? 2.236 -24.562 -15.289 1 94.25 194 LEU B C 1
ATOM 3121 O O . LEU B 1 194 ? 3.461 -24.672 -15.367 1 94.25 194 LEU B O 1
ATOM 3125 N N . THR B 1 195 ? 1.519 -25.422 -14.625 1 91.81 195 THR B N 1
ATOM 3126 C CA . THR B 1 195 ? 2.139 -26.594 -14.016 1 91.81 195 THR B CA 1
ATOM 3127 C C . THR B 1 195 ? 1.961 -27.828 -14.906 1 91.81 195 THR B C 1
ATOM 3129 O O . THR B 1 195 ? 2.379 -28.922 -14.539 1 91.81 195 THR B O 1
ATOM 3132 N N . ARG B 1 196 ? 1.17 -27.656 -15.883 1 82.94 196 ARG B N 1
ATOM 3133 C CA . ARG B 1 196 ? 0.991 -28.75 -16.828 1 82.94 196 ARG B CA 1
ATOM 3134 C C . ARG B 1 196 ? 2.262 -29 -17.625 1 82.94 196 ARG B C 1
ATOM 3136 O O . ARG B 1 196 ? 2.99 -28.062 -17.953 1 82.94 196 ARG B O 1
ATOM 3143 N N . ASP B 1 197 ? 2.811 -30.234 -17.625 1 59.81 197 ASP B N 1
ATOM 3144 C CA . ASP B 1 197 ? 3.924 -30.703 -18.453 1 59.81 197 ASP B CA 1
ATOM 3145 C C . ASP B 1 197 ? 3.625 -30.5 -19.938 1 59.81 197 ASP B C 1
ATOM 3147 O O . ASP B 1 197 ? 2.498 -30.734 -20.375 1 59.81 197 ASP B O 1
#

Secondary structure (DSSP, 8-state):
---------TTTTSSS----------PEEEEEEEEPPSSS-TT---HHHHHHHHHHTS-BTTEEEEEEEE-SSHHHHHHHHHHHHHT--SEEEEEEE-SSTT-EEEE-EE--STTTS-EE--S-HHHHHHHHHHH--S-EEEE----SSHHHHHHHHHHHH--SEEEEEEEPPP-SSS-HHHHHHHHHHHHHHHH--/-------S---SSTTS----------PEEEEEEEEPPSSS-TT---HHHHHHHHHHTS-BTTEEEEEEEE-SSHHHHHHHHHHHHHT--SEEEEEEE-SSTT-EEEE-EE--STTTS-EE--S-HHHHHHHHHHH--S-EEEE----SSHHHHHHHHHHHH--SEEEEEEEPPP-SSS-HHHHHHHHHHHHHHHH--

Sequence (394 aa):
MMGTDCLGEPADMLTMCNKGTVTGQDAKTVVITAFENRFFEFWKKNPSEAVLDELLKSPRKNIKIVPLKIKSTFEAVDEKVPEIGKSVPEIILHLAAHSTPKIIYLEKIAFSDGYSNPLESTVDFEYILDELDEKCGLKIEKSENIERSIENYLYSLTLRESSQKTLLIRIPPFDDEYTKEAITSVVREIMRTLTRDMMGTDCLGEPADMLTMCNKGTVTGQDAKTVVITAFENRFFEFWKKNPSEAVLDELLKSPRKNIKIVPLKIKSTFEAVDEKVPEIGKSVPEIILHLAAHSTPKIIYLEKIAFSDGYSNPLESTVDFEYILDELDEKCGLKIEKSENIERSIENYLYSLTLRESSQKTLLIRIPPFDDEYTKEAITSVVREIMRTLTRD

Nearest PDB structures (foldseek):
  1z8w-assemb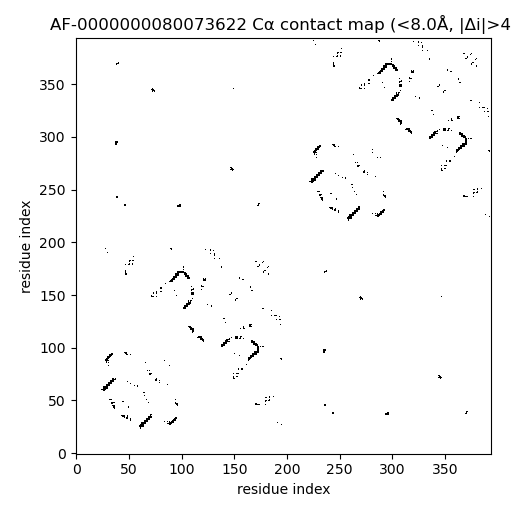ly1_A  TM=8.323E-01  e=2.408E-11  Pyrococcus furiosus
  1x12-assembly1_A  TM=8.322E-01  e=7.480E-11  Pyrococcus furiosus
  1x10-assembly1_B  TM=8.326E-01  e=8.483E-11  Pyrococcus furiosus
  6p6f-assembly1_B  TM=4.934E-01  e=1.642E-02  synthetic construct
  1rvv-assembly1_A  TM=3.921E-01  e=6.384E-03  Bacillus subtilis

pLDDT: mean 82.31, std 22.68, range [21.33, 98.62]

Solvent-accessible surface area (backbone atoms only — not comparable to full-atom values): 22586 Å² total; per-residue (Å²): 138,82,82,78,76,79,68,73,69,75,74,73,61,59,68,73,66,68,75,79,62,90,74,71,72,70,48,44,34,31,36,37,37,19,35,48,59,58,39,61,54,95,79,57,67,29,61,22,34,48,27,53,56,56,50,66,75,60,78,49,87,58,42,40,76,47,80,44,78,32,55,81,31,56,60,44,40,64,62,44,54,64,57,57,60,70,65,64,39,61,33,38,40,38,35,36,56,31,62,58,72,75,38,35,35,39,42,40,43,27,44,67,72,86,76,74,63,70,44,69,47,76,59,62,60,67,61,51,49,57,58,39,64,77,73,41,93,69,55,71,41,82,34,80,75,71,64,59,29,67,66,25,44,46,50,24,50,47,60,70,75,40,90,50,46,42,44,42,39,33,37,34,37,70,47,93,78,46,28,63,67,54,50,33,51,52,52,50,50,50,51,50,62,72,67,53,129,137,84,80,80,77,84,62,74,91,70,94,74,71,93,79,70,69,76,78,74,61,92,70,71,72,71,48,43,34,32,36,36,36,18,36,45,60,57,39,61,54,94,78,59,68,30,61,25,35,47,28,52,54,57,52,66,73,60,78,52,84,57,42,39,77,47,80,42,78,32,56,79,30,54,61,45,40,65,60,43,55,63,57,57,60,72,66,64,39,62,33,37,40,39,35,34,55,32,64,57,72,77,38,33,34,38,42,40,44,27,48,68,72,82,83,72,63,71,44,70,47,76,60,63,59,68,62,51,50,57,60,40,64,76,73,42,93,67,57,69,40,83,35,79,74,71,63,58,29,67,67,26,46,47,50,23,49,46,61,69,75,39,89,50,46,42,42,42,38,32,36,34,37,70,46,95,77,47,28,64,66,54,50,32,50,51,53,50,50,49,52,50,61,70,67,53,130

InterPro domains:
  IPR010381 Putative pyroglutamyl peptidase 1 [PF06162] (13-117)
  IPR016125 Peptidase C15, pyroglutamyl peptidase I-like [PTHR23402] (119-196)
  IPR036440 Peptidase C15, pyroglutamyl peptidase I-like superfamily [G3DSA:3.40.630.20] (25-196)
  IPR036440 Peptidase C15, pyroglutamyl peptidase I-like superfamily [SSF53182] (28-193)

Foldseek 3Di:
DCPVCPPDDPVVVPVPPPPPPDPQLAAAEEEEEEEADDDDDPPDTFLQVLLVVVLVVDDDRRHHYDYHYFYFDPVRLVVCLVVVVVVVGQEYEYEHEDEDPQEKEKEQWADEPPNPDIQGFPDDPVQLVVQCVVPAPGHYYYDHDDDPGSSSNSQRSNSVPDPHGYIYMYQYDADPRRHSVRVSVSVVSSVCSSPPD/DDDDDPDDPPCPDDVPPPPPPDDQLAAAEEEEEEEADDDDDPPDTFLQVLLVVVLVVDDDRRHHYDYHYFYFDPVRLVVCLVVNVVVVGQEYEYEHEDEDPQEKEKEQWADEPDNPDIQGFPDDPVQLVVQCVVPAPGHYYYDHDDDPGSSSNSQRSNSVPDPHGYIYMYQYDADPRRHSVRVSVSVVSSVCSSPPD